Protein AF-A0A644YUE4-F1 (afdb_monomer)

Mean predicted aligned error: 6.85 Å

Foldseek 3Di:
DKDWDPFQFCVVPPFDDQFPFKPATKQQQKFKWFAAPPPRDIATAGFIWGDPGGFKTFTGDDCPDPVNVSLVNCLVVQHWTKMKIFFDFDVQLSLLNHALDDPPDYSQVVSCVVVVHHFDWDADDPDRTIDGPRTFKMWIFTWRSPDWFDWGTQGAALLQFTFDIDTGTMTGTDIMMGDVVRDGDDFHHHQDDGPVVVSLVVNCVVCVVVLCPPQNVQWPDKDQDRLCSSAQEIETEGADDDPCSLVSSLVSQCPDGSNVQHAEYEYEYPVADSVDQLSVLVLCVPAWFLQPFKDKDKGAHDQRQQQAPDRRIFMHIYGHSYDDDPVPDDDDDDDDADDDPAWDDRRRAEIEHADLDDDQDQVVVCCVVVVDDDHDDTHEYEYEHNLCSPFDPSNVSSQQSSQDGCVRFWDWACPHPVRTYIGGYRYQHDCDQTVVRHDGAGRAHDPVVQVVCQVCVVVVVPDDDDHDPNVSVPSRVPDHPSPVD

pLDDT: mean 88.03, std 12.95, range [39.34, 98.81]

Sequence (485 aa):
MKIVQPEPDLNLLPVIKCWPYDGGRFLTLPLVHTIDPETGQQNTGMYRMQVFDGKTTGMHWHRHKGGAAHYEAWKRKGKKMPVTVTLGGDPVLTYAATAPLPEGFSEYMLAGFLKNEQVPLVKSHTNNIWIPESSDFVIEGYIDTAEPWRNEGPFGDHTGFYSLPDEYPVFHITRISHRKNAVYPATLVGVPPKEDQYLGHATSQIFFPLIQKLFAPEIIDMHLPAAGGFHNLALVKISKKYPGQAVKVMHALWGAGQMMFTKCIMVFSEEVNIRNPQSVLDAIDKNFSPVHDLHMSAGPYDVLDHAAQSFSHGGKAGFDCTAKTEERKISADEKTAVKHDSERLFGKSVHVIFSDHAAAESGNLFLNLSGKTDSVSKGIYIITDTRMKEASDDILLWYILAAIDPARDFSLIRSLPAEGVLVINACVYGKRAVPGGQWPAATVMSDEVIRLVDEKWESYDAGGFIESPSKRLSALKSGSYLNRK

InterPro domains:
  IPR002830 UbiD decarboxylyase family [PTHR30108] (5-460)
  IPR002830 UbiD decarboxylyase family [TIGR00148] (7-324)
  IPR048304 3-octaprenyl-4-hydroxybenzoate carboxy-lyase-like, Rift-related domain [PF01977] (5-192)
  IPR049381 3-octaprenyl-4-hydroxybenzoate carboxy-lyase-like, C-terminal domain [PF20696] (197-321)

Nearest PDB structures (foldseek):
  4ip2-assembly2_C  TM=8.830E-01  e=9.797E-26  Pseudomonas aeruginosa PAO1
  7abo-assembly2_D  TM=8.618E-01  e=5.311E-25  Pseudomonas aeruginosa
  7pda-assembly1_A  TM=8.218E-01  e=1.008E-24  Mycolicibacterium fortuitum
  6da6-assembly1_C  TM=8.182E-01  e=7.984E-23  Streptomyces griseochromogenes
  6da6-assembly1_B  TM=8.214E-01  e=9.789E-22  Streptomyces griseochromogenes

Organism: NCBI:txid1076179

Structure (mmCIF, N/CA/C/O backbone):
data_AF-A0A644YUE4-F1
#
_entry.id   AF-A0A644YUE4-F1
#
loop_
_atom_site.group_PDB
_atom_site.id
_atom_site.type_symbol
_atom_site.label_atom_id
_atom_site.label_alt_id
_atom_site.label_comp_id
_atom_site.label_asym_id
_atom_site.label_entity_id
_atom_site.label_seq_id
_atom_site.pdbx_PDB_ins_code
_atom_site.Cartn_x
_atom_site.Cartn_y
_atom_site.Cartn_z
_atom_site.occupancy
_atom_site.B_iso_or_equiv
_atom_site.auth_seq_id
_atom_site.auth_comp_id
_atom_site.auth_asym_id
_atom_site.auth_atom_id
_atom_site.pdbx_PDB_model_num
ATOM 1 N N . MET A 1 1 ? -31.759 -7.022 16.264 1.00 48.03 1 MET A N 1
ATOM 2 C CA . MET A 1 1 ? -31.615 -6.776 17.719 1.00 48.03 1 MET A CA 1
ATOM 3 C C . MET A 1 1 ? -30.141 -6.523 18.005 1.00 48.03 1 MET A C 1
ATOM 5 O O . MET A 1 1 ? -29.336 -7.394 17.690 1.00 48.03 1 MET A O 1
ATOM 9 N N . LYS A 1 2 ? -29.782 -5.323 18.481 1.00 71.81 2 LYS A N 1
ATOM 10 C CA . LYS A 1 2 ? -28.395 -4.965 18.826 1.00 71.81 2 LYS A CA 1
ATOM 11 C C . LYS A 1 2 ? -28.130 -5.365 20.279 1.00 71.81 2 LYS A C 1
ATOM 13 O O . LYS A 1 2 ? -28.916 -5.006 21.152 1.00 71.81 2 LYS A O 1
ATOM 18 N N . ILE A 1 3 ? -27.062 -6.116 20.518 1.00 81.56 3 ILE A N 1
ATOM 19 C CA . ILE A 1 3 ? -26.573 -6.453 21.856 1.00 81.56 3 ILE A CA 1
ATOM 20 C C . ILE A 1 3 ? -25.581 -5.359 22.247 1.00 81.56 3 ILE A C 1
ATOM 22 O O . ILE A 1 3 ? -24.705 -4.996 21.462 1.00 81.56 3 ILE A O 1
ATOM 26 N N . VAL A 1 4 ? -25.757 -4.796 23.439 1.00 85.12 4 VAL A N 1
ATOM 27 C CA . VAL A 1 4 ? -24.884 -3.757 23.991 1.00 85.12 4 VAL A CA 1
ATOM 28 C C . VAL A 1 4 ? -24.070 -4.395 25.100 1.00 85.12 4 VAL A C 1
ATOM 30 O O . VAL A 1 4 ? -24.649 -5.018 25.990 1.00 85.12 4 VAL A O 1
ATOM 33 N N . GLN A 1 5 ? -22.748 -4.258 25.042 1.00 78.81 5 GLN A N 1
ATOM 34 C CA . GLN A 1 5 ? -21.899 -4.727 26.130 1.00 78.81 5 GLN A CA 1
ATOM 35 C C . GLN A 1 5 ? -22.112 -3.829 27.359 1.00 78.81 5 GLN A C 1
ATOM 37 O O . GLN A 1 5 ? -22.055 -2.606 27.208 1.00 78.81 5 GLN A O 1
ATOM 42 N N . PRO A 1 6 ? -22.368 -4.396 28.554 1.00 79.44 6 PRO A N 1
ATOM 43 C CA . PRO A 1 6 ? -22.536 -3.607 29.775 1.00 79.44 6 PRO A CA 1
ATOM 44 C C . PRO A 1 6 ? -21.318 -2.732 30.090 1.00 79.44 6 PRO A C 1
ATOM 46 O O . PRO A 1 6 ? -21.476 -1.571 30.444 1.00 79.44 6 PRO A O 1
ATOM 49 N N . GLU A 1 7 ? -20.119 -3.283 29.893 1.00 89.62 7 GLU A N 1
ATOM 50 C CA . GLU A 1 7 ? -18.835 -2.586 29.970 1.00 89.62 7 GLU A CA 1
ATOM 51 C C . GLU A 1 7 ? -18.089 -2.794 28.645 1.00 89.62 7 GLU A C 1
ATOM 53 O O . GLU A 1 7 ? -17.978 -3.942 28.207 1.00 89.62 7 GLU A O 1
ATOM 58 N N . PRO A 1 8 ? -17.593 -1.733 27.981 1.00 92.00 8 PRO A N 1
ATOM 59 C CA . PRO A 1 8 ? -16.841 -1.893 26.743 1.00 92.00 8 PRO A CA 1
ATOM 60 C C . PRO A 1 8 ? -15.492 -2.559 27.031 1.00 92.00 8 PRO A C 1
ATOM 62 O O . PRO A 1 8 ? -14.705 -2.033 27.818 1.00 92.00 8 PRO A O 1
ATOM 65 N N . ASP A 1 9 ? -15.216 -3.688 26.379 1.00 95.12 9 ASP A N 1
ATOM 66 C CA . ASP A 1 9 ? -13.905 -4.338 26.441 1.00 95.12 9 ASP A CA 1
ATOM 67 C C . ASP A 1 9 ? -13.539 -4.997 25.101 1.00 95.12 9 ASP A C 1
ATOM 69 O O . ASP A 1 9 ? -14.147 -5.980 24.668 1.00 95.12 9 ASP A O 1
ATOM 73 N N . LEU A 1 10 ? -12.504 -4.469 24.443 1.00 95.38 10 LEU A N 1
ATOM 74 C CA . LEU A 1 10 ? -11.941 -5.009 23.206 1.00 95.38 10 LEU A CA 1
ATOM 75 C C . LEU A 1 10 ? -11.372 -6.420 23.366 1.00 95.38 10 LEU A C 1
ATOM 77 O O . LEU A 1 10 ? -11.268 -7.134 22.371 1.00 95.38 10 LEU A O 1
ATOM 81 N N . ASN A 1 11 ? -11.027 -6.851 24.583 1.00 92.50 11 ASN A N 1
ATOM 82 C CA . ASN A 1 11 ? -10.558 -8.217 24.828 1.00 92.50 11 ASN A CA 1
ATOM 83 C C . ASN A 1 11 ? -11.636 -9.274 24.566 1.00 92.50 11 ASN A C 1
ATOM 85 O O . ASN A 1 11 ? -11.305 -10.443 24.384 1.00 92.50 11 ASN A O 1
ATOM 89 N N . LEU A 1 12 ? -12.907 -8.867 24.523 1.00 92.06 12 LEU A N 1
ATOM 90 C CA . LEU A 1 12 ? -14.028 -9.736 24.172 1.00 92.06 12 LEU A CA 1
ATOM 91 C C . LEU A 1 12 ? -14.170 -9.935 22.656 1.00 92.06 12 LEU A C 1
ATOM 93 O O . LEU A 1 12 ? -14.952 -10.782 22.224 1.00 92.06 12 LEU A O 1
ATOM 97 N N . LEU A 1 13 ? -13.448 -9.157 21.843 1.00 94.81 13 LEU A N 1
ATOM 98 C CA . LEU A 1 13 ? -13.411 -9.302 20.391 1.00 94.81 13 LEU A CA 1
ATOM 99 C C . LEU A 1 13 ? -12.185 -10.131 19.971 1.00 94.81 13 LEU A C 1
ATOM 101 O O . LEU A 1 13 ? -11.128 -10.022 20.599 1.00 94.81 13 LEU A O 1
ATOM 105 N N . PRO A 1 14 ? -12.273 -10.921 18.885 1.00 95.25 14 PRO A N 1
ATOM 106 C CA . PRO A 1 14 ? -11.168 -11.748 18.401 1.00 95.25 14 PRO A CA 1
ATOM 107 C C . PRO A 1 14 ? -10.137 -10.916 17.614 1.00 95.25 14 PRO A C 1
ATOM 109 O O . PRO A 1 14 ? -9.800 -11.234 16.477 1.00 95.25 14 PRO A O 1
ATOM 112 N N . VAL A 1 15 ? -9.647 -9.822 18.206 1.00 96.62 15 VAL A N 1
ATOM 113 C CA . VAL A 1 15 ? -8.630 -8.964 17.588 1.00 96.62 15 VAL A CA 1
ATOM 114 C C . VAL A 1 15 ? -7.327 -9.749 17.444 1.00 96.62 15 VAL A C 1
ATOM 116 O O . VAL A 1 15 ? -6.854 -10.360 18.406 1.00 96.62 15 VAL A O 1
ATOM 119 N N . ILE A 1 16 ? -6.724 -9.711 16.259 1.00 94.56 16 ILE A N 1
ATOM 120 C CA . ILE A 1 16 ? -5.530 -10.496 15.941 1.00 94.56 16 ILE A CA 1
ATOM 121 C C . ILE A 1 16 ? -4.247 -9.677 16.103 1.00 94.56 16 ILE A C 1
ATOM 123 O O . ILE A 1 16 ? -4.216 -8.471 15.857 1.00 94.56 16 ILE A O 1
ATOM 127 N N . LYS A 1 17 ? -3.167 -10.348 16.509 1.00 95.38 17 LYS A N 1
ATOM 128 C CA . LYS A 1 17 ? -1.797 -9.876 16.284 1.00 95.38 17 LYS A CA 1
ATOM 129 C C . LYS A 1 17 ? -1.332 -10.507 14.974 1.00 95.38 17 LYS A C 1
ATOM 131 O O . LYS A 1 17 ? -1.303 -11.733 14.890 1.00 95.38 17 LYS A O 1
ATOM 136 N N . CYS A 1 18 ? -1.058 -9.689 13.960 1.00 94.00 18 CYS A N 1
ATOM 137 C CA . CYS A 1 18 ? -0.928 -10.173 12.587 1.00 94.00 18 CYS A CA 1
ATOM 138 C C . CYS A 1 18 ? 0.417 -10.858 12.367 1.00 94.00 18 CYS A C 1
ATOM 140 O O . CYS A 1 18 ? 0.459 -11.972 11.854 1.00 94.00 18 CYS A O 1
ATOM 142 N N . TRP A 1 19 ? 1.500 -10.218 12.802 1.00 94.44 19 TRP A N 1
ATOM 143 C CA . TRP A 1 19 ? 2.862 -10.704 12.637 1.00 94.44 19 TRP A CA 1
ATOM 144 C C . TRP A 1 19 ? 3.615 -10.824 13.968 1.00 94.44 19 TRP A C 1
ATOM 146 O O . TRP A 1 19 ? 3.287 -10.136 14.939 1.00 94.44 19 TRP A O 1
ATOM 156 N N . PRO A 1 20 ? 4.662 -11.674 14.048 1.00 93.06 20 PRO A N 1
ATOM 157 C CA . PRO A 1 20 ? 5.377 -11.929 15.300 1.00 93.06 20 PRO A CA 1
ATOM 158 C C . PRO A 1 20 ? 5.914 -10.670 15.992 1.00 93.06 20 PRO A C 1
ATOM 160 O O . PRO A 1 20 ? 5.825 -10.565 17.221 1.00 93.06 20 PRO A O 1
ATOM 163 N N . TYR A 1 21 ? 6.421 -9.704 15.221 1.00 92.06 21 TYR A N 1
ATOM 164 C CA . TYR A 1 21 ? 7.019 -8.486 15.767 1.00 92.06 21 TYR A CA 1
ATOM 165 C C . TYR A 1 21 ? 6.064 -7.296 15.825 1.00 92.06 21 TYR A C 1
ATOM 167 O O . TYR A 1 21 ? 6.507 -6.231 16.232 1.00 92.06 21 TYR A O 1
ATOM 175 N N . ASP A 1 22 ? 4.779 -7.452 15.485 1.00 94.62 22 ASP A N 1
ATOM 176 C CA . ASP A 1 22 ? 3.816 -6.362 15.662 1.00 94.62 22 ASP A CA 1
ATOM 177 C C . ASP A 1 22 ? 3.790 -5.901 17.131 1.00 94.62 22 ASP A C 1
ATOM 179 O O . ASP A 1 22 ? 3.821 -6.727 18.058 1.00 94.62 22 ASP A O 1
ATOM 183 N N . GLY A 1 23 ? 3.680 -4.589 17.348 1.00 93.88 23 GLY A N 1
ATOM 184 C CA . GLY A 1 23 ? 3.647 -3.964 18.674 1.00 93.88 23 GLY A CA 1
ATOM 185 C C . GLY A 1 23 ? 2.451 -4.381 19.534 1.00 93.88 23 GLY A C 1
ATOM 186 O O . GLY A 1 23 ? 2.462 -4.203 20.750 1.00 93.88 23 GLY A O 1
ATOM 187 N N . GLY A 1 24 ? 1.424 -4.982 18.931 1.00 95.19 24 GLY A N 1
ATOM 188 C CA . GLY A 1 24 ? 0.227 -5.437 19.625 1.00 95.19 24 GLY A CA 1
ATOM 189 C C . GLY A 1 24 ? -0.774 -6.122 18.702 1.00 95.19 24 GLY A C 1
ATOM 190 O O . GLY A 1 24 ? -0.428 -6.615 17.630 1.00 95.19 24 GLY A O 1
ATOM 191 N N . ARG A 1 25 ? -2.031 -6.170 19.149 1.00 97.19 25 ARG A N 1
ATOM 192 C CA . ARG A 1 25 ? -3.169 -6.609 18.330 1.00 97.19 25 ARG A CA 1
ATOM 193 C C . ARG A 1 25 ? -3.746 -5.416 17.579 1.00 97.19 25 ARG A C 1
ATOM 195 O O . ARG A 1 25 ? -3.750 -4.314 18.122 1.00 97.19 25 ARG A O 1
ATOM 202 N N . PHE A 1 26 ? -4.268 -5.644 16.381 1.00 97.25 26 PHE A N 1
ATOM 203 C CA . PHE A 1 26 ? -4.742 -4.589 15.492 1.00 97.25 26 PHE A CA 1
ATOM 204 C C . PHE A 1 26 ? -6.146 -4.860 14.969 1.00 97.25 26 PHE A C 1
ATOM 206 O O . PHE A 1 26 ? -6.459 -5.967 14.534 1.00 97.25 26 PHE A O 1
ATOM 213 N N . LEU A 1 27 ? -6.974 -3.818 14.945 1.00 97.19 27 LEU A N 1
ATOM 214 C CA . LEU A 1 27 ? -8.156 -3.784 14.094 1.00 97.19 27 LEU A CA 1
ATOM 215 C C . LEU A 1 27 ? -7.659 -3.455 12.682 1.00 97.19 27 LEU A C 1
ATOM 217 O O . LEU A 1 27 ? -7.147 -2.355 12.459 1.00 97.19 27 LEU A O 1
ATOM 221 N N . THR A 1 28 ? -7.783 -4.401 11.749 1.00 95.44 28 THR A N 1
ATOM 222 C CA . THR A 1 28 ? -7.187 -4.280 10.405 1.00 95.44 28 THR A CA 1
ATOM 223 C C . THR A 1 28 ? -8.155 -3.827 9.314 1.00 95.44 28 THR A C 1
ATOM 225 O O . THR A 1 28 ? -7.708 -3.235 8.340 1.00 95.44 28 THR A O 1
ATOM 228 N N . LEU A 1 29 ? -9.469 -4.009 9.497 1.00 95.81 29 LEU A N 1
ATOM 229 C CA . LEU A 1 29 ? -10.514 -3.491 8.595 1.00 95.81 29 LEU A CA 1
ATOM 230 C C . LEU A 1 29 ? -11.523 -2.522 9.266 1.00 95.81 29 LEU A C 1
ATOM 232 O O . LEU A 1 29 ? -12.727 -2.630 9.011 1.00 95.81 29 LEU A O 1
ATOM 236 N N . PRO A 1 30 ? -11.104 -1.594 10.150 1.00 96.50 30 PRO A N 1
ATOM 237 C CA . PRO A 1 30 ? -12.017 -0.638 10.770 1.00 96.50 30 PRO A CA 1
ATOM 238 C C . PRO A 1 30 ? -12.452 0.441 9.779 1.00 96.50 30 PRO A C 1
ATOM 240 O O . PRO A 1 30 ? -11.626 1.057 9.112 1.00 96.50 30 PRO A O 1
ATOM 243 N N . LEU A 1 31 ? -13.750 0.729 9.736 1.00 96.94 31 LEU A N 1
ATOM 244 C CA . LEU A 1 31 ? -14.276 1.927 9.087 1.00 96.94 31 LEU A CA 1
ATOM 245 C C . LEU A 1 31 ? -14.439 2.999 10.157 1.00 96.94 31 LEU A C 1
ATOM 247 O O . LEU A 1 31 ? -15.288 2.870 11.040 1.00 96.94 31 LEU A O 1
ATOM 251 N N . VAL A 1 32 ? -13.615 4.037 10.089 1.00 97.12 32 VAL A N 1
ATOM 252 C CA . VAL A 1 32 ? -13.566 5.126 11.061 1.00 97.12 32 VAL A CA 1
ATOM 253 C C . VAL A 1 32 ? -14.387 6.301 10.552 1.00 97.12 32 VAL A C 1
ATOM 255 O O . VAL A 1 32 ? -14.077 6.902 9.523 1.00 97.12 32 VAL A O 1
ATOM 258 N N . HIS A 1 33 ? -15.417 6.647 11.314 1.00 96.94 33 HIS A N 1
ATOM 259 C CA . HIS A 1 33 ? -16.375 7.704 11.019 1.00 96.94 33 HIS A CA 1
ATOM 260 C C . HIS A 1 33 ? -16.098 8.917 11.895 1.00 96.94 33 HIS A C 1
ATOM 262 O O . HIS A 1 33 ? -16.086 8.825 13.128 1.00 96.94 33 HIS A O 1
ATOM 268 N N . THR A 1 34 ? -15.893 10.063 11.254 1.00 95.75 34 THR A N 1
ATOM 269 C CA . THR A 1 34 ? -15.584 11.332 11.920 1.00 95.75 34 THR A CA 1
ATOM 270 C C . THR A 1 34 ? -16.382 12.471 11.300 1.00 95.75 34 THR A C 1
ATOM 272 O O . THR A 1 34 ? -16.817 12.371 10.155 1.00 95.75 34 THR A O 1
ATOM 275 N N . ILE A 1 35 ? -16.580 13.554 12.052 1.00 95.19 35 ILE A N 1
ATOM 276 C CA . ILE A 1 35 ? -17.325 14.734 11.601 1.00 95.19 35 ILE A CA 1
ATOM 277 C C . ILE A 1 35 ? -16.483 15.989 11.818 1.00 95.19 35 ILE A C 1
ATOM 279 O O . ILE A 1 35 ? -15.901 16.156 12.893 1.00 95.19 35 ILE A O 1
ATOM 283 N N . ASP A 1 36 ? -16.470 16.883 10.835 1.00 94.69 36 ASP A N 1
ATOM 284 C CA . ASP A 1 36 ? -15.921 18.225 10.981 1.00 94.69 36 ASP A CA 1
ATOM 285 C C . ASP A 1 36 ? -16.780 19.056 11.962 1.00 94.69 36 ASP A C 1
ATOM 287 O O . ASP A 1 36 ? -18.000 19.167 11.787 1.00 94.69 36 ASP A O 1
ATOM 291 N N . PRO A 1 37 ? -16.192 19.664 13.009 1.00 95.69 37 PRO A N 1
ATOM 292 C CA . PRO A 1 37 ? -16.957 20.384 14.022 1.00 95.69 37 PRO A CA 1
ATOM 293 C C . PRO A 1 37 ? -17.531 21.727 13.552 1.00 95.69 37 PRO A C 1
ATOM 295 O O . PRO A 1 37 ? -18.276 22.355 14.309 1.00 95.69 37 PRO A O 1
ATOM 298 N N . GLU A 1 38 ? -17.099 22.254 12.411 1.00 93.94 38 GLU A N 1
ATOM 299 C CA . GLU A 1 38 ? -17.530 23.521 11.817 1.00 93.94 38 GLU A CA 1
ATOM 300 C C . GLU A 1 38 ? -18.593 23.288 10.743 1.00 93.94 38 GLU A C 1
ATOM 302 O O . GLU A 1 38 ? -19.650 23.915 10.802 1.00 93.94 38 GLU A O 1
ATOM 307 N N . THR A 1 39 ? -18.346 22.373 9.805 1.00 93.19 39 THR A N 1
ATOM 308 C CA . THR A 1 39 ? -19.240 22.137 8.659 1.00 93.19 39 THR A CA 1
ATOM 309 C C . THR A 1 39 ? -20.265 21.032 8.908 1.00 93.19 39 THR A C 1
ATOM 311 O O . THR A 1 39 ? -21.295 20.986 8.237 1.00 93.19 39 THR A O 1
ATOM 314 N N . GLY A 1 40 ? -20.006 20.130 9.860 1.00 91.88 40 GLY A N 1
ATOM 315 C CA . GLY A 1 40 ? -20.807 18.922 10.059 1.00 91.88 40 GLY A CA 1
ATOM 316 C C . GLY A 1 40 ? -20.586 17.852 8.984 1.00 91.88 40 GLY A C 1
ATOM 317 O O . GLY A 1 40 ? -21.295 16.845 8.980 1.00 91.88 40 GLY A O 1
ATOM 318 N N . GLN A 1 41 ? -19.621 18.049 8.081 1.00 91.12 41 GLN A N 1
ATOM 319 C CA . GLN A 1 41 ? -19.286 17.091 7.035 1.00 91.12 41 GLN A CA 1
ATOM 320 C C . GLN A 1 41 ? -18.714 15.810 7.642 1.00 91.12 41 GLN A C 1
ATOM 322 O O . GLN A 1 41 ? -17.839 15.854 8.505 1.00 91.12 41 GLN A O 1
ATOM 327 N N . GLN A 1 42 ? -19.212 14.662 7.183 1.00 91.31 42 GLN A N 1
ATOM 328 C CA . GLN A 1 42 ? -18.748 13.356 7.632 1.00 91.31 42 GLN A CA 1
ATOM 329 C C . GLN A 1 42 ? -17.683 12.791 6.684 1.00 91.31 42 GLN A C 1
ATOM 331 O O . GLN A 1 42 ? -17.784 12.953 5.471 1.00 91.31 42 GLN A O 1
ATOM 336 N N . ASN A 1 43 ? -16.706 12.087 7.252 1.00 91.62 43 ASN A N 1
ATOM 337 C CA . ASN A 1 43 ? -15.691 11.312 6.540 1.00 91.62 43 ASN A CA 1
ATOM 338 C C . ASN A 1 43 ? -15.708 9.864 7.043 1.00 91.62 43 ASN A C 1
ATOM 340 O O . ASN A 1 43 ? -15.737 9.649 8.262 1.00 91.62 43 ASN A O 1
ATOM 344 N N . THR A 1 44 ? -15.585 8.896 6.133 1.00 93.69 44 THR A N 1
ATOM 345 C CA . THR A 1 44 ? -15.399 7.481 6.469 1.00 93.69 44 THR A CA 1
ATOM 346 C C . THR A 1 44 ? -14.087 6.982 5.873 1.00 93.69 44 THR A C 1
ATOM 348 O O . THR A 1 44 ? -13.948 6.887 4.667 1.00 93.69 44 THR A O 1
ATOM 351 N N . GLY A 1 45 ? -13.112 6.626 6.706 1.00 92.06 45 GLY A N 1
ATOM 352 C CA . GLY A 1 45 ? -11.823 6.119 6.224 1.00 92.06 45 GLY A CA 1
ATOM 353 C C . GLY A 1 45 ? -11.415 4.821 6.896 1.00 92.06 45 GLY A C 1
ATOM 354 O O . GLY A 1 45 ? -11.787 4.569 8.041 1.00 92.06 45 GLY A O 1
ATOM 355 N N . MET A 1 46 ? -10.628 4.007 6.197 1.00 94.00 46 MET A N 1
ATOM 356 C CA . MET A 1 46 ? -10.002 2.831 6.794 1.00 94.00 46 MET A CA 1
ATOM 357 C C . MET A 1 46 ? -8.629 3.172 7.379 1.00 94.00 46 MET A C 1
ATOM 359 O O . MET A 1 46 ? -7.707 3.520 6.642 1.00 94.00 46 MET A O 1
ATOM 363 N N . TYR A 1 47 ? -8.496 3.065 8.703 1.00 93.31 47 TYR A N 1
ATOM 364 C CA . TYR A 1 47 ? -7.272 3.385 9.448 1.00 93.31 47 TYR A CA 1
ATOM 365 C C . TYR A 1 47 ? -6.986 2.272 10.451 1.00 93.31 47 TYR A C 1
ATOM 367 O O . TYR A 1 47 ? -7.813 2.048 11.327 1.00 93.31 47 TYR A O 1
ATOM 375 N N . ARG A 1 48 ? -5.846 1.575 10.364 1.00 94.25 48 ARG A N 1
ATOM 376 C CA . ARG A 1 48 ? -5.529 0.511 11.336 1.00 94.25 48 ARG A CA 1
ATOM 377 C C . ARG A 1 48 ? -5.523 1.057 12.768 1.00 94.25 48 ARG A C 1
ATOM 379 O O . ARG A 1 48 ? -5.152 2.209 12.996 1.00 94.25 48 ARG A O 1
ATOM 386 N N . MET A 1 49 ? -5.909 0.225 13.736 1.00 97.31 49 MET A N 1
ATOM 387 C CA . MET A 1 49 ? -5.970 0.648 15.140 1.00 97.31 49 MET A CA 1
ATOM 388 C C . MET A 1 49 ? -5.301 -0.374 16.054 1.00 97.31 49 MET A C 1
ATOM 390 O O . MET A 1 49 ? -5.809 -1.488 16.202 1.00 97.31 49 MET A O 1
ATOM 394 N N . GLN A 1 50 ? -4.175 -0.007 16.676 1.00 97.69 50 GLN A N 1
ATOM 395 C CA . GLN A 1 50 ? -3.522 -0.857 17.676 1.00 97.69 50 GLN A CA 1
ATOM 396 C C . GLN A 1 50 ? -4.324 -0.850 18.965 1.00 97.69 50 GLN A C 1
ATOM 398 O O . GLN A 1 50 ? -4.626 0.213 19.493 1.00 97.69 50 GLN A O 1
ATOM 403 N N . VAL A 1 51 ? -4.599 -2.020 19.521 1.00 97.94 51 VAL A N 1
ATOM 404 C CA . VAL A 1 51 ? -5.190 -2.165 20.851 1.00 97.94 51 VAL A CA 1
ATOM 405 C C . VAL A 1 51 ? -4.110 -1.957 21.908 1.00 97.94 51 VAL A C 1
ATOM 407 O O . VAL A 1 51 ? -3.182 -2.763 21.999 1.00 97.94 51 VAL A O 1
ATOM 410 N N . PHE A 1 52 ? -4.242 -0.901 22.713 1.00 97.25 52 PHE A N 1
ATOM 411 C CA . PHE A 1 52 ? -3.361 -0.657 23.860 1.00 97.25 52 PHE A CA 1
ATOM 412 C C . PHE A 1 52 ? -3.857 -1.396 25.104 1.00 97.25 52 PHE A C 1
ATOM 414 O O . PHE A 1 52 ? -3.077 -2.026 25.813 1.00 97.25 52 PHE A O 1
ATOM 421 N N . ASP A 1 53 ? -5.167 -1.350 25.340 1.00 96.00 53 ASP A N 1
ATOM 422 C CA . ASP A 1 53 ? -5.844 -2.023 26.446 1.00 96.00 53 ASP A CA 1
ATOM 423 C C . ASP A 1 53 ? -7.305 -2.343 26.062 1.00 96.00 53 ASP A C 1
ATOM 425 O O . ASP A 1 53 ? -7.698 -2.216 24.903 1.00 96.00 53 ASP A O 1
ATOM 429 N N . GLY A 1 54 ? -8.125 -2.795 27.016 1.00 96.00 54 GLY A N 1
ATOM 430 C CA . GLY A 1 54 ? -9.529 -3.139 26.753 1.00 96.00 54 GLY A CA 1
ATOM 431 C C . GLY A 1 54 ? -10.407 -1.963 26.300 1.00 96.00 54 GLY A C 1
ATOM 432 O O . GLY A 1 54 ? -11.459 -2.184 25.706 1.00 96.00 54 GLY A O 1
ATOM 433 N N . LYS A 1 55 ? -10.000 -0.714 26.549 1.00 97.38 55 LYS A N 1
ATOM 434 C CA . LYS A 1 55 ? -10.809 0.492 26.313 1.00 97.38 55 LYS A CA 1
ATOM 435 C C . LYS A 1 55 ? -10.113 1.544 25.448 1.00 97.38 55 LYS A C 1
ATOM 437 O O . LYS A 1 55 ? -10.739 2.561 25.153 1.00 97.38 55 LYS A O 1
ATOM 442 N N . THR A 1 56 ? -8.867 1.335 25.024 1.00 98.25 56 THR A N 1
ATOM 443 C CA . THR A 1 56 ? -8.135 2.311 24.211 1.00 98.25 56 THR A CA 1
ATOM 444 C C . THR A 1 56 ? -7.384 1.704 23.031 1.00 98.25 56 THR A C 1
ATOM 446 O O . THR A 1 56 ? -6.852 0.590 23.093 1.00 98.25 56 THR A O 1
ATOM 449 N N . THR A 1 57 ? -7.320 2.472 21.942 1.00 98.31 57 THR A N 1
ATOM 450 C CA . THR A 1 57 ? -6.546 2.128 20.744 1.00 98.31 57 THR A CA 1
ATOM 451 C C . THR A 1 57 ? -5.759 3.316 20.198 1.00 98.31 57 THR A C 1
ATOM 453 O O . THR A 1 57 ? -6.197 4.456 20.351 1.00 98.31 57 THR A O 1
ATOM 456 N N . GLY A 1 58 ? -4.672 3.067 19.471 1.00 97.25 58 GLY A N 1
ATOM 457 C CA . GLY A 1 58 ? -4.027 4.078 18.625 1.00 97.25 58 GLY A CA 1
ATOM 458 C C . GLY A 1 58 ? -4.823 4.317 17.339 1.00 97.25 58 GLY A C 1
ATOM 459 O O . GLY A 1 58 ? -5.321 3.362 16.745 1.00 97.25 58 GLY A O 1
ATOM 460 N N . MET A 1 59 ? -4.968 5.573 16.912 1.00 95.50 59 MET A N 1
ATOM 461 C CA . MET A 1 59 ? -5.685 5.961 15.691 1.00 95.50 59 MET A CA 1
ATOM 462 C C . MET A 1 59 ? -4.702 6.326 14.567 1.00 95.50 59 MET A C 1
ATOM 464 O O . MET A 1 59 ? -4.265 7.473 14.463 1.00 95.50 59 MET A O 1
ATOM 468 N N . HIS A 1 60 ? -4.356 5.354 13.717 1.00 90.81 60 HIS A N 1
ATOM 469 C CA . HIS A 1 60 ? -3.332 5.517 12.679 1.00 90.81 60 HIS A CA 1
ATOM 470 C C . HIS A 1 60 ? -3.902 6.118 11.384 1.00 90.81 60 HIS A C 1
ATOM 472 O O . HIS A 1 60 ? -4.091 5.429 10.381 1.00 90.81 60 HIS A O 1
ATOM 478 N N . TRP A 1 61 ? -4.178 7.422 11.373 1.00 84.81 61 TRP A N 1
ATOM 479 C CA . TRP A 1 61 ? -4.427 8.159 10.129 1.00 84.81 61 TRP A CA 1
ATOM 480 C C . TRP A 1 61 ? -3.163 8.876 9.646 1.00 84.81 61 TRP A C 1
ATOM 482 O O . TRP A 1 61 ? -2.391 9.426 10.427 1.00 84.81 61 TRP A O 1
ATOM 492 N N . HIS A 1 62 ? -2.950 8.928 8.331 1.00 78.12 62 HIS A N 1
ATOM 493 C CA . HIS A 1 62 ? -1.906 9.784 7.767 1.00 78.12 62 HIS A CA 1
ATOM 494 C C . HIS A 1 62 ? -2.367 11.249 7.753 1.00 78.12 62 HIS A C 1
ATOM 496 O O . HIS A 1 62 ? -3.551 11.540 7.580 1.00 78.12 62 HIS A O 1
ATOM 502 N N . ARG A 1 63 ? -1.418 12.189 7.867 1.00 74.06 63 ARG A N 1
ATOM 503 C CA . ARG A 1 63 ? -1.682 13.641 7.986 1.00 74.06 63 ARG A CA 1
ATOM 504 C C . ARG A 1 63 ? -2.551 14.240 6.871 1.00 74.06 63 ARG A C 1
ATOM 506 O O . ARG A 1 63 ? -3.178 15.267 7.085 1.00 74.06 63 ARG A O 1
ATOM 513 N N . HIS A 1 64 ? -2.575 13.617 5.695 1.00 74.44 64 HIS A N 1
ATOM 514 C CA . HIS A 1 64 ? -3.321 14.070 4.517 1.00 74.44 64 HIS A CA 1
ATOM 515 C C . HIS A 1 64 ? -4.717 13.426 4.382 1.00 74.44 64 HIS A C 1
ATOM 517 O O . HIS A 1 64 ? -5.343 13.543 3.332 1.00 74.44 64 HIS A O 1
ATOM 523 N N . LYS A 1 65 ? -5.196 12.687 5.392 1.00 82.38 65 LYS A N 1
ATOM 524 C CA . LYS A 1 65 ? -6.511 12.025 5.381 1.00 82.38 65 LYS A CA 1
ATOM 525 C C . LYS A 1 65 ? -7.566 12.872 6.100 1.00 82.38 65 LYS A C 1
ATOM 527 O O . LYS A 1 65 ? -7.244 13.583 7.050 1.00 82.38 65 LYS A O 1
ATOM 532 N N . GLY A 1 66 ? -8.835 12.732 5.705 1.00 85.62 66 GLY A N 1
ATOM 533 C CA . GLY A 1 66 ? -9.949 13.512 6.266 1.00 85.62 66 GLY A CA 1
ATOM 534 C C . GLY A 1 66 ? -10.086 13.403 7.790 1.00 85.62 66 GLY A C 1
ATOM 535 O O . GLY A 1 66 ? -10.287 14.412 8.461 1.00 85.62 66 GLY A O 1
ATOM 536 N N . GLY A 1 67 ? -9.856 12.216 8.370 1.00 89.25 67 GLY A N 1
ATOM 537 C CA . GLY A 1 67 ? -9.842 12.035 9.829 1.00 89.25 67 GLY A CA 1
ATOM 538 C C . GLY A 1 67 ? -8.823 12.923 10.560 1.00 89.25 67 GLY A C 1
ATOM 539 O O . GLY A 1 67 ? -9.153 13.509 11.591 1.00 89.25 67 GLY A O 1
ATOM 540 N N . ALA A 1 68 ? -7.623 13.100 9.993 1.00 91.12 68 ALA A N 1
ATOM 541 C CA . ALA A 1 68 ? -6.591 13.969 10.559 1.00 91.12 68 ALA A CA 1
ATOM 542 C C . ALA A 1 68 ? -6.976 15.457 10.458 1.00 91.12 68 ALA A C 1
ATOM 544 O O . ALA A 1 68 ? -6.771 16.213 11.408 1.00 91.12 68 ALA A O 1
ATOM 545 N N . ALA A 1 69 ? -7.590 15.872 9.344 1.00 92.25 69 ALA A N 1
ATOM 546 C CA . ALA A 1 69 ? -8.099 17.235 9.180 1.00 92.25 69 ALA A CA 1
ATOM 547 C C . ALA A 1 69 ? -9.203 17.557 10.205 1.00 92.25 69 ALA A C 1
ATOM 549 O O . ALA A 1 69 ? -9.154 18.599 10.865 1.00 92.25 69 ALA A O 1
ATOM 550 N N . HIS A 1 70 ? -10.144 16.628 10.413 1.00 94.94 70 HIS A N 1
ATOM 551 C CA . HIS A 1 70 ? -11.173 16.760 11.444 1.00 94.94 70 HIS A CA 1
ATOM 552 C C . HIS A 1 70 ? -10.558 16.832 12.849 1.00 94.94 70 HIS A C 1
ATOM 554 O O . HIS A 1 70 ? -10.962 17.681 13.644 1.00 94.94 70 HIS A O 1
ATOM 560 N N . TYR A 1 71 ? -9.556 16.002 13.159 1.00 96.00 71 TYR A N 1
ATOM 561 C CA . TYR A 1 71 ? -8.851 16.052 14.444 1.00 96.00 71 TYR A CA 1
ATOM 562 C C . TYR A 1 71 ? -8.244 17.429 14.728 1.00 96.00 71 TYR A C 1
ATOM 564 O O . TYR A 1 71 ? -8.475 17.988 15.802 1.00 96.00 71 TYR A O 1
ATOM 572 N N . GLU A 1 72 ? -7.544 18.025 13.761 1.00 95.69 72 GLU A N 1
ATOM 573 C CA . GLU A 1 72 ? -6.989 19.373 13.920 1.00 95.69 72 GLU A CA 1
ATOM 574 C C . GLU A 1 72 ? -8.087 20.435 14.103 1.00 95.69 72 GLU A C 1
ATOM 576 O O . GLU A 1 72 ? -7.929 21.368 14.895 1.00 95.69 72 GLU A O 1
ATOM 581 N N . ALA A 1 73 ? -9.239 20.289 13.439 1.00 96.44 73 ALA A N 1
ATOM 582 C CA . ALA A 1 73 ? -10.388 21.172 13.643 1.00 96.44 73 ALA A CA 1
ATOM 583 C C . ALA A 1 73 ? -10.983 21.059 15.059 1.00 96.44 73 ALA A C 1
ATOM 585 O O . ALA A 1 73 ? -11.262 22.076 15.701 1.00 96.44 73 ALA A O 1
ATOM 586 N N . TRP A 1 74 ? -11.127 19.844 15.592 1.00 97.69 74 TRP A N 1
ATOM 587 C CA . TRP A 1 74 ? -11.573 19.623 16.973 1.00 97.69 74 TRP A CA 1
ATOM 588 C C . TRP A 1 74 ? -10.561 20.146 17.995 1.00 97.69 74 TRP A C 1
ATOM 590 O O . TRP A 1 74 ? -10.950 20.800 18.968 1.00 97.69 74 TRP A O 1
ATOM 600 N N . LYS A 1 75 ? -9.266 19.949 17.729 1.00 96.81 75 LYS A N 1
ATOM 601 C CA . LYS A 1 75 ? -8.167 20.445 18.561 1.00 96.81 75 LYS A CA 1
ATOM 602 C C . LYS A 1 75 ? -8.157 21.968 18.641 1.00 96.81 75 LYS A C 1
ATOM 604 O O . LYS A 1 75 ? -8.050 22.509 19.739 1.00 96.81 75 LYS A O 1
ATOM 609 N N . ARG A 1 76 ? -8.376 22.671 17.521 1.00 97.25 76 ARG A N 1
ATOM 610 C CA . ARG A 1 76 ? -8.547 24.139 17.499 1.00 97.25 76 ARG A CA 1
ATOM 611 C C . ARG A 1 76 ? -9.708 24.616 18.377 1.00 97.25 76 ARG A C 1
ATOM 613 O O . ARG A 1 76 ? -9.628 25.698 18.951 1.00 97.25 76 ARG A O 1
ATOM 620 N N . LYS A 1 77 ? -10.769 23.815 18.516 1.00 96.69 77 LYS A N 1
ATOM 621 C CA . LYS A 1 77 ? -11.901 24.114 19.411 1.00 96.69 77 LYS A CA 1
ATOM 622 C C . LYS A 1 77 ? -11.666 23.709 20.869 1.00 96.69 77 LYS A C 1
ATOM 624 O O . LYS A 1 77 ? -12.524 24.007 21.699 1.00 96.69 77 LYS A O 1
ATOM 629 N N . GLY A 1 78 ? -10.563 23.025 21.183 1.00 96.75 78 GLY A N 1
ATOM 630 C CA . GLY A 1 78 ? -10.263 22.533 22.529 1.00 96.75 78 GLY A CA 1
ATOM 631 C C . GLY A 1 78 ? -11.308 21.544 23.053 1.00 96.75 78 GLY A C 1
ATOM 632 O O . GLY A 1 78 ? -11.644 21.573 24.235 1.00 96.75 78 GLY A O 1
ATOM 633 N N . LYS A 1 79 ? -11.888 20.718 22.171 1.00 97.25 79 LYS A N 1
ATOM 634 C CA . LYS A 1 79 ? -12.952 19.765 22.516 1.00 97.25 79 LYS A CA 1
ATOM 635 C C . LYS A 1 79 ? -12.568 18.348 22.117 1.00 97.25 79 LYS A C 1
ATOM 637 O O . LYS A 1 79 ? -11.951 18.135 21.080 1.00 97.25 79 LYS A O 1
ATOM 642 N N . LYS A 1 80 ? -13.056 17.379 22.895 1.00 97.94 80 LYS A N 1
ATOM 643 C CA . LYS A 1 80 ? -12.995 15.956 22.548 1.00 97.94 80 LYS A CA 1
ATOM 644 C C . LYS A 1 80 ? -13.677 15.709 21.204 1.00 97.94 80 LYS A C 1
ATOM 646 O O . LYS A 1 80 ? -14.808 16.149 20.995 1.00 97.94 80 LYS A O 1
ATOM 651 N N . MET A 1 81 ? -12.992 14.988 20.328 1.00 97.81 81 MET A N 1
ATOM 652 C CA . MET A 1 81 ? -13.483 14.624 19.006 1.00 97.81 81 MET A CA 1
ATOM 653 C C . MET A 1 81 ? -14.313 13.339 19.107 1.00 97.81 81 MET A C 1
ATOM 655 O O . MET A 1 81 ? -13.748 12.309 19.472 1.00 97.81 81 MET A O 1
ATOM 659 N N . PRO A 1 82 ? -15.620 13.346 18.794 1.00 98.25 82 PRO A N 1
ATOM 660 C CA . PRO A 1 82 ? -16.406 12.121 18.740 1.00 98.25 82 PRO A CA 1
ATOM 661 C C . PRO A 1 82 ? -15.960 11.261 17.554 1.00 98.25 82 PRO A C 1
ATOM 663 O O . PRO A 1 82 ? -15.775 11.766 16.445 1.00 98.25 82 PRO A O 1
ATOM 666 N N . VAL A 1 83 ? -15.825 9.958 17.785 1.00 98.25 83 VAL A N 1
ATOM 667 C CA . VAL A 1 83 ? -15.454 8.984 16.754 1.00 98.25 83 VAL A CA 1
ATOM 668 C C . VAL A 1 83 ? -16.333 7.748 16.902 1.00 98.25 83 VAL A C 1
ATOM 670 O O . VAL A 1 83 ? -16.593 7.280 18.014 1.00 98.25 83 VAL A O 1
ATOM 673 N N . THR A 1 84 ? -16.790 7.211 15.772 1.00 98.50 84 THR A N 1
ATOM 674 C CA . THR A 1 84 ? -17.396 5.877 15.718 1.00 98.50 84 THR A CA 1
ATOM 675 C C . THR A 1 84 ? -16.602 5.005 14.764 1.00 98.50 84 THR A C 1
ATOM 677 O O . THR A 1 84 ? -16.223 5.456 13.690 1.00 98.50 84 THR A O 1
ATOM 680 N N . VAL A 1 85 ? -16.384 3.750 15.130 1.00 98.19 85 VAL A N 1
ATOM 681 C CA . VAL A 1 85 ? -15.736 2.743 14.297 1.00 98.19 85 VAL A CA 1
ATOM 682 C C . VAL A 1 85 ? -16.711 1.607 14.044 1.00 98.19 85 VAL A C 1
ATOM 684 O O . VAL A 1 85 ? -17.316 1.088 14.981 1.00 98.19 85 VAL A O 1
ATOM 687 N N . THR A 1 86 ? -16.869 1.203 12.788 1.00 97.88 86 THR A N 1
ATOM 688 C CA . THR A 1 86 ? -17.666 0.027 12.424 1.00 97.88 86 THR A CA 1
ATOM 689 C C . THR A 1 86 ? -16.787 -1.075 11.860 1.00 97.88 86 THR A C 1
ATOM 691 O O . THR A 1 86 ? -15.813 -0.807 11.157 1.00 97.88 86 THR A O 1
ATOM 694 N N . LEU A 1 87 ? -17.154 -2.321 12.148 1.00 97.31 87 LEU A N 1
ATOM 695 C CA . LEU A 1 87 ? -16.530 -3.516 11.589 1.00 97.31 87 LEU A CA 1
ATOM 696 C C . LEU A 1 87 ? -17.618 -4.405 10.987 1.00 97.31 87 LEU A C 1
ATOM 698 O O . LEU A 1 87 ? -18.690 -4.560 11.575 1.00 97.31 87 LEU A O 1
ATOM 702 N N . GLY A 1 88 ? -17.314 -5.002 9.840 1.00 95.31 88 GLY A N 1
ATOM 703 C CA . GLY A 1 88 ? -18.168 -5.950 9.129 1.00 95.31 88 GLY A CA 1
ATOM 704 C C . GLY A 1 88 ? -19.373 -5.287 8.469 1.00 95.31 88 GLY A C 1
ATOM 705 O O . GLY A 1 88 ? -19.374 -4.090 8.186 1.00 95.31 88 GLY A O 1
ATOM 706 N N . GLY A 1 89 ? -20.416 -6.075 8.238 1.00 93.12 89 GLY A N 1
ATOM 707 C CA . GLY A 1 89 ? -21.584 -5.694 7.460 1.00 93.12 89 GLY A CA 1
ATOM 708 C C . GLY A 1 89 ? -21.424 -6.014 5.978 1.00 93.12 89 GLY A C 1
ATOM 709 O O . GLY A 1 89 ? -20.961 -7.092 5.615 1.00 93.12 89 GLY A O 1
ATOM 710 N N . ASP A 1 90 ? -21.875 -5.102 5.120 1.00 93.12 90 ASP A N 1
ATOM 711 C CA . ASP A 1 90 ? -21.789 -5.278 3.672 1.00 93.12 90 ASP A CA 1
ATOM 712 C C . ASP A 1 90 ? -20.330 -5.108 3.196 1.00 93.12 90 ASP A C 1
ATOM 714 O O . ASP A 1 90 ? -19.760 -4.033 3.413 1.00 93.12 90 ASP A O 1
ATOM 718 N N . PRO A 1 91 ? -19.716 -6.112 2.537 1.00 91.69 91 PRO A N 1
ATOM 719 C CA . PRO A 1 91 ? -18.324 -6.040 2.088 1.00 91.69 91 PRO A CA 1
ATOM 720 C C . PRO A 1 91 ? -18.014 -4.846 1.176 1.00 91.69 91 PRO A C 1
ATOM 722 O O . PRO A 1 91 ? -16.873 -4.377 1.153 1.00 91.69 91 PRO A O 1
ATOM 725 N N . VAL A 1 92 ? -19.012 -4.307 0.456 1.00 94.12 92 VAL A N 1
ATOM 726 C CA . VAL A 1 92 ? -18.801 -3.119 -0.387 1.00 94.12 92 VAL A CA 1
ATOM 727 C C . VAL A 1 92 ? -18.345 -1.916 0.437 1.00 94.12 92 VAL A C 1
ATOM 729 O O . VAL A 1 92 ? -17.615 -1.074 -0.073 1.00 94.12 92 VAL A O 1
ATOM 732 N N . LEU A 1 93 ? -18.764 -1.822 1.704 1.00 94.25 93 LEU A N 1
ATOM 733 C CA . LEU A 1 93 ? -18.424 -0.707 2.586 1.00 94.25 93 LEU A CA 1
ATOM 734 C C . LEU A 1 93 ? -16.941 -0.748 2.946 1.00 94.25 93 LEU A C 1
ATOM 736 O O . LEU A 1 93 ? -16.274 0.283 2.924 1.00 94.25 93 LEU A O 1
ATOM 740 N N . THR A 1 94 ? -16.423 -1.946 3.228 1.00 93.81 94 THR A N 1
ATOM 741 C CA . THR A 1 94 ? -14.998 -2.180 3.475 1.00 93.81 94 THR A CA 1
ATOM 742 C C . THR A 1 94 ? -14.161 -1.739 2.282 1.00 93.81 94 THR A C 1
ATOM 744 O O . THR A 1 94 ? -13.193 -1.012 2.473 1.00 93.81 94 THR A O 1
ATOM 747 N N . TYR A 1 95 ? -14.560 -2.089 1.056 1.00 94.06 95 TYR A N 1
ATOM 748 C CA . TYR A 1 95 ? -13.883 -1.596 -0.145 1.00 94.06 95 TYR A CA 1
ATOM 749 C C . TYR A 1 95 ? -14.055 -0.079 -0.340 1.00 94.06 95 TYR A C 1
ATOM 751 O O . TYR A 1 95 ? -13.084 0.629 -0.584 1.00 94.06 95 TYR A O 1
ATOM 759 N N . ALA A 1 96 ? -15.273 0.452 -0.213 1.00 93.69 96 ALA A N 1
ATOM 760 C CA . ALA A 1 96 ? -15.538 1.868 -0.454 1.00 93.69 96 ALA A CA 1
ATOM 761 C C . ALA A 1 96 ? -14.729 2.783 0.480 1.00 93.69 96 ALA A C 1
ATOM 763 O O . ALA A 1 96 ? -14.291 3.845 0.051 1.00 93.69 96 ALA A O 1
ATOM 764 N N . ALA A 1 97 ? -14.465 2.341 1.715 1.00 91.94 97 ALA A N 1
ATOM 765 C CA . ALA A 1 97 ? -13.632 3.050 2.686 1.00 91.94 97 ALA A CA 1
ATOM 766 C C . ALA A 1 97 ? -12.127 3.086 2.350 1.00 91.94 97 ALA A C 1
ATOM 768 O O . ALA A 1 97 ? -11.381 3.834 2.989 1.00 91.94 97 ALA A O 1
ATOM 769 N N . THR A 1 98 ? -11.661 2.286 1.383 1.00 90.00 98 THR A N 1
ATOM 770 C CA . THR A 1 98 ? -10.273 2.316 0.884 1.00 90.00 98 THR A CA 1
ATOM 771 C C . THR A 1 98 ? -10.140 3.039 -0.457 1.00 90.00 98 THR A C 1
ATOM 773 O O . THR A 1 98 ? -9.023 3.354 -0.874 1.00 90.00 98 THR A O 1
ATOM 776 N N . ALA A 1 99 ? -11.257 3.326 -1.129 1.00 90.00 99 ALA A N 1
ATOM 777 C CA . ALA A 1 99 ? -11.263 3.896 -2.466 1.00 90.00 99 ALA A CA 1
ATOM 778 C C . ALA A 1 99 ? -10.731 5.348 -2.487 1.00 90.00 99 ALA A C 1
ATOM 780 O O . ALA A 1 99 ? -11.053 6.146 -1.604 1.00 90.00 99 ALA A O 1
ATOM 781 N N . PRO A 1 100 ? -9.954 5.741 -3.514 1.00 86.00 100 PRO A N 1
ATOM 782 C CA . PRO A 1 100 ? -9.399 7.087 -3.637 1.00 86.00 100 PRO A CA 1
ATOM 783 C C . PRO A 1 100 ? -10.436 8.074 -4.194 1.00 86.00 100 PRO A C 1
ATOM 785 O O . PRO A 1 100 ? -10.344 8.520 -5.340 1.00 86.00 100 PRO A O 1
ATOM 788 N N . LEU A 1 101 ? -11.451 8.399 -3.394 1.00 86.25 101 LEU A N 1
ATOM 789 C CA . LEU A 1 101 ? -12.485 9.357 -3.775 1.00 86.25 101 LEU A CA 1
ATOM 790 C C . LEU A 1 101 ? -11.979 10.809 -3.722 1.00 86.25 101 LEU A C 1
ATOM 792 O O . LEU A 1 101 ? -11.158 11.148 -2.865 1.00 86.25 101 LEU A O 1
ATOM 796 N N . PRO A 1 102 ? -12.473 11.690 -4.614 1.00 80.38 102 PRO A N 1
ATOM 797 C CA . PRO A 1 102 ? -12.277 13.126 -4.473 1.00 80.38 102 PRO A CA 1
ATOM 798 C C . PRO A 1 102 ? -12.880 13.644 -3.164 1.00 80.38 102 PRO A C 1
ATOM 800 O O . PRO A 1 102 ? -13.885 13.123 -2.678 1.00 80.38 102 PRO A O 1
ATOM 803 N N . GLU A 1 103 ? -12.307 14.721 -2.633 1.00 76.81 103 GLU A N 1
ATOM 804 C CA . GLU A 1 103 ? -12.846 15.395 -1.454 1.00 76.81 103 GLU A CA 1
ATOM 805 C C . GLU A 1 103 ? -14.315 15.803 -1.669 1.00 76.81 103 GLU A C 1
ATOM 807 O O . GLU A 1 103 ? -14.712 16.235 -2.753 1.00 76.81 103 GLU A O 1
ATOM 812 N N . GLY A 1 104 ? -15.141 15.629 -0.636 1.00 77.06 104 GLY A N 1
ATOM 813 C CA . GLY A 1 104 ? -16.575 15.921 -0.695 1.00 77.06 104 GLY A CA 1
ATOM 814 C C . GLY A 1 104 ? -17.462 14.768 -1.169 1.00 77.06 104 GLY A C 1
ATOM 815 O O . GLY A 1 104 ? -18.668 14.816 -0.930 1.00 77.06 104 GLY A O 1
ATOM 816 N N . PHE A 1 105 ? -16.905 13.713 -1.773 1.00 85.38 105 PHE A N 1
ATOM 817 C CA . PHE A 1 105 ? -17.668 12.506 -2.096 1.00 85.38 105 PHE A CA 1
ATOM 818 C C . PHE A 1 105 ? -17.691 11.550 -0.908 1.00 85.38 105 PHE A C 1
ATOM 820 O O . PHE A 1 105 ? -16.651 11.182 -0.377 1.00 85.38 105 PHE A O 1
ATOM 827 N N . SER A 1 106 ? -18.888 11.119 -0.511 1.00 88.94 106 SER A N 1
ATOM 828 C CA . SER A 1 106 ? -19.040 10.134 0.558 1.00 88.94 106 SER A CA 1
ATOM 829 C C . SER A 1 106 ? -18.746 8.723 0.054 1.00 88.94 106 SER A C 1
ATOM 831 O O . SER A 1 106 ? -19.258 8.296 -0.983 1.00 88.94 106 SER A O 1
ATOM 833 N N . GLU A 1 107 ? -18.023 7.949 0.855 1.00 92.75 107 GLU A N 1
ATOM 834 C CA . GLU A 1 107 ? -17.783 6.524 0.632 1.00 92.75 107 GLU A CA 1
ATOM 835 C C . GLU A 1 107 ? -19.100 5.736 0.548 1.00 92.75 107 GLU A C 1
ATOM 837 O O . GLU A 1 107 ? -19.208 4.773 -0.209 1.00 92.75 107 GLU A O 1
ATOM 842 N N . TYR A 1 108 ? -20.155 6.184 1.238 1.00 94.06 108 TYR A N 1
ATOM 843 C CA . TYR A 1 108 ? -21.486 5.580 1.137 1.00 94.06 108 TYR A CA 1
ATOM 844 C C . TYR A 1 108 ? -22.148 5.808 -0.220 1.00 94.06 108 TYR A C 1
ATOM 846 O O . TYR A 1 108 ? -22.903 4.951 -0.677 1.00 94.06 108 TYR A O 1
ATOM 854 N N . MET A 1 109 ? -21.865 6.934 -0.884 1.00 93.38 109 MET A N 1
ATOM 855 C CA . MET A 1 109 ? -22.343 7.156 -2.250 1.00 93.38 109 MET A CA 1
ATOM 856 C C . MET A 1 109 ? -21.666 6.192 -3.217 1.00 93.38 109 MET A C 1
ATOM 858 O O . MET A 1 109 ? -22.345 5.628 -4.069 1.00 93.38 109 MET A O 1
ATOM 862 N N . LEU A 1 110 ? -20.356 5.963 -3.066 1.00 93.88 110 LEU A N 1
ATOM 863 C CA . LEU A 1 110 ? -19.647 4.963 -3.863 1.00 93.88 110 LEU A CA 1
ATOM 864 C C . LEU A 1 110 ? -20.188 3.557 -3.589 1.00 93.88 110 LEU A C 1
ATOM 866 O O . LEU A 1 110 ? -20.496 2.832 -4.530 1.00 93.88 110 LEU A O 1
ATOM 870 N N . ALA A 1 111 ? -20.348 3.185 -2.318 1.00 95.12 111 ALA A N 1
ATOM 871 C CA . ALA A 1 111 ? -20.933 1.906 -1.931 1.00 95.12 111 ALA A CA 1
ATOM 872 C C . ALA A 1 111 ? -22.321 1.705 -2.558 1.00 95.12 111 ALA A C 1
ATOM 874 O O . ALA A 1 111 ? -22.588 0.659 -3.149 1.00 95.12 111 ALA A O 1
ATOM 875 N N . GLY A 1 112 ? -23.182 2.724 -2.489 1.00 95.62 112 GLY A N 1
ATOM 876 C CA . GLY A 1 112 ? -24.512 2.658 -3.078 1.00 95.62 112 GLY A CA 1
ATOM 877 C C . GLY A 1 112 ? -24.506 2.628 -4.607 1.00 95.62 112 GLY A C 1
ATOM 878 O O . GLY A 1 112 ? -25.283 1.892 -5.212 1.00 95.62 112 GLY A O 1
ATOM 879 N N . PHE A 1 113 ? -23.582 3.353 -5.243 1.00 94.25 113 PHE A N 1
ATOM 880 C CA . PHE A 1 113 ? -23.363 3.299 -6.689 1.00 94.25 113 PHE A CA 1
ATOM 881 C C . PHE A 1 113 ? -22.947 1.896 -7.146 1.00 94.25 113 PHE A C 1
ATOM 883 O O . PHE A 1 113 ? -23.542 1.356 -8.074 1.00 94.25 113 PHE A O 1
ATOM 890 N N . LEU A 1 114 ? -21.971 1.281 -6.469 1.00 94.06 114 LEU A N 1
ATOM 891 C CA . LEU A 1 114 ? -21.482 -0.063 -6.798 1.00 94.06 114 LEU A CA 1
ATOM 892 C C . LEU A 1 114 ? -22.555 -1.136 -6.594 1.00 94.06 114 LEU A C 1
ATOM 894 O O . LEU A 1 114 ? -22.623 -2.093 -7.361 1.00 94.06 114 LEU A O 1
ATOM 898 N N . LYS A 1 115 ? -23.404 -0.967 -5.578 1.00 93.62 115 LYS A N 1
ATOM 899 C CA . LYS A 1 115 ? -24.525 -1.871 -5.301 1.00 93.62 115 LYS A CA 1
ATOM 900 C C . LYS A 1 115 ? -25.774 -1.607 -6.132 1.00 93.62 115 LYS A C 1
ATOM 902 O O . LYS A 1 115 ? -26.662 -2.455 -6.150 1.00 93.62 115 LYS A O 1
ATOM 907 N N . ASN A 1 116 ? -25.870 -0.442 -6.770 1.00 95.19 116 ASN A N 1
ATOM 908 C CA . ASN A 1 116 ? -27.116 0.070 -7.336 1.00 95.19 116 ASN A CA 1
ATOM 909 C C . ASN A 1 116 ? -28.273 0.097 -6.304 1.00 95.19 116 ASN A C 1
ATOM 911 O O . ASN A 1 116 ? -29.421 -0.209 -6.621 1.00 95.19 116 ASN A O 1
ATOM 915 N N . GLU A 1 117 ? -27.961 0.440 -5.051 1.00 95.62 117 GLU A N 1
ATOM 916 C CA . GLU A 1 117 ? -28.900 0.473 -3.922 1.00 95.62 117 GLU A CA 1
ATOM 917 C C . GLU A 1 117 ? -28.472 1.547 -2.911 1.00 95.62 117 GLU A C 1
ATOM 919 O O . GLU A 1 117 ? -27.289 1.839 -2.770 1.00 95.62 117 GLU A O 1
ATOM 924 N N . GLN A 1 118 ? -29.406 2.148 -2.172 1.00 94.25 118 GLN A N 1
ATOM 925 C CA . GLN A 1 118 ? -29.045 3.052 -1.076 1.00 94.25 118 GLN A CA 1
ATOM 926 C C . GLN A 1 118 ? -28.415 2.278 0.089 1.00 94.25 118 GLN A C 1
ATOM 928 O O . GLN A 1 118 ? -28.858 1.182 0.417 1.00 94.25 118 GLN A O 1
ATOM 933 N N . VAL A 1 119 ? -27.418 2.868 0.754 1.00 95.94 119 VAL A N 1
ATOM 934 C CA . VAL A 1 119 ? -26.865 2.335 2.010 1.00 95.94 119 VAL A CA 1
ATOM 935 C C . VAL A 1 119 ? -27.739 2.822 3.173 1.00 95.94 119 VAL A C 1
ATOM 937 O O . VAL A 1 119 ? -27.746 4.027 3.435 1.00 95.94 119 VAL A O 1
ATOM 940 N N . PRO A 1 120 ? -28.463 1.945 3.898 1.00 96.25 120 PRO A N 1
ATOM 941 C CA . PRO A 1 120 ? -29.249 2.364 5.054 1.00 96.25 120 PRO A CA 1
ATOM 942 C C . PRO A 1 120 ? -28.334 2.823 6.191 1.00 96.25 120 PRO A C 1
ATOM 944 O O . PRO A 1 120 ? -27.426 2.096 6.609 1.00 96.25 120 PRO A O 1
ATOM 947 N N . LEU A 1 121 ? -28.576 4.033 6.697 1.00 96.19 121 LEU A N 1
ATOM 948 C CA . LEU A 1 121 ? -27.792 4.637 7.771 1.00 96.19 121 LEU A CA 1
ATOM 949 C C . LEU A 1 121 ? -28.629 4.807 9.038 1.00 96.19 121 LEU A C 1
ATOM 951 O O . LEU A 1 121 ? -29.810 5.148 8.997 1.00 96.19 121 LEU A O 1
ATOM 955 N N . VAL A 1 122 ? -27.976 4.641 10.183 1.00 96.06 122 VAL A N 1
ATOM 956 C CA . VAL A 1 122 ? -28.530 4.904 11.515 1.00 96.06 122 VAL A CA 1
ATOM 957 C C . VAL A 1 122 ? -27.560 5.764 12.311 1.00 96.06 122 VAL A C 1
ATOM 959 O O . VAL A 1 122 ? -26.364 5.780 12.030 1.00 96.06 122 VAL A O 1
ATOM 962 N N . LYS A 1 123 ? -28.055 6.482 13.321 1.00 96.12 123 LYS A N 1
ATOM 963 C CA . LYS A 1 123 ? -27.174 7.215 14.235 1.00 96.12 123 LYS A CA 1
ATOM 964 C C . LYS A 1 123 ? -26.505 6.274 15.233 1.00 96.12 123 LYS A C 1
ATOM 966 O O . LYS A 1 123 ? -27.138 5.339 15.734 1.00 96.12 123 LYS A O 1
ATOM 971 N N . SER A 1 124 ? -25.249 6.569 15.545 1.00 95.25 124 SER A N 1
ATOM 972 C CA . SER A 1 124 ? -24.541 6.042 16.710 1.00 95.25 124 SER A CA 1
ATOM 973 C C . SER A 1 124 ? -25.311 6.325 18.009 1.00 95.25 124 SER A C 1
ATOM 975 O O . SER A 1 124 ? -26.163 7.214 18.081 1.00 95.25 124 SER A O 1
ATOM 977 N N . HIS A 1 125 ? -25.057 5.534 19.050 1.00 91.69 125 HIS A N 1
ATOM 978 C CA . HIS A 1 125 ? -25.812 5.614 20.300 1.00 91.69 125 HIS A CA 1
ATOM 979 C C . HIS A 1 125 ? -25.345 6.739 21.232 1.00 91.69 125 HIS A C 1
ATOM 981 O O . HIS A 1 125 ? -26.148 7.310 21.964 1.00 91.69 125 HIS A O 1
ATOM 987 N N . THR A 1 126 ? -24.045 7.008 21.253 1.00 92.38 126 THR A N 1
ATOM 988 C CA . THR A 1 126 ? -23.358 7.934 22.166 1.00 92.38 126 THR A CA 1
ATOM 989 C C . THR A 1 126 ? -22.979 9.245 21.487 1.00 92.38 126 THR A C 1
ATOM 991 O O . THR A 1 126 ? -22.715 10.240 22.159 1.00 92.38 126 THR A O 1
ATOM 994 N N . ASN A 1 127 ? -22.965 9.261 20.155 1.00 91.75 127 ASN A N 1
ATOM 995 C CA . ASN A 1 127 ? -22.656 10.427 19.344 1.00 91.75 127 ASN A CA 1
ATOM 996 C C . ASN A 1 127 ? -23.599 10.492 18.127 1.00 91.75 127 ASN A C 1
ATOM 998 O O . ASN A 1 127 ? -24.245 9.515 17.772 1.00 91.75 127 ASN A O 1
ATOM 1002 N N . ASN A 1 128 ? -23.731 11.662 17.500 1.00 89.44 128 ASN A N 1
ATOM 1003 C CA . ASN A 1 128 ? -24.679 11.892 16.397 1.00 89.44 128 ASN A CA 1
ATOM 1004 C C . ASN A 1 128 ? -24.127 11.501 15.007 1.00 89.44 128 ASN A C 1
ATOM 1006 O O . ASN A 1 128 ? -24.594 12.040 14.004 1.00 89.44 128 ASN A O 1
ATOM 1010 N N . ILE A 1 129 ? -23.132 10.610 14.937 1.00 96.69 129 ILE A N 1
ATOM 1011 C CA . ILE A 1 129 ? -22.503 10.180 13.679 1.00 96.69 129 ILE A CA 1
ATOM 1012 C C . ILE A 1 129 ? -23.402 9.167 12.962 1.00 96.69 129 ILE A C 1
ATOM 1014 O O . ILE A 1 129 ? -24.001 8.306 13.608 1.00 96.69 129 ILE A O 1
ATOM 1018 N N . TRP A 1 130 ? -23.509 9.270 11.635 1.00 96.69 130 TRP A N 1
ATOM 1019 C CA . TRP A 1 130 ? -24.265 8.320 10.819 1.00 96.69 130 TRP A CA 1
ATOM 1020 C C . TRP A 1 130 ? -23.389 7.137 10.414 1.00 96.69 130 TRP A C 1
ATOM 1022 O O . TRP A 1 130 ? -22.308 7.311 9.854 1.00 96.69 130 TRP A O 1
ATOM 1032 N N . ILE A 1 131 ? -23.872 5.925 10.653 1.00 96.94 131 ILE A N 1
ATOM 1033 C CA . ILE A 1 131 ? -23.155 4.682 10.366 1.00 96.94 131 ILE A CA 1
ATOM 1034 C C . ILE A 1 131 ? -24.042 3.690 9.611 1.00 96.94 131 ILE A C 1
ATOM 1036 O O . ILE A 1 131 ? -25.269 3.777 9.723 1.00 96.94 131 ILE A O 1
ATOM 1040 N N . PRO A 1 132 ? -23.468 2.716 8.882 1.00 96.38 132 PRO A N 1
ATOM 1041 C CA . PRO A 1 132 ? -24.250 1.707 8.180 1.00 96.38 132 PRO A CA 1
ATOM 1042 C C . PRO A 1 132 ? -25.036 0.839 9.160 1.00 96.38 132 PRO A C 1
ATOM 1044 O O . PRO A 1 132 ? -24.470 0.278 10.106 1.00 96.38 132 PRO A O 1
ATOM 1047 N N . GLU A 1 133 ? -26.338 0.683 8.918 1.00 95.19 133 GLU A N 1
ATOM 1048 C CA . GLU A 1 133 ? -27.212 -0.158 9.743 1.00 95.19 133 GLU A CA 1
ATOM 1049 C C . GLU A 1 133 ? -26.739 -1.619 9.778 1.00 95.19 133 GLU A C 1
ATOM 1051 O O . GLU A 1 133 ? -26.851 -2.292 10.803 1.00 95.19 133 GLU A O 1
ATOM 1056 N N . SER A 1 134 ? -26.162 -2.083 8.668 1.00 94.44 134 SER A N 1
ATOM 1057 C CA . SER A 1 134 ? -25.708 -3.456 8.452 1.00 94.44 134 SER A CA 1
ATOM 1058 C C . SER A 1 134 ? -24.452 -3.855 9.233 1.00 94.44 134 SER A C 1
ATOM 1060 O O . SER A 1 134 ? -24.076 -5.022 9.165 1.00 94.44 134 SER A O 1
ATOM 1062 N N . SER A 1 135 ? -23.791 -2.926 9.932 1.00 96.25 135 SER A N 1
ATOM 1063 C CA . SER A 1 135 ? -22.511 -3.170 10.619 1.00 96.25 135 SER A CA 1
ATOM 1064 C C . SER A 1 135 ? -22.595 -4.334 11.619 1.00 96.25 135 SER A C 1
ATOM 1066 O O . SER A 1 135 ? -23.542 -4.423 12.406 1.00 96.25 135 SER A O 1
ATOM 1068 N N . ASP A 1 136 ? -21.586 -5.211 11.627 1.00 96.81 136 ASP A N 1
ATOM 1069 C CA . ASP A 1 136 ? -21.499 -6.333 12.570 1.00 96.81 136 ASP A CA 1
ATOM 1070 C C . ASP A 1 136 ? -21.197 -5.846 13.989 1.00 96.81 136 ASP A C 1
ATOM 1072 O O . ASP A 1 136 ? -21.895 -6.223 14.936 1.00 96.81 136 ASP A O 1
ATOM 1076 N N . PHE A 1 137 ? -20.198 -4.968 14.111 1.00 97.44 137 PHE A N 1
ATOM 1077 C CA . PHE A 1 137 ? -19.793 -4.311 15.351 1.00 97.44 137 PHE A CA 1
ATOM 1078 C C . PHE A 1 137 ? -19.747 -2.795 15.172 1.00 97.44 137 PHE A C 1
ATOM 1080 O O . PHE A 1 137 ? -19.376 -2.285 14.114 1.00 97.44 137 PHE A O 1
ATOM 1087 N N . VAL A 1 138 ? -20.079 -2.080 16.243 1.00 97.88 138 VAL A N 1
ATOM 1088 C CA . VAL A 1 138 ? -19.973 -0.627 16.364 1.00 97.88 138 VAL A CA 1
ATOM 1089 C C . VAL A 1 138 ? -19.252 -0.315 17.670 1.00 97.88 138 VAL A C 1
ATOM 1091 O O . VAL A 1 138 ? -19.717 -0.702 18.746 1.00 97.88 138 VAL A O 1
ATOM 1094 N N . ILE A 1 139 ? -18.127 0.382 17.564 1.00 98.12 139 ILE A N 1
ATOM 1095 C CA . ILE A 1 139 ? -17.279 0.819 18.670 1.00 98.12 139 ILE A CA 1
ATOM 1096 C C . ILE A 1 139 ? -17.344 2.344 18.696 1.00 98.12 139 ILE A C 1
ATOM 1098 O O . ILE A 1 139 ? -16.945 3.009 17.744 1.00 98.12 139 ILE A O 1
ATOM 1102 N N . GLU A 1 140 ? -17.878 2.911 19.767 1.00 98.31 140 GLU A N 1
ATOM 1103 C CA . GLU A 1 140 ? -18.097 4.350 19.888 1.00 98.31 140 GLU A CA 1
ATOM 1104 C C . GLU A 1 140 ? -17.234 4.938 20.995 1.00 98.31 140 GLU A C 1
ATOM 1106 O O . GLU A 1 140 ? -16.950 4.276 21.998 1.00 98.31 140 GLU A O 1
ATOM 1111 N N . GLY A 1 141 ? -16.832 6.192 20.816 1.00 98.06 141 GLY A N 1
ATOM 1112 C CA . GLY A 1 141 ? -15.940 6.836 21.755 1.00 98.06 141 GLY A CA 1
ATOM 1113 C C . GLY A 1 141 ? -15.551 8.249 21.357 1.00 98.06 141 GLY A C 1
ATOM 1114 O O . GLY A 1 141 ? -16.284 8.957 20.657 1.00 98.06 141 GLY A O 1
ATOM 1115 N N . TYR A 1 142 ? -14.375 8.655 21.814 1.00 98.31 142 TYR A N 1
ATOM 1116 C CA . TYR A 1 142 ? -13.803 9.953 21.496 1.00 98.31 142 TYR A CA 1
ATOM 1117 C C . TYR A 1 142 ? -12.276 9.911 21.473 1.00 98.31 142 TYR A C 1
ATOM 1119 O O . TYR A 1 142 ? -11.659 9.004 22.022 1.00 98.31 142 TYR A O 1
ATOM 1127 N N . ILE A 1 143 ? -11.672 10.935 20.882 1.00 98.25 143 ILE A N 1
ATOM 1128 C CA . ILE A 1 143 ? -10.250 11.254 21.035 1.00 98.25 143 ILE A CA 1
ATOM 1129 C C . ILE A 1 143 ? -10.148 12.527 21.873 1.00 98.25 143 ILE A C 1
ATOM 1131 O O . ILE A 1 143 ? -10.850 13.508 21.595 1.00 98.25 143 ILE A O 1
ATOM 1135 N N . ASP A 1 144 ? -9.316 12.521 22.915 1.00 98.12 144 ASP A N 1
ATOM 1136 C CA . ASP A 1 144 ? -9.059 13.725 23.701 1.00 98.12 144 ASP A CA 1
ATOM 1137 C C . ASP A 1 144 ? -7.964 14.554 23.026 1.00 98.12 144 ASP A C 1
ATOM 1139 O O . ASP A 1 144 ? -6.793 14.205 23.028 1.00 98.12 144 ASP A O 1
ATOM 1143 N N . THR A 1 145 ? -8.328 15.682 22.421 1.00 96.88 145 THR A N 1
ATOM 1144 C CA . THR A 1 145 ? -7.376 16.494 21.647 1.00 96.88 145 THR A CA 1
ATOM 1145 C C . THR A 1 145 ? -6.311 17.185 22.505 1.00 96.88 145 THR A C 1
ATOM 1147 O O . THR A 1 145 ? -5.391 17.792 21.954 1.00 96.88 145 THR A O 1
ATOM 1150 N N . ALA A 1 146 ? -6.472 17.167 23.833 1.00 97.12 146 ALA A N 1
ATOM 1151 C CA . ALA A 1 146 ? -5.515 17.719 24.786 1.00 97.12 146 ALA A CA 1
ATOM 1152 C C . ALA A 1 146 ? -4.563 16.659 25.361 1.00 97.12 146 ALA A C 1
ATOM 1154 O O . ALA A 1 146 ? -3.579 17.027 26.006 1.00 97.12 146 ALA A O 1
ATOM 1155 N N . GLU A 1 147 ? -4.837 15.366 25.159 1.00 97.44 147 GLU A N 1
ATOM 1156 C CA . GLU A 1 147 ? -3.975 14.311 25.683 1.00 97.44 147 GLU A CA 1
ATOM 1157 C C . GLU A 1 147 ? -2.738 14.096 24.793 1.00 97.44 147 GLU A C 1
ATOM 1159 O O . GLU A 1 147 ? -2.815 14.249 23.568 1.00 97.44 147 GLU A O 1
ATOM 1164 N N . PRO A 1 148 ? -1.586 13.731 25.383 1.00 96.19 148 PRO A N 1
ATOM 1165 C CA . PRO A 1 148 ? -0.439 13.282 24.610 1.00 96.19 148 PRO A CA 1
ATOM 1166 C C . PRO A 1 148 ? -0.780 12.045 23.781 1.00 96.19 148 PRO A C 1
ATOM 1168 O O . PRO A 1 148 ? -1.518 11.160 24.219 1.00 96.19 148 PRO A O 1
ATOM 1171 N N . TRP A 1 149 ? -0.195 11.977 22.593 1.00 96.50 149 TRP A N 1
ATOM 1172 C CA . TRP A 1 149 ? -0.242 10.784 21.759 1.00 96.50 149 TRP A CA 1
ATOM 1173 C C . TRP A 1 149 ? 0.470 9.608 22.446 1.00 96.50 149 TRP A C 1
ATOM 1175 O O . TRP A 1 149 ? 1.104 9.769 23.495 1.00 96.50 149 TRP A O 1
ATOM 1185 N N . ARG A 1 150 ? 0.263 8.401 21.914 1.00 96.75 150 ARG A N 1
ATOM 1186 C CA . ARG A 1 150 ? 0.933 7.187 22.391 1.00 96.75 150 ARG A CA 1
ATOM 1187 C C . ARG A 1 150 ? 1.597 6.469 21.230 1.00 96.75 150 ARG A C 1
ATOM 1189 O O . ARG A 1 150 ? 1.036 6.412 20.135 1.00 96.75 150 ARG A O 1
ATOM 1196 N N . ASN A 1 151 ? 2.737 5.858 21.524 1.00 95.94 151 ASN A N 1
ATOM 1197 C CA . ASN A 1 151 ? 3.496 5.052 20.584 1.00 95.94 151 ASN A CA 1
ATOM 1198 C C . ASN A 1 151 ? 2.687 3.842 20.078 1.00 95.94 151 ASN A C 1
ATOM 1200 O O . ASN A 1 151 ? 2.315 2.957 20.855 1.00 95.94 151 ASN A O 1
ATOM 1204 N N . GLU A 1 152 ? 2.443 3.811 18.772 1.00 94.62 152 GLU A N 1
ATOM 1205 C CA . GLU A 1 152 ? 1.883 2.694 18.012 1.00 94.62 152 GLU A CA 1
ATOM 1206 C C . GLU A 1 152 ? 3.005 1.941 17.296 1.00 94.62 152 GLU A C 1
ATOM 1208 O O . GLU A 1 152 ? 4.026 2.521 16.945 1.00 94.62 152 GLU A O 1
ATOM 1213 N N . GLY A 1 153 ? 2.803 0.658 17.028 1.00 91.88 153 GLY A N 1
ATOM 1214 C CA . GLY A 1 153 ? 3.689 -0.151 16.213 1.00 91.88 153 GLY A CA 1
ATOM 1215 C C . GLY A 1 153 ? 4.839 -0.801 16.996 1.00 91.88 153 GLY A C 1
ATOM 1216 O O . GLY A 1 153 ? 4.874 -0.771 18.230 1.00 91.88 153 GLY A O 1
ATOM 1217 N N . PRO A 1 154 ? 5.778 -1.457 16.293 1.00 92.44 154 PRO A N 1
ATOM 1218 C CA . PRO A 1 154 ? 5.860 -1.547 14.832 1.00 92.44 154 PRO A CA 1
ATOM 1219 C C . PRO A 1 154 ? 4.719 -2.399 14.247 1.00 92.44 154 PRO A C 1
ATOM 1221 O O . PRO A 1 154 ? 4.046 -3.121 14.982 1.00 92.44 154 PRO A O 1
ATOM 1224 N N . PHE A 1 155 ? 4.494 -2.328 12.936 1.00 93.38 155 PHE A N 1
ATOM 1225 C CA . PHE A 1 155 ? 3.417 -3.066 12.263 1.00 93.38 155 PHE A CA 1
ATOM 1226 C C . PHE A 1 155 ? 3.884 -3.597 10.910 1.00 93.38 155 PHE A C 1
ATOM 1228 O O . PHE A 1 155 ? 4.497 -2.865 10.136 1.00 93.38 155 PHE A O 1
ATOM 1235 N N . GLY A 1 156 ? 3.616 -4.867 10.613 1.00 93.44 156 GLY A N 1
ATOM 1236 C CA . GLY A 1 156 ? 3.888 -5.433 9.295 1.00 93.44 156 GLY A CA 1
ATOM 1237 C C . GLY A 1 156 ? 2.944 -4.877 8.229 1.00 93.44 156 GLY A C 1
ATOM 1238 O O . GLY A 1 156 ? 1.757 -5.182 8.258 1.00 93.44 156 GLY A O 1
ATOM 1239 N N . ASP A 1 157 ? 3.468 -4.085 7.293 1.00 90.81 157 ASP A N 1
ATOM 1240 C CA . ASP A 1 157 ? 2.672 -3.276 6.363 1.00 90.81 157 ASP A CA 1
ATOM 1241 C C . ASP A 1 157 ? 2.596 -3.862 4.940 1.00 90.81 157 ASP A C 1
ATOM 1243 O O . ASP A 1 157 ? 3.326 -4.789 4.580 1.00 90.81 157 ASP A O 1
ATOM 1247 N N . HIS A 1 158 ? 1.736 -3.282 4.100 1.00 90.50 158 HIS A N 1
ATOM 1248 C CA . HIS A 1 158 ? 1.495 -3.664 2.702 1.00 90.50 158 HIS A CA 1
ATOM 1249 C C . HIS A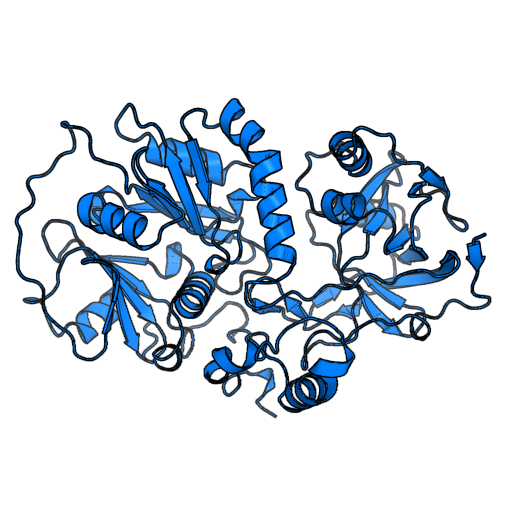 1 158 ? 2.738 -3.574 1.802 1.00 90.50 158 HIS A C 1
ATOM 1251 O O . HIS A 1 158 ? 2.823 -4.239 0.771 1.00 90.50 158 HIS A O 1
ATOM 1257 N N . THR A 1 159 ? 3.747 -2.795 2.206 1.00 90.81 159 THR A N 1
ATOM 1258 C CA . THR A 1 159 ? 5.057 -2.759 1.534 1.00 90.81 159 THR A CA 1
ATOM 1259 C C . THR A 1 159 ? 5.791 -4.101 1.631 1.00 90.81 159 THR A C 1
ATOM 1261 O O . THR A 1 159 ? 6.742 -4.356 0.892 1.00 90.81 159 THR A O 1
ATOM 1264 N N . GLY A 1 160 ? 5.357 -4.968 2.548 1.00 92.25 160 GLY A N 1
ATOM 1265 C CA . GLY A 1 160 ? 5.990 -6.227 2.898 1.00 92.25 160 GLY A CA 1
ATOM 1266 C C . GLY A 1 160 ? 6.997 -6.123 4.033 1.00 92.25 160 GLY A C 1
ATOM 1267 O O . GLY A 1 160 ? 7.529 -7.155 4.447 1.00 92.25 160 GLY A O 1
ATOM 1268 N N . PHE A 1 161 ? 7.212 -4.928 4.580 1.00 91.25 161 PHE A N 1
ATOM 1269 C CA . PHE A 1 161 ? 8.154 -4.659 5.660 1.00 91.25 161 PHE A CA 1
ATOM 1270 C C . PHE A 1 161 ? 7.451 -4.112 6.906 1.00 91.25 161 PHE A C 1
ATOM 1272 O O . PHE A 1 161 ? 6.329 -3.615 6.835 1.00 91.25 161 PHE A O 1
ATOM 1279 N N . TYR A 1 162 ? 8.113 -4.201 8.059 1.00 91.06 162 TYR A N 1
ATOM 1280 C CA . TYR A 1 162 ? 7.633 -3.561 9.281 1.00 91.06 162 TYR A CA 1
ATOM 1281 C C . TYR A 1 162 ? 7.807 -2.043 9.198 1.00 91.06 162 TYR A C 1
ATOM 1283 O O . TYR A 1 162 ? 8.926 -1.556 9.025 1.00 91.06 162 TYR A O 1
ATOM 1291 N N . SER A 1 163 ? 6.713 -1.302 9.372 1.00 87.25 163 SER A N 1
ATOM 1292 C CA . SER A 1 163 ? 6.767 0.129 9.645 1.00 87.25 163 SER A CA 1
ATOM 1293 C C . SER A 1 163 ? 7.324 0.363 11.049 1.00 87.25 163 SER A C 1
ATOM 1295 O O . SER A 1 163 ? 7.054 -0.410 11.976 1.00 87.25 163 SER A O 1
ATOM 1297 N N . LEU A 1 164 ? 8.097 1.434 11.211 1.00 84.38 164 LEU A N 1
ATOM 1298 C CA . LEU A 1 164 ? 8.630 1.821 12.514 1.00 84.38 164 LEU A CA 1
ATOM 1299 C C . LEU A 1 164 ? 7.507 2.296 13.452 1.00 84.38 164 LEU A C 1
ATOM 1301 O O . LEU A 1 164 ? 6.455 2.714 12.962 1.00 84.38 164 LEU A O 1
ATOM 1305 N N . PRO A 1 165 ? 7.719 2.229 14.778 1.00 88.25 165 PRO A N 1
ATOM 1306 C CA . PRO A 1 165 ? 6.807 2.841 15.731 1.00 88.25 165 PRO A CA 1
ATOM 1307 C C . PRO A 1 165 ? 6.769 4.367 15.592 1.00 88.25 165 PRO A C 1
ATOM 1309 O O . PRO A 1 165 ? 7.806 4.974 15.311 1.00 88.25 165 PRO A O 1
ATOM 1312 N N . ASP A 1 166 ? 5.603 4.968 15.820 1.00 89.94 166 ASP A N 1
ATOM 1313 C CA . ASP A 1 166 ? 5.415 6.424 15.869 1.00 89.94 166 ASP A CA 1
ATOM 1314 C C . ASP A 1 166 ? 4.235 6.790 16.793 1.00 89.94 166 ASP A C 1
ATOM 1316 O O . ASP A 1 166 ? 3.464 5.935 17.232 1.00 89.94 166 ASP A O 1
ATOM 1320 N N . GLU A 1 167 ? 4.098 8.069 17.119 1.00 93.50 167 GLU A N 1
ATOM 1321 C CA . GLU A 1 167 ? 3.097 8.596 18.042 1.00 93.50 167 GLU A CA 1
ATOM 1322 C C . GLU A 1 167 ? 1.762 8.874 17.335 1.00 93.50 167 GLU A C 1
ATOM 1324 O O . GLU A 1 167 ? 1.702 9.641 16.372 1.00 93.50 167 GLU A O 1
ATOM 1329 N N . TYR A 1 168 ? 0.660 8.319 17.857 1.00 95.25 168 TYR A N 1
ATOM 1330 C CA . TYR A 1 168 ? -0.688 8.536 17.313 1.00 95.25 168 TYR A CA 1
ATOM 1331 C C . TYR A 1 168 ? -1.718 8.943 18.378 1.00 95.25 168 TYR A C 1
ATOM 1333 O O . TYR A 1 168 ? -1.570 8.595 19.557 1.00 95.25 168 TYR A O 1
ATOM 1341 N N . PRO A 1 169 ? -2.802 9.651 17.986 1.00 96.81 169 PRO A N 1
ATOM 1342 C CA . PRO A 1 169 ? -3.905 9.970 18.886 1.00 96.81 169 PRO A CA 1
ATOM 1343 C C . PRO A 1 169 ? -4.537 8.721 19.506 1.00 96.81 169 PRO A C 1
ATOM 1345 O O . PRO A 1 169 ? -4.647 7.674 18.861 1.00 96.81 169 PRO A O 1
ATOM 1348 N N . VAL A 1 170 ? -5.011 8.855 20.743 1.00 98.25 170 VAL A N 1
ATOM 1349 C CA . VAL A 1 170 ? -5.647 7.763 21.485 1.00 98.25 170 VAL A CA 1
ATOM 1350 C C . VAL A 1 170 ? -7.160 7.845 21.324 1.00 98.25 170 VAL A C 1
ATOM 1352 O O . VAL A 1 170 ? -7.787 8.855 21.630 1.00 98.25 170 VAL A O 1
ATOM 1355 N N . PHE A 1 171 ? -7.766 6.763 20.850 1.00 98.56 171 PHE A N 1
ATOM 1356 C CA . PHE A 1 171 ? -9.214 6.606 20.821 1.00 98.56 171 PHE A CA 1
ATOM 1357 C C . PHE A 1 171 ? -9.681 5.899 22.093 1.00 98.56 171 PHE A C 1
ATOM 1359 O O . PHE A 1 171 ? -9.291 4.762 22.359 1.00 98.56 171 PHE A O 1
ATOM 1366 N N . HIS A 1 172 ? -10.522 6.582 22.869 1.00 98.44 172 HIS A N 1
ATOM 1367 C CA . HIS A 1 172 ? -11.128 6.097 24.109 1.00 98.44 172 HIS A CA 1
ATOM 1368 C C . HIS A 1 172 ? -12.524 5.567 23.844 1.00 98.44 172 HIS A C 1
ATOM 1370 O O . HIS A 1 172 ? -13.411 6.310 23.421 1.00 98.44 172 HIS A O 1
ATOM 1376 N N . ILE A 1 173 ? -12.729 4.292 24.144 1.00 98.25 173 ILE A N 1
ATOM 1377 C CA . ILE A 1 173 ? -13.968 3.575 23.875 1.00 98.25 173 ILE A CA 1
ATOM 1378 C C . ILE A 1 173 ? -14.927 3.760 25.043 1.00 98.25 173 ILE A C 1
ATOM 1380 O O . ILE A 1 173 ? -14.610 3.472 26.197 1.00 98.25 173 ILE A O 1
ATOM 1384 N N . THR A 1 174 ? -16.140 4.196 24.727 1.00 97.19 174 THR A N 1
ATOM 1385 C CA . THR A 1 174 ? -17.228 4.362 25.695 1.00 97.19 174 THR A CA 1
ATOM 1386 C C . THR A 1 174 ? -18.314 3.310 25.522 1.00 97.19 174 THR A C 1
ATOM 1388 O O . THR A 1 174 ? -19.066 3.051 26.460 1.00 97.19 174 THR A O 1
ATOM 1391 N N . ARG A 1 175 ? -18.409 2.682 24.342 1.00 96.69 175 ARG A N 1
ATOM 1392 C CA . ARG A 1 175 ? -19.423 1.664 24.060 1.00 96.69 175 ARG A CA 1
ATOM 1393 C C . ARG A 1 175 ? -18.991 0.712 22.955 1.00 96.69 175 ARG A C 1
ATOM 1395 O O . ARG A 1 175 ? -18.451 1.135 21.939 1.00 96.69 175 ARG A O 1
ATOM 1402 N N . ILE A 1 176 ? -19.340 -0.562 23.123 1.00 97.19 176 ILE A N 1
ATOM 1403 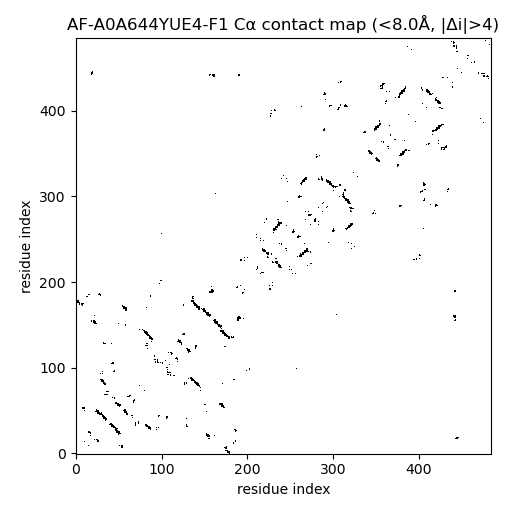C CA . ILE A 1 176 ? -19.294 -1.574 22.066 1.00 97.19 176 ILE A CA 1
ATOM 1404 C C . ILE A 1 176 ? -20.695 -2.171 21.923 1.00 97.19 176 ILE A C 1
ATOM 1406 O O . ILE A 1 176 ? -21.326 -2.579 22.902 1.00 97.19 176 ILE A O 1
ATOM 1410 N N . SER A 1 177 ? -21.202 -2.209 20.695 1.00 95.88 177 SER A N 1
ATOM 1411 C CA . SER A 1 177 ? -22.448 -2.895 20.357 1.00 95.88 177 SER A CA 1
ATOM 1412 C C . SER A 1 177 ? -22.265 -3.758 19.119 1.00 95.88 177 SER A C 1
ATOM 1414 O O . SER A 1 177 ? -21.418 -3.471 18.278 1.00 95.88 177 SER A O 1
ATOM 1416 N N . HIS A 1 178 ? -23.040 -4.830 19.014 1.00 95.56 178 HIS A N 1
ATOM 1417 C CA . HIS A 1 178 ? -22.945 -5.747 17.885 1.00 95.56 178 HIS A CA 1
ATOM 1418 C C . HIS A 1 178 ? -24.292 -6.383 17.563 1.00 95.56 178 HIS A C 1
ATOM 1420 O O . HIS A 1 178 ? -25.206 -6.434 18.396 1.00 95.56 178 HIS A O 1
ATOM 1426 N N . ARG A 1 179 ? -24.440 -6.883 16.337 1.00 93.44 179 ARG A N 1
ATOM 1427 C CA . ARG A 1 179 ? -25.609 -7.693 15.978 1.00 93.44 179 ARG A CA 1
ATOM 1428 C C . ARG A 1 179 ? -25.498 -9.105 16.563 1.00 93.44 179 ARG A C 1
ATOM 1430 O O . ARG A 1 179 ? -24.426 -9.568 16.951 1.00 93.44 179 ARG A O 1
ATOM 1437 N N . LYS A 1 180 ? -26.621 -9.819 16.633 1.00 92.81 180 LYS A N 1
ATOM 1438 C CA . LYS A 1 180 ? -26.605 -11.257 16.942 1.00 92.81 180 LYS A CA 1
ATOM 1439 C C . LYS A 1 180 ? -25.834 -11.998 15.841 1.00 92.81 180 LYS A C 1
ATOM 1441 O O . LYS A 1 180 ? -26.060 -11.706 14.672 1.00 92.81 180 LYS A O 1
ATOM 1446 N N . ASN A 1 181 ? -24.984 -12.956 16.219 1.00 92.19 181 ASN A N 1
ATOM 1447 C CA . ASN A 1 181 ? -24.120 -13.714 15.300 1.00 92.19 181 ASN A CA 1
ATOM 1448 C C . ASN A 1 181 ? -23.209 -12.805 14.453 1.00 92.19 181 ASN A C 1
ATOM 1450 O O . ASN A 1 181 ? -23.067 -13.012 13.251 1.00 92.19 181 ASN A O 1
ATOM 1454 N N . ALA A 1 182 ? -22.650 -11.765 15.077 1.00 94.62 182 ALA A N 1
ATOM 1455 C CA . ALA A 1 182 ? -21.740 -10.848 14.407 1.00 94.62 182 ALA A CA 1
ATOM 1456 C C . ALA A 1 182 ? -20.464 -11.564 13.931 1.00 94.62 182 ALA A C 1
ATOM 1458 O O . ALA A 1 182 ? -19.889 -12.371 14.662 1.00 94.62 182 ALA A O 1
ATOM 1459 N N . VAL A 1 183 ? -20.022 -11.241 12.718 1.00 93.88 183 VAL A N 1
ATOM 1460 C CA . VAL A 1 183 ? -18.795 -11.734 12.088 1.00 93.88 183 VAL A CA 1
ATOM 1461 C C . VAL A 1 183 ? -17.730 -10.652 12.193 1.00 93.88 183 VAL A C 1
ATOM 1463 O O . VAL A 1 183 ? -17.950 -9.513 11.787 1.00 93.88 183 VAL A O 1
ATOM 1466 N N . TYR A 1 184 ? -16.583 -10.991 12.776 1.00 95.75 184 TYR A N 1
ATOM 1467 C CA . TYR A 1 184 ? -15.467 -10.061 12.925 1.00 95.75 184 TYR A CA 1
ATOM 1468 C C . TYR A 1 184 ? -14.574 -10.137 11.679 1.00 95.75 184 TYR A C 1
ATOM 1470 O O . TYR A 1 184 ? -13.962 -11.185 11.461 1.00 95.75 184 TYR A O 1
ATOM 1478 N N . PRO A 1 185 ? -14.491 -9.081 10.850 1.00 95.12 185 PRO A N 1
ATOM 1479 C CA . PRO A 1 185 ? -13.591 -9.082 9.710 1.00 95.12 185 PRO A CA 1
ATOM 1480 C C . PRO A 1 185 ? -12.156 -8.814 10.163 1.00 95.12 185 PRO A C 1
ATOM 1482 O O . PRO A 1 185 ? -11.898 -7.940 10.993 1.00 95.12 185 PRO A O 1
ATOM 1485 N N . ALA A 1 186 ? -11.214 -9.528 9.563 1.00 94.19 186 ALA A N 1
ATOM 1486 C CA . ALA A 1 186 ? -9.798 -9.263 9.720 1.00 94.19 186 ALA A CA 1
ATOM 1487 C C . ALA A 1 186 ? -9.086 -9.544 8.400 1.00 94.19 186 ALA A C 1
ATOM 1489 O O . ALA A 1 186 ? -9.422 -10.499 7.705 1.00 94.19 186 ALA A O 1
ATOM 1490 N N . THR A 1 187 ? -8.086 -8.726 8.095 1.00 93.44 187 THR A N 1
ATOM 1491 C CA . THR A 1 187 ? -7.148 -8.958 7.000 1.00 93.44 187 THR A CA 1
ATOM 1492 C C . THR A 1 187 ? -5.711 -8.988 7.511 1.00 93.44 187 THR A C 1
ATOM 1494 O O . THR A 1 187 ? -5.425 -8.528 8.622 1.00 93.44 187 THR A O 1
ATOM 1497 N N . LEU A 1 188 ? -4.815 -9.512 6.677 1.00 91.88 188 LEU A N 1
ATOM 1498 C CA . LEU A 1 188 ? -3.371 -9.482 6.857 1.00 91.88 188 LEU A CA 1
ATOM 1499 C C . LEU A 1 188 ? -2.747 -8.781 5.646 1.00 91.88 188 LEU A C 1
ATOM 1501 O O . LEU A 1 188 ? -2.971 -9.198 4.510 1.00 91.88 188 LEU A O 1
ATOM 1505 N N . VAL A 1 189 ? -1.904 -7.783 5.896 1.00 92.44 189 VAL A N 1
ATOM 1506 C CA . VAL A 1 189 ? -1.038 -7.158 4.882 1.00 92.44 189 VAL A CA 1
ATOM 1507 C C . VAL A 1 189 ? 0.412 -7.561 5.133 1.00 92.44 189 VAL A C 1
ATOM 1509 O O . VAL A 1 189 ? 0.746 -8.006 6.227 1.00 92.44 189 VAL A O 1
ATOM 1512 N N . GLY A 1 190 ? 1.271 -7.496 4.123 1.00 93.00 190 GLY A N 1
ATOM 1513 C CA . GLY A 1 190 ? 2.645 -7.990 4.201 1.00 93.00 190 GLY A CA 1
ATOM 1514 C C . GLY A 1 190 ? 3.209 -8.236 2.810 1.00 93.00 190 GLY A C 1
ATOM 1515 O O . GLY A 1 190 ? 2.739 -7.642 1.846 1.00 93.00 190 GLY A O 1
ATOM 1516 N N . VAL A 1 191 ? 4.206 -9.122 2.690 1.00 93.25 191 VAL A N 1
ATOM 1517 C CA . VAL A 1 191 ? 4.822 -9.401 1.381 1.00 93.25 191 VAL A CA 1
ATOM 1518 C C . VAL A 1 191 ? 3.739 -9.864 0.389 1.00 93.25 191 VAL A C 1
ATOM 1520 O O . VAL A 1 191 ? 3.042 -10.852 0.685 1.00 93.25 191 VAL A O 1
ATOM 1523 N N . PRO A 1 192 ? 3.567 -9.167 -0.753 1.00 90.31 192 PRO A N 1
ATOM 1524 C CA . PRO A 1 192 ? 2.517 -9.475 -1.713 1.00 90.31 192 PRO A CA 1
ATOM 1525 C C . PRO A 1 192 ? 2.730 -10.866 -2.341 1.00 90.31 192 PRO A C 1
ATOM 1527 O O . PRO A 1 192 ? 3.869 -11.323 -2.456 1.00 90.31 192 PRO A O 1
ATOM 1530 N N . PRO A 1 193 ? 1.657 -11.560 -2.764 1.00 89.94 193 PRO A N 1
ATOM 1531 C CA . PRO A 1 193 ? 0.259 -11.130 -2.737 1.00 89.94 193 PRO A CA 1
ATOM 1532 C C . PRO A 1 193 ? -0.395 -11.279 -1.345 1.00 89.94 193 PRO A C 1
ATOM 1534 O O . PRO A 1 193 ? -0.078 -12.197 -0.576 1.00 89.94 193 PRO A O 1
ATOM 1537 N N . LYS A 1 194 ? -1.327 -10.375 -1.034 1.00 90.50 194 LYS A N 1
ATOM 1538 C CA . LYS A 1 194 ? -2.197 -10.347 0.160 1.00 90.50 194 LYS A CA 1
ATOM 1539 C C . LYS A 1 194 ? -3.588 -9.832 -0.251 1.00 90.50 194 LYS A C 1
ATOM 1541 O O . LYS A 1 194 ? -3.806 -9.580 -1.429 1.00 90.50 194 LYS A O 1
ATOM 1546 N N . GLU A 1 195 ? -4.569 -9.776 0.649 1.00 90.62 195 GLU A N 1
ATOM 1547 C CA . GLU A 1 195 ? -5.960 -9.429 0.282 1.00 90.62 195 GLU A CA 1
ATOM 1548 C C . GLU A 1 195 ? -6.099 -8.011 -0.304 1.00 90.62 195 GLU A C 1
ATOM 1550 O O . GLU A 1 195 ? -6.845 -7.792 -1.262 1.00 90.62 195 GLU A O 1
ATOM 1555 N N . ASP A 1 196 ? -5.318 -7.069 0.221 1.00 88.69 196 ASP A N 1
ATOM 1556 C CA . ASP A 1 196 ? -5.177 -5.689 -0.255 1.00 88.69 196 ASP A CA 1
ATOM 1557 C C . ASP A 1 196 ? -4.829 -5.595 -1.748 1.00 88.69 196 ASP A C 1
ATOM 1559 O O . ASP A 1 196 ? -5.235 -4.642 -2.413 1.00 88.69 196 ASP A O 1
ATOM 1563 N N . GLN A 1 197 ? -4.201 -6.627 -2.316 1.00 88.75 197 GLN A N 1
ATOM 1564 C CA . GLN A 1 197 ? -4.029 -6.764 -3.758 1.00 88.75 197 GLN A CA 1
ATOM 1565 C C . GLN A 1 197 ? -5.325 -6.686 -4.540 1.00 88.75 197 GLN A C 1
ATOM 1567 O O . GLN A 1 197 ? -5.402 -6.019 -5.572 1.00 88.75 197 GLN A O 1
ATOM 1572 N N . TYR A 1 198 ? -6.320 -7.448 -4.107 1.00 89.94 198 TYR A N 1
ATOM 1573 C CA . TYR A 1 198 ? -7.567 -7.576 -4.839 1.00 89.94 198 TYR A CA 1
ATOM 1574 C C . TYR A 1 198 ? -8.393 -6.301 -4.688 1.00 89.94 198 TYR A C 1
ATOM 1576 O O . TYR A 1 198 ? -9.023 -5.870 -5.653 1.00 89.94 198 TYR A O 1
ATOM 1584 N N . LEU A 1 199 ? -8.294 -5.638 -3.529 1.00 90.25 199 LEU A N 1
ATOM 1585 C CA . LEU A 1 199 ? -8.842 -4.297 -3.321 1.00 90.25 199 LEU A CA 1
ATOM 1586 C C . LEU A 1 199 ? -8.165 -3.277 -4.249 1.00 90.25 199 LEU A C 1
ATOM 1588 O O . LEU A 1 199 ? -8.849 -2.539 -4.955 1.00 90.25 199 LEU A O 1
ATOM 1592 N N . GLY A 1 200 ? -6.831 -3.284 -4.332 1.00 88.81 200 GLY A N 1
ATOM 1593 C CA . GLY A 1 200 ? -6.072 -2.435 -5.254 1.00 88.81 200 GLY A CA 1
ATOM 1594 C C . GLY A 1 200 ? -6.395 -2.717 -6.724 1.00 88.81 200 GLY A C 1
ATOM 1595 O O . GLY A 1 200 ? -6.531 -1.791 -7.527 1.00 88.81 200 GLY A O 1
ATOM 1596 N N . HIS A 1 201 ? -6.603 -3.985 -7.085 1.00 89.38 201 HIS A N 1
ATOM 1597 C CA . HIS A 1 201 ? -7.036 -4.363 -8.425 1.00 89.38 201 HIS A CA 1
ATOM 1598 C C . HIS A 1 201 ? -8.432 -3.814 -8.739 1.00 89.38 201 HIS A C 1
ATOM 1600 O O . HIS A 1 201 ? -8.606 -3.190 -9.786 1.00 89.38 201 HIS A O 1
ATOM 1606 N N . ALA A 1 202 ? -9.398 -3.966 -7.830 1.00 91.19 202 ALA A N 1
ATOM 1607 C CA . ALA A 1 202 ? -10.733 -3.394 -7.986 1.00 91.19 202 ALA A CA 1
ATOM 1608 C C . ALA A 1 202 ? -10.677 -1.866 -8.154 1.00 91.19 202 ALA A C 1
ATOM 1610 O O . ALA A 1 202 ? -11.267 -1.339 -9.098 1.00 91.19 202 ALA A O 1
ATOM 1611 N N . THR A 1 203 ? -9.876 -1.174 -7.335 1.00 90.81 203 THR A N 1
ATOM 1612 C CA . THR A 1 203 ? -9.608 0.265 -7.479 1.00 90.81 203 THR A CA 1
ATOM 1613 C C . THR A 1 203 ? -9.061 0.592 -8.864 1.00 90.81 203 THR A C 1
ATOM 1615 O O . THR A 1 203 ? -9.572 1.494 -9.528 1.00 90.81 203 THR A O 1
ATOM 1618 N N . SER A 1 204 ? -8.077 -0.170 -9.352 1.00 88.12 204 SER A N 1
ATOM 1619 C CA . SER A 1 204 ? -7.522 0.060 -10.687 1.00 88.12 204 SER A CA 1
ATOM 1620 C C . SER A 1 204 ? -8.604 -0.036 -11.766 1.00 88.12 204 SER A C 1
ATOM 1622 O O . SER A 1 204 ? -8.682 0.845 -12.608 1.00 88.12 204 SER A O 1
ATOM 1624 N N . GLN A 1 205 ? -9.495 -1.031 -11.712 1.00 89.50 205 GLN A N 1
ATOM 1625 C CA . GLN A 1 205 ? -10.529 -1.234 -12.731 1.00 89.50 205 GLN A CA 1
ATOM 1626 C C . GLN A 1 205 ? -11.664 -0.206 -12.644 1.00 89.50 205 GLN A C 1
ATOM 1628 O O . GLN A 1 205 ? -12.119 0.293 -13.670 1.00 89.50 205 GLN A O 1
ATOM 1633 N N . ILE A 1 206 ? -12.107 0.138 -11.431 1.00 90.94 206 ILE A N 1
ATOM 1634 C CA . ILE A 1 206 ? -13.220 1.072 -11.208 1.00 90.94 206 ILE A CA 1
ATOM 1635 C C . ILE A 1 206 ? -12.830 2.499 -11.611 1.00 90.94 206 ILE A C 1
ATOM 1637 O O . ILE A 1 206 ? -13.627 3.203 -12.232 1.00 90.94 206 ILE A O 1
ATOM 1641 N N . PHE A 1 207 ? -11.603 2.925 -11.301 1.00 89.19 207 PHE A N 1
ATOM 1642 C CA . PHE A 1 207 ? -11.148 4.293 -11.566 1.00 89.19 207 PHE A CA 1
ATOM 1643 C C . PHE A 1 207 ? -10.418 4.453 -12.907 1.00 89.19 207 PHE A C 1
ATOM 1645 O O . PHE A 1 207 ? -10.305 5.578 -13.401 1.00 89.19 207 PHE A O 1
ATOM 1652 N N . PHE A 1 208 ? -9.972 3.366 -13.547 1.00 90.31 208 PHE A N 1
ATOM 1653 C CA . PHE A 1 208 ? -9.292 3.425 -14.845 1.00 90.31 208 PHE A CA 1
ATOM 1654 C C . PHE A 1 208 ? -10.067 4.205 -15.923 1.00 90.31 208 PHE A C 1
ATOM 1656 O O . PHE A 1 208 ? -9.455 5.073 -16.549 1.00 90.31 208 PHE A O 1
ATOM 1663 N N . PRO A 1 209 ? -11.391 4.021 -16.119 1.00 91.31 209 PRO A N 1
ATOM 1664 C CA . PRO A 1 209 ? -12.138 4.784 -17.119 1.00 91.31 209 PRO A CA 1
ATOM 1665 C C . PRO A 1 209 ? -12.112 6.300 -16.890 1.00 91.31 209 PRO A C 1
ATOM 1667 O O . PRO A 1 209 ? -12.162 7.062 -17.856 1.00 91.31 209 PRO A O 1
ATOM 1670 N N . LEU A 1 210 ? -12.029 6.751 -15.632 1.00 88.44 210 LEU A N 1
ATOM 1671 C CA . LEU A 1 210 ? -11.904 8.174 -15.304 1.00 88.44 210 LEU A CA 1
ATOM 1672 C C . LEU A 1 210 ? -10.523 8.695 -15.705 1.00 88.44 210 LEU A C 1
ATOM 1674 O O . LEU A 1 210 ? -10.434 9.722 -16.375 1.00 88.44 210 LEU A O 1
ATOM 1678 N N . ILE A 1 211 ? -9.462 7.956 -15.362 1.00 88.38 211 ILE A N 1
ATOM 1679 C CA . ILE A 1 211 ? -8.087 8.314 -15.734 1.00 88.38 211 ILE A CA 1
ATOM 1680 C C . ILE A 1 211 ? -7.941 8.376 -17.260 1.00 88.38 211 ILE A C 1
ATOM 1682 O O . ILE A 1 211 ? -7.452 9.367 -17.810 1.00 88.38 211 ILE A O 1
ATOM 1686 N N . GLN A 1 212 ? -8.424 7.336 -17.940 1.00 92.69 212 GLN A N 1
ATOM 1687 C CA . GLN A 1 212 ? -8.395 7.209 -19.390 1.00 92.69 212 GLN A CA 1
ATOM 1688 C C . GLN A 1 212 ? -9.139 8.372 -20.059 1.00 92.69 212 GLN A C 1
ATOM 1690 O O . GLN A 1 212 ? -8.565 9.073 -20.883 1.00 92.69 212 GLN A O 1
ATOM 1695 N N . LYS A 1 213 ? -10.400 8.637 -19.699 1.00 91.62 213 LYS A N 1
ATOM 1696 C CA . LYS A 1 213 ? -11.207 9.650 -20.401 1.00 91.62 213 LYS A CA 1
ATOM 1697 C C . LYS A 1 213 ? -10.770 11.088 -20.134 1.00 91.62 213 LYS A C 1
ATOM 1699 O O . LYS A 1 213 ? -10.917 11.920 -21.026 1.00 91.62 213 LYS A O 1
ATOM 1704 N N . LEU A 1 214 ? -10.283 11.391 -18.930 1.00 88.88 214 LEU A N 1
ATOM 1705 C CA . LEU A 1 214 ? -9.989 12.770 -18.527 1.00 88.88 214 LEU A CA 1
ATOM 1706 C C . LEU A 1 214 ? -8.545 13.190 -18.807 1.00 88.88 214 LEU A C 1
ATOM 1708 O O . LEU A 1 214 ? -8.319 14.349 -19.148 1.00 88.88 214 LEU A O 1
ATOM 1712 N N . PHE A 1 215 ? -7.575 12.280 -18.678 1.00 87.44 215 PHE A N 1
ATOM 1713 C CA . PHE A 1 215 ? -6.154 12.651 -18.708 1.00 87.44 215 PHE A CA 1
ATOM 1714 C C . PHE A 1 215 ? -5.380 12.015 -19.864 1.00 87.44 215 PHE A C 1
ATOM 1716 O O . PHE A 1 215 ? -4.503 12.661 -20.444 1.00 87.44 215 PHE A O 1
ATOM 1723 N N . ALA A 1 216 ? -5.685 10.763 -20.212 1.00 93.12 216 ALA A N 1
ATOM 1724 C CA . ALA A 1 216 ? -4.893 10.005 -21.177 1.00 93.12 216 ALA A CA 1
ATOM 1725 C C . ALA A 1 216 ? -5.751 9.005 -21.984 1.00 93.12 216 ALA A C 1
ATOM 1727 O O . ALA A 1 216 ? -5.676 7.794 -21.750 1.00 93.12 216 ALA A O 1
ATOM 1728 N N . PRO A 1 217 ? -6.562 9.486 -22.951 1.00 95.12 217 PRO A N 1
ATOM 1729 C CA . PRO A 1 217 ? -7.469 8.643 -23.738 1.00 95.12 217 PRO A CA 1
ATOM 1730 C C . PRO A 1 217 ? -6.750 7.623 -24.626 1.00 95.12 217 PRO A C 1
ATOM 1732 O O . PRO A 1 217 ? -7.372 6.689 -25.119 1.00 95.12 217 PRO A O 1
ATOM 1735 N N . GLU A 1 218 ? -5.447 7.793 -24.846 1.00 96.25 218 GLU A N 1
ATOM 1736 C CA . GLU A 1 218 ? -4.610 6.831 -25.561 1.00 96.25 218 GLU A CA 1
ATOM 1737 C C . GLU A 1 218 ? -4.263 5.571 -24.760 1.00 96.25 218 GLU A C 1
ATOM 1739 O O . GLU A 1 218 ? -3.784 4.605 -25.358 1.00 96.25 218 GLU A O 1
ATOM 1744 N N . ILE A 1 219 ? -4.457 5.564 -23.436 1.00 97.00 219 ILE A N 1
ATOM 1745 C CA . ILE A 1 219 ? -4.196 4.372 -22.628 1.00 97.00 219 ILE A CA 1
ATOM 1746 C C . ILE A 1 219 ? -5.249 3.323 -22.970 1.00 97.00 219 ILE A C 1
ATOM 1748 O O . ILE A 1 219 ? -6.443 3.575 -22.862 1.00 97.00 219 ILE A O 1
ATOM 1752 N N . ILE A 1 220 ? -4.804 2.136 -23.365 1.00 96.69 220 ILE A N 1
ATOM 1753 C CA . ILE A 1 220 ? -5.660 0.981 -23.653 1.00 96.69 220 ILE A CA 1
ATOM 1754 C C . ILE A 1 220 ? -5.893 0.178 -22.376 1.00 96.69 2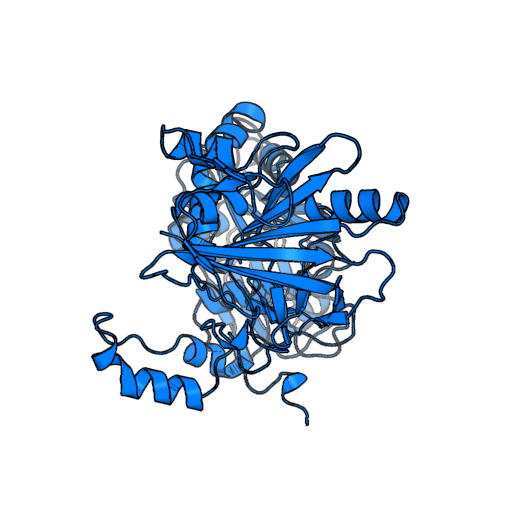20 ILE A C 1
ATOM 1756 O O . ILE A 1 220 ? -7.008 -0.264 -22.120 1.00 96.69 220 ILE A O 1
ATOM 1760 N N . ASP A 1 221 ? -4.836 -0.022 -21.589 1.00 95.31 221 ASP A N 1
ATOM 1761 C CA . ASP A 1 221 ? -4.844 -0.896 -20.419 1.00 95.31 221 ASP A CA 1
ATOM 1762 C C . ASP A 1 221 ? -3.708 -0.520 -19.459 1.00 95.31 221 ASP A C 1
ATOM 1764 O O . ASP A 1 221 ? -2.691 0.056 -19.862 1.00 95.31 221 ASP A O 1
ATOM 1768 N N . MET A 1 222 ? -3.880 -0.867 -18.188 1.00 94.19 222 MET A N 1
ATOM 1769 C CA . MET A 1 222 ? -2.901 -0.655 -17.133 1.00 94.19 222 MET A CA 1
ATOM 1770 C C . MET A 1 222 ? -2.881 -1.862 -16.200 1.00 94.19 222 MET A C 1
ATOM 1772 O O . MET A 1 222 ? -3.916 -2.326 -15.719 1.00 94.19 222 MET A O 1
ATOM 1776 N N . HIS A 1 223 ? -1.680 -2.350 -15.913 1.00 94.38 223 HIS A N 1
ATOM 1777 C CA . HIS A 1 223 ? -1.454 -3.438 -14.982 1.00 94.38 223 HIS A CA 1
ATOM 1778 C C . HIS A 1 223 ? -0.487 -3.002 -13.883 1.00 94.38 223 HIS A C 1
ATOM 1780 O O . HIS A 1 223 ? 0.597 -2.491 -14.155 1.00 94.38 223 HIS A O 1
ATOM 1786 N N . LEU A 1 224 ? -0.905 -3.231 -12.642 1.00 93.88 224 LEU A N 1
ATOM 1787 C CA . LEU A 1 224 ? -0.140 -3.003 -11.425 1.00 93.88 224 LEU A CA 1
ATOM 1788 C C . LEU A 1 224 ? 0.197 -4.378 -10.829 1.00 93.88 224 LEU A C 1
ATOM 1790 O O . LEU A 1 224 ? -0.673 -4.985 -10.195 1.00 93.88 224 LEU A O 1
ATOM 1794 N N . PRO A 1 225 ? 1.391 -4.940 -11.094 1.00 92.94 225 PRO A N 1
ATOM 1795 C CA . PRO A 1 225 ? 1.732 -6.276 -10.625 1.00 92.94 225 PRO A CA 1
ATOM 1796 C C . PRO A 1 225 ? 1.768 -6.348 -9.095 1.00 92.94 225 PRO A C 1
ATOM 1798 O O . PRO A 1 225 ? 2.233 -5.423 -8.433 1.00 92.94 225 PRO A O 1
ATOM 1801 N N . ALA A 1 226 ? 1.372 -7.495 -8.540 1.00 91.19 226 ALA A N 1
ATOM 1802 C CA . ALA A 1 226 ? 1.456 -7.783 -7.105 1.00 91.19 226 ALA A CA 1
ATOM 1803 C C . ALA A 1 226 ? 2.862 -7.553 -6.542 1.00 91.19 226 ALA A C 1
ATOM 1805 O O . ALA A 1 226 ? 3.046 -6.851 -5.553 1.00 91.19 226 ALA A O 1
ATOM 1806 N N . ALA A 1 227 ? 3.865 -8.096 -7.236 1.00 92.06 227 ALA A N 1
ATOM 1807 C CA . ALA A 1 227 ? 5.270 -7.918 -6.901 1.00 92.06 227 ALA A CA 1
ATOM 1808 C C . ALA A 1 227 ? 5.704 -6.442 -6.946 1.00 92.06 227 ALA A C 1
ATOM 1810 O O . ALA A 1 227 ? 6.671 -6.070 -6.305 1.00 92.06 227 ALA A O 1
ATOM 1811 N N . GLY A 1 228 ? 4.971 -5.567 -7.635 1.00 90.94 228 GLY A N 1
ATOM 1812 C CA . GLY A 1 228 ? 5.184 -4.125 -7.574 1.00 90.94 228 GLY A CA 1
ATOM 1813 C C . GLY A 1 228 ? 4.656 -3.461 -6.302 1.00 90.94 228 GLY A C 1
ATOM 1814 O O . GLY A 1 228 ? 4.670 -2.239 -6.240 1.00 90.94 228 GLY A O 1
ATOM 1815 N N . GLY A 1 229 ? 4.135 -4.203 -5.317 1.00 86.50 229 GLY A N 1
ATOM 1816 C CA . GLY A 1 229 ? 3.465 -3.612 -4.153 1.00 86.50 229 GLY A CA 1
ATOM 1817 C C . GLY A 1 229 ? 2.278 -2.726 -4.549 1.00 86.50 229 GLY A C 1
ATOM 1818 O O . GLY A 1 229 ? 2.004 -1.738 -3.879 1.00 86.50 229 GLY A O 1
ATOM 1819 N N . PHE A 1 230 ? 1.631 -3.037 -5.682 1.00 80.00 230 PHE A N 1
ATOM 1820 C CA . PHE A 1 230 ? 0.599 -2.249 -6.380 1.00 80.00 230 PHE A CA 1
ATOM 1821 C C . PHE A 1 230 ? 1.065 -0.921 -6.949 1.00 80.00 230 PHE A C 1
ATOM 1823 O O . PHE A 1 230 ? 0.752 -0.614 -8.094 1.00 80.00 230 PHE A O 1
ATOM 1830 N N . HIS A 1 231 ? 1.796 -0.123 -6.181 1.00 87.75 231 HIS A N 1
ATOM 1831 C CA . HIS A 1 231 ? 2.150 1.219 -6.607 1.00 87.75 231 HIS A CA 1
ATOM 1832 C C . HIS A 1 231 ? 3.580 1.325 -7.133 1.00 87.75 231 HIS A C 1
ATOM 1834 O O . HIS A 1 231 ? 3.754 2.078 -8.076 1.00 87.75 231 HIS A O 1
ATOM 1840 N N . ASN A 1 232 ? 4.581 0.546 -6.706 1.00 94.50 232 ASN A N 1
ATOM 1841 C CA . ASN A 1 232 ? 5.977 0.757 -7.144 1.00 94.50 232 ASN A CA 1
ATOM 1842 C C . ASN A 1 232 ? 6.222 0.555 -8.651 1.00 94.50 232 ASN A C 1
ATOM 1844 O O . ASN A 1 232 ? 7.138 1.177 -9.194 1.00 94.50 232 ASN A O 1
ATOM 1848 N N . LEU A 1 233 ? 5.423 -0.275 -9.332 1.00 96.75 233 LEU A N 1
ATOM 1849 C CA . LEU A 1 233 ? 5.541 -0.534 -10.770 1.00 96.75 233 LEU A CA 1
ATOM 1850 C C . LEU A 1 233 ? 4.176 -0.511 -11.461 1.00 96.75 233 LEU A C 1
ATOM 1852 O O . LEU A 1 233 ? 3.284 -1.278 -11.105 1.00 96.75 233 LEU A O 1
ATOM 1856 N N . ALA A 1 234 ? 4.063 0.298 -12.514 1.00 96.94 234 ALA A N 1
ATOM 1857 C CA . ALA A 1 234 ? 2.941 0.273 -13.441 1.00 96.94 234 ALA A CA 1
ATOM 1858 C C . ALA A 1 234 ? 3.399 -0.109 -14.851 1.00 96.94 234 ALA A C 1
ATOM 1860 O O . ALA A 1 234 ? 4.309 0.503 -15.410 1.00 96.94 234 ALA A O 1
ATOM 1861 N N . LEU A 1 235 ? 2.728 -1.097 -15.439 1.00 98.06 235 LEU A N 1
ATOM 1862 C CA . LEU A 1 235 ? 2.861 -1.462 -16.845 1.00 98.06 235 LEU A CA 1
ATOM 1863 C C . LEU A 1 235 ? 1.666 -0.875 -17.595 1.00 98.06 235 LEU A C 1
ATOM 1865 O O . LEU A 1 235 ? 0.516 -1.173 -17.273 1.00 98.06 235 LEU A O 1
ATOM 1869 N N . VAL A 1 236 ? 1.926 -0.017 -18.575 1.00 98.06 236 VAL A N 1
ATOM 1870 C CA . VAL A 1 236 ? 0.899 0.787 -19.244 1.00 98.06 236 VAL A CA 1
ATOM 1871 C C . VAL A 1 236 ? 0.944 0.513 -20.731 1.00 98.06 236 VAL A C 1
ATOM 1873 O O . VAL A 1 236 ? 1.998 0.579 -21.350 1.00 98.06 236 VAL A O 1
ATOM 1876 N N . LYS A 1 237 ? -0.207 0.231 -21.323 1.00 97.81 237 LYS A N 1
ATOM 1877 C CA . LYS A 1 237 ? -0.344 -0.059 -22.746 1.00 97.81 237 LYS A CA 1
ATOM 1878 C C . LYS A 1 237 ? -1.044 1.099 -23.440 1.00 97.81 237 LYS A C 1
ATOM 1880 O O . LYS A 1 237 ? -2.107 1.512 -22.980 1.00 97.81 237 LYS A O 1
ATOM 1885 N N . ILE A 1 238 ? -0.489 1.611 -24.540 1.00 98.25 238 ILE A N 1
ATOM 1886 C CA . ILE A 1 238 ? -1.039 2.783 -25.241 1.00 98.25 238 ILE A CA 1
ATOM 1887 C C . ILE A 1 238 ? -1.202 2.552 -26.745 1.00 98.25 238 ILE A C 1
ATOM 1889 O O . ILE A 1 238 ? -0.410 1.838 -27.361 1.00 98.25 238 ILE A O 1
ATOM 1893 N N . SER A 1 239 ? -2.182 3.227 -27.350 1.00 97.38 239 SER A N 1
ATOM 1894 C CA . SER A 1 239 ? -2.247 3.404 -28.806 1.00 97.38 239 SER A CA 1
ATOM 1895 C C . SER A 1 239 ? -1.439 4.646 -29.193 1.00 97.38 239 SER A C 1
ATOM 1897 O O . SER A 1 239 ? -1.915 5.785 -29.117 1.00 97.38 239 SER A O 1
ATOM 1899 N N . LYS A 1 240 ? -0.163 4.429 -29.530 1.00 95.38 240 LYS A N 1
ATOM 1900 C CA . LYS A 1 240 ? 0.795 5.496 -29.846 1.00 95.38 240 LYS A CA 1
ATOM 1901 C C . LYS A 1 240 ? 0.581 6.034 -31.262 1.00 95.38 240 LYS A C 1
ATOM 1903 O O . LYS A 1 240 ? 0.536 5.274 -32.221 1.00 95.38 240 LYS A O 1
ATOM 1908 N N . LYS A 1 241 ? 0.530 7.359 -31.398 1.00 93.56 241 LYS A N 1
ATOM 1909 C CA . LYS A 1 241 ? 0.326 8.081 -32.664 1.00 93.56 241 LYS A CA 1
ATOM 1910 C C . LYS A 1 241 ? 1.480 9.008 -33.038 1.00 93.56 241 LYS A C 1
ATOM 1912 O O . LYS A 1 241 ? 1.627 9.328 -34.210 1.00 93.56 241 LYS A O 1
ATOM 1917 N N . TYR A 1 242 ? 2.279 9.455 -32.068 1.00 92.44 242 TYR A N 1
ATOM 1918 C CA . TYR A 1 242 ? 3.369 10.405 -32.309 1.00 92.44 242 TYR A CA 1
ATOM 1919 C C . TYR A 1 242 ? 4.543 10.230 -31.321 1.00 92.44 242 TYR A C 1
ATOM 1921 O O . TYR A 1 242 ? 4.371 9.642 -30.243 1.00 92.44 242 TYR A O 1
ATOM 1929 N N . PRO A 1 243 ? 5.758 10.710 -31.665 1.00 91.44 243 PRO A N 1
ATOM 1930 C CA . PRO A 1 243 ? 6.912 10.684 -30.764 1.00 91.44 243 PRO A CA 1
ATOM 1931 C C . PRO A 1 243 ? 6.651 11.425 -29.443 1.00 91.44 243 PRO A C 1
ATOM 1933 O O . PRO A 1 243 ? 6.038 12.486 -29.426 1.00 91.44 243 PRO A O 1
ATOM 1936 N N . GLY A 1 244 ? 7.134 10.883 -28.321 1.00 93.38 244 GLY A N 1
ATOM 1937 C CA . GLY A 1 244 ? 6.986 11.504 -26.994 1.00 93.38 244 GLY A CA 1
ATOM 1938 C C . GLY A 1 244 ? 5.639 11.260 -26.302 1.00 93.38 244 GLY A C 1
ATOM 1939 O O . GLY A 1 244 ? 5.474 11.632 -25.142 1.00 93.38 244 GLY A O 1
ATOM 1940 N N . GLN A 1 245 ? 4.685 10.583 -26.951 1.00 96.19 245 GLN A N 1
ATOM 1941 C CA . GLN A 1 245 ? 3.381 10.307 -26.342 1.00 96.19 245 GLN A CA 1
ATOM 1942 C C . GLN A 1 245 ? 3.466 9.416 -25.089 1.00 96.19 245 GLN A C 1
ATOM 1944 O O . GLN A 1 245 ? 2.704 9.619 -24.147 1.00 96.19 245 GLN A O 1
ATOM 1949 N N . ALA A 1 246 ? 4.427 8.488 -25.028 1.00 97.69 246 ALA A N 1
ATOM 1950 C CA . ALA A 1 246 ? 4.682 7.697 -23.823 1.00 97.69 246 ALA A CA 1
ATOM 1951 C C . ALA A 1 246 ? 5.028 8.589 -22.614 1.00 97.69 246 ALA A C 1
ATOM 1953 O O . ALA A 1 246 ? 4.494 8.388 -21.528 1.00 97.69 246 ALA A O 1
ATOM 1954 N N . VAL A 1 247 ? 5.835 9.634 -22.823 1.00 97.19 247 VAL A N 1
ATOM 1955 C CA . VAL A 1 247 ? 6.232 10.598 -21.781 1.00 97.19 247 VAL A CA 1
ATOM 1956 C C . VAL A 1 247 ? 5.038 11.419 -21.294 1.00 97.19 247 VAL A C 1
ATOM 1958 O O . VAL A 1 247 ? 4.861 11.596 -20.090 1.00 97.19 247 VAL A O 1
ATOM 1961 N N . LYS A 1 248 ? 4.167 11.866 -22.211 1.00 96.88 248 LYS A N 1
ATOM 1962 C CA . LYS A 1 248 ? 2.895 12.520 -21.852 1.00 96.88 248 LYS A CA 1
ATOM 1963 C C . LYS A 1 248 ? 2.072 11.626 -20.914 1.00 96.88 248 LYS A C 1
ATOM 1965 O O . LYS A 1 248 ? 1.580 12.107 -19.897 1.00 96.88 248 LYS A O 1
ATOM 1970 N N . VAL A 1 249 ? 1.942 10.339 -21.243 1.00 97.81 249 VAL A N 1
ATOM 1971 C CA . VAL A 1 249 ? 1.193 9.365 -20.433 1.00 97.81 249 VAL A CA 1
ATOM 1972 C C . VAL A 1 249 ? 1.824 9.167 -19.053 1.00 97.81 249 VAL A C 1
ATOM 1974 O O . VAL A 1 249 ? 1.097 9.165 -18.063 1.00 97.81 249 VAL A O 1
ATOM 1977 N N . MET A 1 250 ? 3.155 9.076 -18.960 1.00 98.06 250 MET A N 1
ATOM 1978 C CA . MET A 1 250 ? 3.859 8.978 -17.672 1.00 98.06 250 MET A CA 1
ATOM 1979 C C . MET A 1 250 ? 3.512 10.157 -16.750 1.00 98.06 250 MET A C 1
ATOM 1981 O O . MET A 1 250 ? 3.110 9.947 -15.608 1.00 98.06 250 MET A O 1
ATOM 1985 N N . HIS A 1 251 ? 3.587 11.395 -17.253 1.00 96.94 251 HIS A N 1
ATOM 1986 C CA . HIS A 1 251 ? 3.254 12.584 -16.460 1.00 96.94 251 HIS A CA 1
ATOM 1987 C C . HIS A 1 251 ? 1.767 12.684 -16.110 1.00 96.94 251 HIS A C 1
ATOM 1989 O O . HIS A 1 251 ? 1.438 13.116 -15.007 1.00 96.94 251 HIS A O 1
ATOM 1995 N N . ALA A 1 252 ? 0.873 12.262 -17.009 1.00 95.62 252 ALA A N 1
ATOM 1996 C CA . ALA A 1 252 ? -0.556 12.201 -16.716 1.00 95.62 252 ALA A CA 1
ATOM 1997 C C . ALA A 1 252 ? -0.844 11.251 -15.543 1.00 95.62 252 ALA A C 1
ATOM 1999 O O . ALA A 1 252 ? -1.585 11.611 -14.633 1.00 95.62 252 ALA A O 1
ATOM 2000 N N . LEU A 1 253 ? -0.215 10.070 -15.529 1.00 95.56 253 LEU A N 1
ATOM 2001 C CA . LEU A 1 253 ? -0.371 9.098 -14.447 1.00 95.56 253 LEU A CA 1
ATOM 2002 C C . LEU A 1 253 ? 0.270 9.577 -13.143 1.00 95.56 253 LEU A C 1
ATOM 2004 O O . LEU A 1 253 ? -0.380 9.523 -12.107 1.00 95.56 253 LEU A O 1
ATOM 2008 N N . TRP A 1 254 ? 1.485 10.130 -13.167 1.00 95.69 254 TRP A N 1
ATOM 2009 C CA . TRP A 1 254 ? 2.082 10.704 -11.953 1.00 95.69 254 TRP A CA 1
ATOM 2010 C C . TRP A 1 254 ? 1.290 11.886 -11.376 1.00 95.69 254 TRP A C 1
ATOM 2012 O O . TRP A 1 254 ? 1.416 12.174 -10.188 1.00 95.69 254 TRP A O 1
ATOM 2022 N N . GLY A 1 255 ? 0.458 12.552 -12.183 1.00 91.50 255 GLY A N 1
ATOM 2023 C CA . GLY A 1 255 ? -0.470 13.589 -11.729 1.00 91.50 255 GLY A CA 1
ATOM 2024 C C . GLY A 1 255 ? -1.844 13.081 -11.265 1.00 91.50 255 GLY A C 1
ATOM 2025 O O . GLY A 1 255 ? -2.645 13.887 -10.796 1.00 91.50 255 GLY A O 1
ATOM 2026 N N . ALA A 1 256 ? -2.153 11.786 -11.401 1.00 88.06 256 ALA A N 1
ATOM 2027 C CA . ALA A 1 256 ? -3.510 11.261 -11.242 1.00 88.06 256 ALA A CA 1
ATOM 2028 C C . ALA A 1 256 ? -3.711 10.466 -9.939 1.00 88.06 256 ALA A C 1
ATOM 2030 O O . ALA A 1 256 ? -3.392 9.280 -9.853 1.00 88.06 256 ALA A O 1
ATOM 2031 N N . GLY A 1 257 ? -4.343 11.086 -8.939 1.00 84.19 257 GLY A N 1
ATOM 2032 C CA . GLY A 1 257 ? -4.784 10.395 -7.721 1.00 84.19 257 GLY A CA 1
ATOM 2033 C C . GLY A 1 257 ? -3.650 9.621 -7.037 1.00 84.19 257 GLY A C 1
ATOM 2034 O O . GLY A 1 257 ? -2.567 10.157 -6.827 1.00 84.19 257 GLY A O 1
ATOM 2035 N N . GLN A 1 258 ? -3.874 8.344 -6.711 1.00 87.81 258 GLN A N 1
ATOM 2036 C CA . GLN A 1 258 ? -2.858 7.506 -6.054 1.00 87.81 258 GLN A CA 1
ATOM 2037 C C . GLN A 1 258 ? -1.718 7.039 -6.971 1.00 87.81 258 GLN A C 1
ATOM 2039 O O . GLN A 1 258 ? -0.685 6.605 -6.464 1.00 87.81 258 GLN A O 1
ATOM 2044 N N . MET A 1 259 ? -1.839 7.188 -8.295 1.00 91.62 259 MET A N 1
ATOM 2045 C CA . MET A 1 259 ? -0.743 6.874 -9.224 1.00 91.62 259 MET A CA 1
ATOM 2046 C C . MET A 1 259 ? 0.473 7.793 -9.019 1.00 91.62 259 MET A C 1
ATOM 2048 O O . MET A 1 259 ? 1.579 7.454 -9.442 1.00 91.62 259 MET A O 1
ATOM 2052 N N . MET A 1 260 ? 0.316 8.914 -8.299 1.00 92.19 260 MET A N 1
ATOM 2053 C CA . MET A 1 260 ? 1.434 9.768 -7.887 1.00 92.19 260 MET A CA 1
ATOM 2054 C C . MET A 1 260 ? 2.500 9.018 -7.076 1.00 92.19 260 MET A C 1
ATOM 2056 O O . MET A 1 260 ? 3.675 9.377 -7.135 1.00 92.19 260 MET A O 1
ATOM 2060 N N . PHE A 1 261 ? 2.126 7.950 -6.361 1.00 93.12 261 PHE A N 1
ATOM 2061 C CA . PHE A 1 261 ? 3.068 7.138 -5.590 1.00 93.12 261 PHE A CA 1
ATOM 2062 C C . PHE A 1 261 ? 3.925 6.223 -6.464 1.00 93.12 261 PHE A C 1
ATOM 2064 O O . PHE A 1 261 ? 5.016 5.842 -6.046 1.00 93.12 261 PHE A O 1
ATOM 2071 N N . THR A 1 262 ? 3.535 5.966 -7.715 1.00 95.69 262 THR A N 1
ATOM 2072 C CA . THR A 1 262 ? 4.232 4.993 -8.552 1.00 95.69 262 THR A CA 1
ATOM 2073 C C . THR A 1 262 ? 5.661 5.377 -8.878 1.00 95.69 262 THR A C 1
ATOM 2075 O O . THR A 1 262 ? 5.891 6.420 -9.483 1.00 95.69 262 THR A O 1
ATOM 2078 N N . LYS A 1 263 ? 6.633 4.537 -8.491 1.00 97.00 263 LYS A N 1
ATOM 2079 C CA . LYS A 1 263 ? 8.066 4.788 -8.723 1.00 97.00 263 LYS A CA 1
ATOM 2080 C C . LYS A 1 263 ? 8.442 4.615 -10.185 1.00 97.00 263 LYS A C 1
ATOM 2082 O O . LYS A 1 263 ? 9.079 5.495 -10.760 1.00 97.00 263 LYS A O 1
ATOM 2087 N N . CYS A 1 264 ? 8.047 3.482 -10.763 1.00 98.25 264 CYS A N 1
ATOM 2088 C CA . CYS A 1 264 ? 8.414 3.078 -12.112 1.00 98.25 264 CYS A CA 1
ATOM 2089 C C . CYS A 1 264 ? 7.170 2.931 -12.994 1.00 98.25 264 CYS A C 1
ATOM 2091 O O . CYS A 1 264 ? 6.267 2.163 -12.670 1.00 98.25 264 CYS A O 1
ATOM 2093 N N . ILE A 1 265 ? 7.132 3.632 -14.127 1.00 98.56 265 ILE A N 1
ATOM 2094 C CA . ILE A 1 265 ? 6.097 3.468 -15.156 1.00 98.56 265 ILE A CA 1
ATOM 2095 C C . ILE A 1 265 ? 6.764 2.962 -16.430 1.00 98.56 265 ILE A C 1
ATOM 2097 O O . ILE A 1 265 ? 7.604 3.650 -17.001 1.00 98.56 265 ILE A O 1
ATOM 2101 N N . MET A 1 266 ? 6.373 1.785 -16.906 1.00 98.69 266 MET A N 1
ATOM 2102 C CA . MET A 1 266 ? 6.832 1.240 -18.183 1.00 98.69 266 MET A CA 1
ATOM 2103 C C . MET A 1 266 ? 5.692 1.293 -19.196 1.00 98.69 266 MET A C 1
ATOM 2105 O O . MET A 1 266 ? 4.613 0.757 -18.944 1.00 98.69 266 MET A O 1
ATOM 2109 N N . VAL A 1 267 ? 5.916 1.961 -20.326 1.00 98.81 267 VAL A N 1
ATOM 2110 C CA . VAL A 1 267 ? 4.892 2.202 -21.348 1.00 98.81 267 VAL A CA 1
ATOM 2111 C C . VAL A 1 267 ? 5.170 1.352 -22.584 1.00 98.81 267 VAL A C 1
ATOM 2113 O O . VAL A 1 267 ? 6.264 1.399 -23.138 1.00 98.81 267 VAL A O 1
ATOM 2116 N N . PHE A 1 268 ? 4.168 0.608 -23.042 1.00 98.69 268 PHE A N 1
ATOM 2117 C CA . PHE A 1 268 ? 4.246 -0.379 -24.116 1.00 98.69 268 PHE A CA 1
ATOM 2118 C C . PHE A 1 268 ? 3.242 -0.083 -25.232 1.00 98.69 268 PHE A C 1
ATOM 2120 O O . PHE A 1 268 ? 2.217 0.572 -25.020 1.00 98.69 268 PHE A O 1
ATOM 2127 N N . SER A 1 269 ? 3.538 -0.586 -26.430 1.00 98.00 269 SER A N 1
ATOM 2128 C CA . SER A 1 269 ? 2.644 -0.487 -27.586 1.00 98.00 269 SER A CA 1
ATOM 2129 C C . SER A 1 269 ? 1.422 -1.411 -27.481 1.00 98.00 269 SER A C 1
ATOM 2131 O O . SER A 1 269 ? 1.374 -2.344 -26.675 1.00 98.00 269 SER A O 1
ATOM 2133 N N . GLU A 1 270 ? 0.429 -1.163 -28.333 1.00 97.00 270 GLU A N 1
ATOM 2134 C CA . GLU A 1 270 ? -0.873 -1.835 -28.348 1.00 97.00 270 GLU A CA 1
ATOM 2135 C C . GLU A 1 270 ? -0.850 -3.346 -28.663 1.00 97.00 270 GLU A C 1
ATOM 2137 O O . GLU A 1 270 ? -1.818 -4.052 -28.384 1.00 97.00 270 GLU A O 1
ATOM 2142 N N . GLU A 1 271 ? 0.246 -3.889 -29.176 1.00 96.06 271 GLU A N 1
ATOM 2143 C CA . GLU A 1 271 ? 0.424 -5.322 -29.422 1.00 96.06 271 GLU A CA 1
ATOM 2144 C C . GLU A 1 271 ? 0.914 -6.093 -28.187 1.00 96.06 271 GLU A C 1
ATOM 2146 O O . GLU A 1 271 ? 0.733 -7.306 -28.098 1.00 96.06 271 GLU A O 1
ATOM 2151 N N . VAL A 1 272 ? 1.501 -5.404 -27.203 1.00 98.06 272 VAL A N 1
ATOM 2152 C CA . VAL A 1 272 ? 2.135 -6.049 -26.046 1.00 98.06 272 VAL A CA 1
ATOM 2153 C C . VAL A 1 272 ? 1.074 -6.550 -25.067 1.00 98.06 272 VAL A C 1
ATOM 2155 O O . VAL A 1 272 ? 0.126 -5.834 -24.719 1.00 98.06 272 VAL A O 1
ATOM 2158 N N . ASN A 1 273 ? 1.228 -7.786 -24.588 1.00 97.94 273 ASN A N 1
ATOM 2159 C CA . ASN A 1 273 ? 0.433 -8.303 -23.480 1.00 97.94 273 ASN A CA 1
ATOM 2160 C C . ASN A 1 273 ? 1.142 -8.005 -22.153 1.00 97.94 273 ASN A C 1
ATOM 2162 O O . ASN A 1 273 ? 1.973 -8.782 -21.694 1.00 97.94 273 ASN A O 1
ATOM 2166 N N . ILE A 1 274 ? 0.760 -6.901 -21.507 1.00 97.25 274 ILE A N 1
ATOM 2167 C CA . ILE A 1 274 ? 1.361 -6.425 -20.249 1.00 97.25 274 ILE A CA 1
ATOM 2168 C C . ILE A 1 274 ? 1.119 -7.335 -19.027 1.00 97.25 274 ILE A C 1
ATOM 2170 O O . ILE A 1 274 ? 1.671 -7.076 -17.963 1.00 97.25 274 ILE A O 1
ATOM 2174 N N . ARG A 1 275 ? 0.309 -8.399 -19.151 1.00 95.38 275 ARG A N 1
ATOM 2175 C CA . ARG A 1 275 ? 0.135 -9.436 -18.111 1.00 95.38 275 ARG A CA 1
ATOM 2176 C C . ARG A 1 275 ? 0.968 -10.695 -18.376 1.00 95.38 275 ARG A C 1
ATOM 2178 O O . ARG A 1 275 ? 0.973 -11.599 -17.548 1.00 95.38 275 ARG A O 1
ATOM 2185 N N . ASN A 1 276 ? 1.654 -10.776 -19.517 1.00 97.00 276 ASN A N 1
ATOM 2186 C CA . ASN A 1 276 ? 2.570 -11.863 -19.844 1.00 97.00 276 ASN A CA 1
ATOM 2187 C C . ASN A 1 276 ? 4.020 -11.364 -19.674 1.00 97.00 276 ASN A C 1
ATOM 2189 O O . ASN A 1 276 ? 4.457 -10.529 -20.469 1.00 97.00 276 ASN A O 1
ATOM 2193 N N . PRO A 1 277 ? 4.779 -11.875 -18.683 1.00 95.12 277 PRO A N 1
ATOM 2194 C CA . PRO A 1 277 ? 6.149 -11.427 -18.435 1.00 95.12 277 PRO A CA 1
ATOM 2195 C C . PRO A 1 277 ? 7.074 -11.552 -19.651 1.00 95.12 277 PRO A C 1
ATOM 2197 O O . PRO A 1 277 ? 7.848 -10.638 -19.914 1.00 95.12 277 PRO A O 1
ATOM 2200 N N . GLN A 1 278 ? 6.958 -12.628 -20.437 1.00 96.12 278 GLN A N 1
ATOM 2201 C CA . GLN A 1 278 ? 7.777 -12.806 -21.638 1.00 96.12 278 GLN A CA 1
ATOM 2202 C C . GLN A 1 278 ? 7.458 -11.744 -22.695 1.00 96.12 278 GLN A C 1
ATOM 2204 O O . GLN A 1 278 ? 8.369 -11.123 -23.224 1.00 96.12 278 GLN A O 1
ATOM 2209 N N . SER A 1 279 ? 6.173 -11.456 -22.938 1.00 97.75 279 SER A N 1
ATOM 2210 C CA . SER A 1 279 ? 5.764 -10.400 -23.877 1.00 97.75 279 SER A CA 1
ATOM 2211 C C . SER A 1 279 ? 6.283 -9.019 -23.465 1.00 97.75 279 SER A C 1
ATOM 2213 O O . SER A 1 279 ? 6.576 -8.198 -24.333 1.00 97.75 279 SER A O 1
ATOM 2215 N N . VAL A 1 280 ? 6.373 -8.755 -22.159 1.00 97.81 280 VAL A N 1
ATOM 2216 C CA . VAL A 1 280 ? 6.943 -7.519 -21.607 1.00 97.81 280 VAL A CA 1
ATOM 2217 C C . VAL A 1 280 ? 8.454 -7.469 -21.837 1.00 97.81 280 VAL A C 1
ATOM 2219 O O . VAL A 1 280 ? 8.953 -6.464 -22.339 1.00 97.81 280 VAL A O 1
ATOM 2222 N N . LEU A 1 281 ? 9.172 -8.551 -21.522 1.00 96.44 281 LEU A N 1
ATOM 2223 C CA . LEU A 1 281 ? 10.622 -8.652 -21.718 1.00 96.44 281 LEU A CA 1
ATOM 2224 C C . LEU A 1 281 ? 11.007 -8.527 -23.198 1.00 96.44 281 LEU A C 1
ATOM 2226 O O . LEU A 1 281 ? 11.900 -7.751 -23.523 1.00 96.44 281 LEU A O 1
ATOM 2230 N N . ASP A 1 282 ? 10.272 -9.181 -24.100 1.00 95.50 282 ASP A N 1
ATOM 2231 C CA . ASP A 1 282 ? 10.491 -9.083 -25.548 1.00 95.50 282 ASP A CA 1
ATOM 2232 C C . ASP A 1 282 ? 10.329 -7.637 -26.052 1.00 95.50 282 ASP A C 1
ATOM 2234 O O . ASP A 1 282 ? 11.067 -7.177 -26.927 1.00 95.50 282 ASP A O 1
ATOM 2238 N N . ALA A 1 283 ? 9.367 -6.894 -25.494 1.00 96.31 283 ALA A N 1
ATOM 2239 C CA . ALA A 1 283 ? 9.157 -5.491 -25.831 1.00 96.31 283 ALA A CA 1
ATOM 2240 C C . ALA A 1 283 ? 10.276 -4.589 -25.288 1.00 96.31 283 ALA A C 1
ATOM 2242 O O . ALA A 1 283 ? 10.684 -3.658 -25.983 1.00 96.31 283 ALA A O 1
ATOM 2243 N N . ILE A 1 284 ? 10.792 -4.867 -24.084 1.00 95.56 284 ILE A N 1
ATOM 2244 C CA . ILE A 1 284 ? 11.961 -4.172 -23.523 1.00 95.56 284 ILE A CA 1
ATOM 2245 C C . ILE A 1 284 ? 13.175 -4.413 -24.426 1.00 95.56 284 ILE A C 1
ATOM 2247 O O . ILE A 1 284 ? 13.752 -3.450 -24.924 1.00 95.56 284 ILE A O 1
ATOM 2251 N N . ASP A 1 285 ? 13.492 -5.677 -24.719 1.00 91.75 285 ASP A N 1
ATOM 2252 C CA . ASP A 1 285 ? 14.639 -6.071 -25.545 1.00 91.75 285 ASP A CA 1
ATOM 2253 C C . ASP A 1 285 ? 14.622 -5.400 -26.925 1.00 91.75 285 ASP A C 1
ATOM 2255 O O . ASP A 1 285 ? 15.660 -4.996 -27.453 1.00 91.75 285 ASP A O 1
ATOM 2259 N N . LYS A 1 286 ? 13.434 -5.292 -27.528 1.00 91.19 286 LYS A N 1
ATOM 2260 C CA . LYS A 1 286 ? 13.267 -4.752 -28.878 1.00 91.19 286 LYS A CA 1
ATOM 2261 C C . LYS A 1 286 ? 13.268 -3.226 -28.921 1.00 91.19 286 LYS A C 1
ATOM 2263 O O . LYS A 1 286 ? 13.788 -2.653 -29.876 1.00 91.19 286 LYS A O 1
ATOM 2268 N N . ASN A 1 287 ? 12.624 -2.576 -27.952 1.00 92.56 287 ASN A N 1
ATOM 2269 C CA . ASN A 1 287 ? 12.236 -1.173 -28.087 1.00 92.56 287 ASN A CA 1
ATOM 2270 C C . ASN A 1 287 ? 12.922 -0.227 -27.100 1.00 92.56 287 ASN A C 1
ATOM 2272 O O . ASN A 1 287 ? 12.850 0.977 -27.321 1.00 92.56 287 ASN A O 1
ATOM 2276 N N . PHE A 1 288 ? 13.516 -0.709 -26.008 1.00 92.94 288 PHE A N 1
ATOM 2277 C CA . PHE A 1 288 ? 14.034 0.169 -24.961 1.00 92.94 288 PHE A CA 1
ATOM 2278 C C . PHE A 1 288 ? 15.528 0.459 -25.139 1.00 92.94 288 PHE A C 1
ATOM 2280 O O . PHE A 1 288 ? 16.363 -0.439 -25.059 1.00 92.94 288 PHE A O 1
ATOM 2287 N N . SER A 1 289 ? 15.868 1.739 -25.296 1.00 90.62 289 SER A N 1
ATOM 2288 C CA . SER A 1 289 ? 17.234 2.241 -25.160 1.00 90.62 289 SER A CA 1
ATOM 2289 C C . SER A 1 289 ? 17.381 3.028 -23.851 1.00 90.62 289 SER A C 1
ATOM 2291 O O . SER A 1 289 ? 16.751 4.082 -23.707 1.00 90.62 289 SER A O 1
ATOM 2293 N N . PRO A 1 290 ? 18.259 2.611 -22.915 1.00 90.69 290 PRO A N 1
ATOM 2294 C CA . PRO A 1 290 ? 18.523 3.360 -21.686 1.00 90.69 290 PRO A CA 1
ATOM 2295 C C . PRO A 1 290 ? 18.828 4.847 -21.907 1.00 90.69 290 PRO A C 1
ATOM 2297 O O . PRO A 1 290 ? 18.435 5.693 -21.108 1.00 90.69 290 PRO A O 1
ATOM 2300 N N . VAL A 1 291 ? 19.524 5.185 -22.995 1.00 89.31 291 VAL A N 1
ATOM 2301 C CA . VAL A 1 291 ? 19.945 6.561 -23.297 1.00 89.31 291 VAL A CA 1
ATOM 2302 C C . VAL A 1 291 ? 18.805 7.450 -23.785 1.00 89.31 291 VAL A C 1
ATOM 2304 O O . VAL A 1 291 ? 18.813 8.652 -23.499 1.00 89.31 291 VAL A O 1
ATOM 2307 N N . HIS A 1 292 ? 17.860 6.886 -24.536 1.00 88.88 292 HIS A N 1
ATOM 2308 C CA . HIS A 1 292 ? 16.847 7.651 -25.269 1.00 88.88 292 HIS A CA 1
ATOM 2309 C C . HIS A 1 292 ? 15.434 7.532 -24.698 1.00 88.88 292 HIS A C 1
ATOM 2311 O O . HIS A 1 292 ? 14.593 8.391 -24.988 1.00 88.88 292 HIS A O 1
ATOM 2317 N N . ASP A 1 293 ? 15.189 6.482 -23.917 1.00 94.81 293 ASP A N 1
ATOM 2318 C CA . ASP A 1 293 ? 13.852 6.058 -23.510 1.00 94.81 293 ASP A CA 1
ATOM 2319 C C . ASP A 1 293 ? 13.680 5.956 -21.988 1.00 94.81 293 ASP A C 1
ATOM 2321 O O . ASP A 1 293 ? 12.587 5.639 -21.514 1.00 94.81 293 ASP A O 1
ATOM 2325 N N . LEU A 1 294 ? 14.734 6.241 -21.214 1.00 97.00 294 LEU A N 1
ATOM 2326 C CA . LEU A 1 294 ? 14.642 6.453 -19.772 1.00 97.00 294 LEU A CA 1
ATOM 2327 C C . LEU A 1 294 ? 14.318 7.922 -19.474 1.00 97.00 294 LEU A C 1
ATOM 2329 O O . LEU A 1 294 ? 15.056 8.833 -19.853 1.00 97.00 294 LEU A O 1
ATOM 2333 N N . HIS A 1 295 ? 13.241 8.145 -18.729 1.00 97.62 295 HIS A N 1
ATOM 2334 C CA . HIS A 1 295 ? 12.756 9.463 -18.342 1.00 97.62 295 HIS A CA 1
ATOM 2335 C C . HIS A 1 295 ? 12.704 9.582 -16.821 1.00 97.62 295 HIS A C 1
ATOM 2337 O O . HIS A 1 295 ? 11.880 8.950 -16.167 1.00 97.62 295 HIS A O 1
ATOM 2343 N N . MET A 1 296 ? 13.579 10.408 -16.254 1.00 97.50 296 MET A N 1
ATOM 2344 C CA . MET A 1 296 ? 13.621 10.646 -14.811 1.00 97.50 296 MET A CA 1
ATOM 2345 C C . MET A 1 296 ? 12.711 11.814 -14.424 1.00 97.50 296 MET A C 1
ATOM 2347 O O . MET A 1 296 ? 12.634 12.820 -15.131 1.00 97.50 296 MET A O 1
ATOM 2351 N N . SER A 1 297 ? 12.043 11.697 -13.282 1.00 96.62 297 SER A N 1
ATOM 2352 C CA . SER A 1 297 ? 11.261 12.764 -12.654 1.00 96.62 297 SER A CA 1
ATOM 2353 C C . SER A 1 297 ? 11.366 12.659 -11.126 1.00 96.62 297 SER A C 1
ATOM 2355 O O . SER A 1 297 ? 12.179 11.894 -10.608 1.00 96.62 297 SER A O 1
ATOM 2357 N N . ALA A 1 298 ? 10.573 13.435 -10.395 1.00 95.56 298 ALA A N 1
ATOM 2358 C CA . ALA A 1 298 ? 10.487 13.396 -8.939 1.00 95.56 298 ALA A CA 1
ATOM 2359 C C . ALA A 1 298 ? 9.050 13.691 -8.503 1.00 95.56 298 ALA A C 1
ATOM 2361 O O . ALA A 1 298 ? 8.306 14.370 -9.214 1.00 95.56 298 ALA A O 1
ATOM 2362 N N . GLY A 1 299 ? 8.645 13.188 -7.340 1.00 94.31 299 GLY A N 1
ATOM 2363 C CA . GLY A 1 299 ? 7.285 13.399 -6.863 1.00 94.31 299 GLY A CA 1
ATOM 2364 C C . GLY A 1 299 ? 6.988 12.762 -5.510 1.00 94.31 299 GLY A C 1
ATOM 2365 O O . GLY A 1 299 ? 7.895 12.242 -4.855 1.00 94.31 299 GLY A O 1
ATOM 2366 N N . PRO A 1 300 ? 5.715 12.808 -5.082 1.00 92.94 300 PRO A N 1
ATOM 2367 C CA . PRO A 1 300 ? 5.279 12.224 -3.822 1.00 92.94 300 PRO A CA 1
ATOM 2368 C C . PRO A 1 300 ? 5.544 10.718 -3.765 1.00 92.94 300 PRO A C 1
ATOM 2370 O O . PRO A 1 300 ? 5.375 10.000 -4.752 1.00 92.94 300 PRO A O 1
ATOM 2373 N N . TYR A 1 301 ? 5.949 10.240 -2.597 1.00 91.31 301 TYR A N 1
ATOM 2374 C CA . TYR A 1 301 ? 6.078 8.822 -2.269 1.00 91.31 301 TYR A CA 1
ATOM 2375 C C . TYR A 1 301 ? 5.056 8.445 -1.205 1.00 91.31 301 TYR A C 1
ATOM 2377 O O . TYR A 1 301 ? 4.521 9.318 -0.517 1.00 91.31 301 TYR A O 1
ATOM 2385 N N . ASP A 1 302 ? 4.803 7.145 -1.072 1.00 88.31 302 ASP A N 1
ATOM 2386 C CA . ASP A 1 302 ? 4.145 6.643 0.124 1.00 88.31 302 ASP A CA 1
ATOM 2387 C C . ASP A 1 302 ? 5.002 7.015 1.346 1.00 88.31 302 ASP A C 1
ATOM 2389 O O . ASP A 1 302 ? 6.230 6.910 1.321 1.00 88.31 302 ASP A O 1
ATOM 2393 N N . VAL A 1 303 ? 4.360 7.466 2.420 1.00 85.38 303 VAL A N 1
ATOM 2394 C CA . VAL A 1 303 ? 5.034 7.776 3.689 1.00 85.38 303 VAL A CA 1
ATOM 2395 C C . VAL A 1 303 ? 5.677 6.532 4.309 1.00 85.38 303 VAL A C 1
ATOM 2397 O O . VAL A 1 303 ? 6.596 6.661 5.112 1.00 85.38 303 VAL A O 1
ATOM 2400 N N . LEU A 1 304 ? 5.212 5.342 3.916 1.00 86.44 304 LEU A N 1
ATOM 2401 C CA . LEU A 1 304 ? 5.727 4.042 4.344 1.00 86.44 304 LEU A CA 1
ATOM 2402 C C . LEU A 1 304 ? 6.888 3.535 3.471 1.00 86.44 304 LEU A C 1
ATOM 2404 O O . LEU A 1 304 ? 7.442 2.460 3.725 1.00 86.44 304 LEU A O 1
ATOM 2408 N N . ASP A 1 305 ? 7.271 4.287 2.436 1.00 89.00 305 ASP A N 1
ATOM 2409 C CA . ASP A 1 305 ? 8.365 3.913 1.553 1.00 89.00 305 ASP A CA 1
ATOM 2410 C C . ASP A 1 305 ? 9.730 4.191 2.189 1.00 89.00 305 ASP A C 1
ATOM 2412 O O . ASP A 1 305 ? 10.252 5.305 2.183 1.00 89.00 305 ASP A O 1
ATOM 2416 N N . HIS A 1 306 ? 10.330 3.137 2.725 1.00 86.19 306 HIS A N 1
ATOM 2417 C CA . HIS A 1 306 ? 11.625 3.181 3.397 1.00 86.19 306 HIS A CA 1
ATOM 2418 C C . HIS A 1 306 ? 12.814 3.378 2.444 1.00 86.19 306 HIS A C 1
ATOM 2420 O O . HIS A 1 306 ? 13.915 3.686 2.904 1.00 86.19 306 HIS A O 1
ATOM 2426 N N . ALA A 1 307 ? 12.625 3.205 1.130 1.00 87.94 307 ALA A N 1
ATOM 2427 C CA . ALA A 1 307 ? 13.676 3.457 0.153 1.00 87.94 307 ALA A CA 1
ATOM 2428 C C . ALA A 1 307 ? 13.726 4.916 -0.301 1.00 87.94 307 ALA A C 1
ATOM 2430 O O . ALA A 1 307 ? 14.759 5.305 -0.850 1.00 87.94 307 ALA A O 1
ATOM 2431 N N . ALA A 1 308 ? 12.674 5.705 -0.055 1.00 87.12 308 ALA A N 1
ATOM 2432 C CA . ALA A 1 308 ? 12.596 7.109 -0.443 1.00 87.12 308 ALA A CA 1
ATOM 2433 C C . ALA A 1 308 ? 13.843 7.898 -0.012 1.00 87.12 308 ALA A C 1
ATOM 2435 O O . ALA A 1 308 ? 14.331 7.782 1.116 1.00 87.12 308 ALA A O 1
ATOM 2436 N N . GLN A 1 309 ? 14.358 8.738 -0.910 1.00 79.19 309 GLN A N 1
ATOM 2437 C CA . GLN A 1 309 ? 15.507 9.597 -0.627 1.00 79.19 309 GLN A CA 1
ATOM 2438 C C . GLN A 1 309 ? 15.215 10.609 0.492 1.00 79.19 309 GLN A C 1
ATOM 2440 O O . GLN A 1 309 ? 16.114 10.990 1.244 1.00 79.19 309 GLN A O 1
ATOM 2445 N N . SER A 1 310 ? 13.961 11.047 0.602 1.00 84.44 310 SER A N 1
ATOM 2446 C CA . SER A 1 310 ? 13.487 11.973 1.625 1.00 84.44 310 SER A CA 1
ATOM 2447 C C . SER A 1 310 ? 12.077 11.600 2.077 1.00 84.44 310 SER A C 1
ATOM 2449 O O . SER A 1 310 ? 11.364 10.870 1.391 1.00 84.44 310 SER A O 1
ATOM 2451 N N . PHE A 1 311 ? 11.660 12.090 3.244 1.00 84.56 311 PHE A N 1
ATOM 2452 C CA . PHE A 1 311 ? 10.342 11.771 3.788 1.00 84.56 311 PHE A CA 1
ATOM 2453 C C . PHE A 1 311 ? 9.226 12.117 2.790 1.00 84.56 311 PHE A C 1
ATOM 2455 O O . PHE A 1 311 ? 9.069 13.278 2.412 1.00 84.56 311 PHE A O 1
ATOM 2462 N N . SER A 1 312 ? 8.435 11.112 2.391 1.00 86.94 312 SER A N 1
ATOM 2463 C CA . SER A 1 312 ? 7.277 11.266 1.499 1.00 86.94 312 SER A CA 1
ATOM 2464 C C . SER A 1 312 ? 7.599 11.822 0.096 1.00 86.94 312 SER A C 1
ATOM 2466 O O . SER A 1 312 ? 6.684 12.265 -0.607 1.00 86.94 312 SER A O 1
ATOM 2468 N N . HIS A 1 313 ? 8.866 11.803 -0.338 1.00 92.12 313 HIS A N 1
ATOM 2469 C CA . HIS A 1 313 ? 9.303 12.345 -1.630 1.00 92.12 313 HIS A CA 1
ATOM 2470 C C . HIS A 1 313 ? 10.552 11.633 -2.174 1.00 92.12 313 HIS A C 1
ATOM 2472 O O . HIS A 1 313 ? 11.519 11.405 -1.443 1.00 92.12 313 HIS A O 1
ATOM 2478 N N . GLY A 1 314 ? 10.561 11.348 -3.478 1.00 93.25 314 GLY A N 1
ATOM 2479 C CA . GLY A 1 314 ? 11.649 10.616 -4.127 1.00 93.25 314 GLY A CA 1
ATOM 2480 C C . GLY A 1 314 ? 11.624 10.689 -5.653 1.00 93.25 314 GLY A C 1
ATOM 2481 O O . GLY A 1 314 ? 10.750 11.324 -6.260 1.00 93.25 314 GLY A O 1
ATOM 2482 N N . GLY A 1 315 ? 12.593 10.024 -6.280 1.00 95.81 315 GLY A N 1
ATOM 2483 C CA . GLY A 1 315 ? 12.739 9.966 -7.731 1.00 95.81 315 GLY A CA 1
ATOM 2484 C C . GLY A 1 315 ? 11.672 9.121 -8.418 1.00 95.81 315 GLY A C 1
ATOM 2485 O O . GLY A 1 315 ? 11.065 8.232 -7.833 1.00 95.81 315 GLY A O 1
ATOM 2486 N N . LYS A 1 316 ? 11.432 9.368 -9.696 1.00 97.88 316 LYS A N 1
ATOM 2487 C CA . LYS A 1 316 ? 10.485 8.615 -10.523 1.00 97.88 316 LYS A CA 1
ATOM 2488 C C . LYS A 1 316 ? 11.179 8.222 -11.820 1.00 97.88 316 LYS A C 1
ATOM 2490 O O . LYS A 1 316 ? 11.967 9.009 -12.342 1.00 97.88 316 LYS A O 1
ATOM 2495 N N . ALA A 1 317 ? 10.892 7.033 -12.339 1.00 98.38 317 ALA A N 1
ATOM 2496 C CA . ALA A 1 317 ? 11.451 6.549 -13.596 1.00 98.38 317 ALA A CA 1
ATOM 2497 C C . ALA A 1 317 ? 10.356 6.101 -14.562 1.00 98.38 317 ALA A C 1
ATOM 2499 O O . ALA A 1 317 ? 9.513 5.263 -14.251 1.00 98.38 317 ALA A O 1
ATOM 2500 N N . GLY A 1 318 ? 10.388 6.667 -15.758 1.00 98.56 318 GLY A N 1
ATOM 2501 C CA . GLY A 1 318 ? 9.557 6.302 -16.889 1.00 98.56 318 GLY A CA 1
ATOM 2502 C C . GLY A 1 318 ? 10.389 5.562 -17.928 1.00 98.56 318 GLY A C 1
ATOM 2503 O O . GLY A 1 318 ? 11.482 6.007 -18.266 1.00 98.56 318 GLY A O 1
ATOM 2504 N N . PHE A 1 319 ? 9.872 4.454 -18.445 1.00 98.50 319 PHE A N 1
ATOM 2505 C CA . PHE A 1 319 ? 10.511 3.646 -19.478 1.00 98.50 319 PHE A CA 1
ATOM 2506 C C . PHE A 1 319 ? 9.618 3.647 -20.719 1.00 98.50 319 PHE A C 1
ATOM 2508 O O . PHE A 1 319 ? 8.508 3.111 -20.690 1.00 98.50 319 PHE A O 1
ATOM 2515 N N . ASP A 1 320 ? 10.067 4.273 -21.806 1.00 98.00 320 ASP A N 1
ATOM 2516 C CA . ASP A 1 320 ? 9.380 4.201 -23.098 1.00 98.00 320 ASP A CA 1
ATOM 2517 C C . ASP A 1 320 ? 9.789 2.906 -23.823 1.00 98.00 320 ASP A C 1
ATOM 2519 O O . ASP A 1 320 ? 10.727 2.873 -24.619 1.00 98.00 320 ASP A O 1
ATOM 2523 N N . CYS A 1 321 ? 9.048 1.830 -23.568 1.00 97.38 321 CYS A N 1
ATOM 2524 C CA . CYS A 1 321 ? 9.192 0.532 -24.232 1.00 97.38 321 CYS A CA 1
ATOM 2525 C C . CYS A 1 321 ? 8.278 0.402 -25.469 1.00 97.38 321 CYS A C 1
ATOM 2527 O O . CYS A 1 321 ? 8.034 -0.705 -25.962 1.00 97.38 321 CYS A O 1
ATOM 2529 N N . THR A 1 322 ? 7.739 1.516 -25.980 1.00 97.19 322 THR A N 1
ATOM 2530 C CA . THR A 1 322 ? 6.899 1.517 -27.182 1.00 97.19 322 THR A CA 1
ATOM 2531 C C . THR A 1 322 ? 7.746 1.407 -28.444 1.00 97.19 322 THR A C 1
ATOM 2533 O O . THR A 1 322 ? 8.869 1.915 -28.516 1.00 97.19 322 THR A O 1
ATOM 2536 N N . ALA A 1 323 ? 7.170 0.806 -29.481 1.00 93.12 323 ALA A N 1
ATOM 2537 C CA . ALA A 1 323 ? 7.728 0.805 -30.823 1.00 93.12 323 ALA A CA 1
ATOM 2538 C C . ALA A 1 323 ? 8.084 2.240 -31.257 1.00 93.12 323 ALA A C 1
ATOM 2540 O O . ALA A 1 323 ? 7.322 3.203 -31.065 1.00 93.12 323 ALA A O 1
ATOM 2541 N N . LYS A 1 324 ? 9.284 2.398 -31.818 1.00 88.69 324 LYS A N 1
ATOM 2542 C CA . LYS A 1 324 ? 9.778 3.698 -32.279 1.00 88.69 324 LYS A CA 1
ATOM 2543 C C . LYS A 1 324 ? 9.200 4.005 -33.659 1.00 88.69 324 LYS A C 1
ATOM 2545 O O . LYS A 1 324 ? 9.159 3.139 -34.532 1.00 88.69 324 LYS A O 1
ATOM 2550 N N . THR A 1 325 ? 8.720 5.236 -33.831 1.00 78.19 325 THR A N 1
ATOM 2551 C CA . THR A 1 325 ? 8.294 5.757 -35.137 1.00 78.19 325 THR A CA 1
ATOM 2552 C C . THR A 1 325 ? 9.502 5.827 -36.073 1.00 78.19 325 THR A C 1
ATOM 2554 O O . THR A 1 325 ? 10.632 5.873 -35.591 1.00 78.19 325 THR A O 1
ATOM 2557 N N . GLU A 1 326 ? 9.287 5.850 -37.393 1.00 69.69 326 GLU A N 1
ATOM 2558 C CA . GLU A 1 326 ? 10.382 5.898 -38.386 1.00 69.69 326 GLU A CA 1
ATOM 2559 C C . GLU A 1 326 ? 11.408 7.001 -38.081 1.00 69.69 326 GLU A C 1
ATOM 2561 O O . GLU A 1 326 ? 12.608 6.768 -38.139 1.00 69.69 326 GLU A O 1
ATOM 2566 N N . GLU A 1 327 ? 10.935 8.168 -37.640 1.00 60.78 327 GLU A N 1
ATOM 2567 C CA . GLU A 1 327 ? 11.745 9.336 -37.259 1.00 60.78 327 GLU A CA 1
ATOM 2568 C C . GLU A 1 327 ? 12.719 9.080 -36.093 1.00 60.78 327 GLU A C 1
ATOM 2570 O O . GLU A 1 327 ? 13.665 9.839 -35.899 1.00 60.78 327 GLU A O 1
ATOM 2575 N N . ARG A 1 328 ? 12.477 8.037 -35.289 1.00 65.69 328 ARG A N 1
ATOM 2576 C CA . ARG A 1 328 ? 13.289 7.649 -34.124 1.00 65.69 328 ARG A CA 1
ATOM 2577 C C . ARG A 1 328 ? 13.927 6.266 -34.257 1.00 65.69 328 ARG A C 1
ATOM 2579 O O . ARG A 1 328 ? 14.582 5.830 -33.311 1.00 65.69 328 ARG A O 1
ATOM 2586 N N . LYS A 1 329 ? 13.733 5.550 -35.370 1.00 64.19 329 LYS A N 1
ATOM 2587 C CA . LYS A 1 329 ? 14.390 4.252 -35.566 1.00 64.19 329 LYS A CA 1
ATOM 2588 C C . LYS A 1 329 ? 15.892 4.467 -35.731 1.00 64.19 329 LYS A C 1
ATOM 2590 O O . LYS A 1 329 ? 16.325 5.199 -36.614 1.00 64.19 329 LYS A O 1
ATOM 2595 N N . ILE A 1 330 ? 16.677 3.804 -34.893 1.00 57.69 330 ILE A N 1
ATOM 2596 C CA . ILE A 1 330 ? 18.135 3.739 -35.018 1.00 57.69 330 ILE A CA 1
ATOM 2597 C C . ILE A 1 330 ? 18.484 2.349 -35.561 1.00 57.69 330 ILE A C 1
ATOM 2599 O O . ILE A 1 330 ? 17.840 1.361 -35.202 1.00 57.69 330 ILE A O 1
ATOM 2603 N N . SER A 1 331 ? 19.471 2.267 -36.455 1.00 49.41 331 SER A N 1
ATOM 2604 C CA . SER A 1 331 ? 20.017 0.994 -36.928 1.00 49.41 331 SER A CA 1
ATOM 2605 C C . SER A 1 331 ? 20.710 0.276 -35.769 1.00 49.41 331 SER A C 1
ATOM 2607 O O . SER A 1 331 ? 21.688 0.790 -35.228 1.00 49.41 331 SER A O 1
ATOM 2609 N N . ALA A 1 332 ? 20.206 -0.894 -35.381 1.00 50.66 332 ALA A N 1
ATOM 2610 C CA . ALA A 1 332 ? 20.841 -1.715 -34.362 1.00 50.66 332 ALA A CA 1
ATOM 2611 C C . ALA A 1 332 ? 22.104 -2.374 -34.939 1.00 50.66 332 ALA A C 1
ATOM 2613 O O . ALA A 1 332 ? 22.003 -3.200 -35.843 1.00 50.66 332 ALA A O 1
ATOM 2614 N N . ASP A 1 333 ? 23.273 -2.036 -34.396 1.00 44.53 333 ASP A N 1
ATOM 2615 C CA . ASP A 1 333 ? 24.460 -2.877 -34.534 1.00 44.53 333 ASP A CA 1
ATOM 2616 C C . ASP A 1 333 ? 24.402 -3.953 -33.445 1.00 44.53 333 ASP A C 1
ATOM 2618 O O . ASP A 1 333 ? 24.537 -3.675 -32.250 1.00 44.53 333 ASP A O 1
ATOM 2622 N N . GLU A 1 334 ? 24.179 -5.200 -33.856 1.00 46.12 334 GLU A N 1
ATOM 2623 C CA . GLU A 1 334 ? 24.306 -6.351 -32.969 1.00 46.12 334 GLU A CA 1
ATOM 2624 C C . GLU A 1 334 ? 25.788 -6.583 -32.656 1.00 46.12 334 GLU A C 1
ATOM 2626 O O . GLU A 1 334 ? 26.584 -6.925 -33.533 1.00 46.12 334 GLU A O 1
ATOM 2631 N N . LYS A 1 335 ? 26.171 -6.439 -31.384 1.00 44.50 335 LYS A N 1
ATOM 2632 C CA . LYS A 1 335 ? 27.410 -7.030 -30.874 1.00 44.50 335 LYS A CA 1
ATOM 2633 C C . LYS A 1 335 ? 27.157 -7.893 -29.645 1.00 44.50 335 LYS A C 1
ATOM 2635 O O . LYS A 1 335 ? 26.256 -7.655 -28.847 1.00 44.50 335 LYS A O 1
ATOM 2640 N N . THR A 1 336 ? 27.987 -8.927 -29.601 1.00 41.12 336 THR A N 1
ATOM 2641 C CA . THR A 1 336 ? 28.014 -10.145 -28.787 1.00 41.12 336 THR A CA 1
ATOM 2642 C C . THR A 1 336 ? 27.626 -9.996 -27.318 1.00 41.12 336 THR A C 1
ATOM 2644 O O . THR A 1 336 ? 28.156 -9.154 -26.600 1.00 41.12 336 THR A O 1
ATOM 2647 N N . ALA A 1 337 ? 26.764 -10.912 -26.869 1.00 45.34 337 ALA A N 1
ATOM 2648 C CA . ALA A 1 337 ? 26.460 -11.165 -25.466 1.00 45.34 337 ALA A CA 1
ATOM 2649 C C . ALA A 1 337 ? 27.581 -11.973 -24.788 1.00 45.34 337 ALA A C 1
ATOM 2651 O O . ALA A 1 337 ? 28.171 -12.862 -25.408 1.00 45.34 337 ALA A O 1
ATOM 2652 N N . VAL A 1 338 ? 27.829 -11.708 -23.503 1.00 44.03 338 VAL A N 1
ATOM 2653 C CA . VAL A 1 338 ? 28.745 -12.485 -22.658 1.00 44.03 338 VAL A CA 1
ATOM 2654 C C . VAL A 1 338 ? 27.987 -13.057 -21.464 1.00 44.03 338 VAL A C 1
ATOM 2656 O O . VAL A 1 338 ? 27.104 -12.415 -20.901 1.00 44.03 338 VAL A O 1
ATOM 2659 N N . LYS A 1 339 ? 28.328 -14.299 -21.108 1.00 44.22 339 LYS A N 1
ATOM 2660 C CA . LYS A 1 339 ? 27.887 -14.976 -19.887 1.00 44.22 339 LYS A CA 1
ATOM 2661 C C . LYS A 1 339 ? 28.750 -14.524 -18.713 1.00 44.22 339 LYS A C 1
ATOM 2663 O O . LYS A 1 339 ? 29.964 -14.702 -18.751 1.00 44.22 339 LYS A O 1
ATOM 2668 N N . HIS A 1 340 ? 28.112 -14.027 -17.664 1.00 50.81 340 HIS A N 1
ATOM 2669 C CA . HIS A 1 340 ? 28.700 -13.913 -16.334 1.00 50.81 340 HIS A CA 1
ATOM 2670 C C . HIS A 1 340 ? 28.198 -15.069 -15.455 1.00 50.81 340 HIS A C 1
ATOM 2672 O O . HIS A 1 340 ? 27.016 -15.411 -15.473 1.00 50.81 340 HIS A O 1
ATOM 2678 N N . ASP A 1 341 ? 29.092 -15.671 -14.669 1.00 48.09 341 ASP A N 1
ATOM 2679 C CA . ASP A 1 341 ? 28.829 -16.895 -13.890 1.00 48.09 341 ASP A CA 1
ATOM 2680 C C . ASP A 1 341 ? 27.990 -16.679 -12.605 1.00 48.09 341 ASP A C 1
ATOM 2682 O O . ASP A 1 341 ? 27.728 -17.623 -11.857 1.00 48.09 341 ASP A O 1
ATOM 2686 N N . SER A 1 342 ? 27.534 -15.451 -12.329 1.00 55.50 342 SER A N 1
ATOM 2687 C CA . SER A 1 342 ? 26.799 -15.080 -11.105 1.00 55.50 342 SER A CA 1
ATOM 2688 C C . SER A 1 342 ? 25.476 -14.344 -11.355 1.00 55.50 342 SER A C 1
ATOM 2690 O O . SER A 1 342 ? 24.966 -13.686 -10.445 1.00 55.50 342 SER A O 1
ATOM 2692 N N . GLU A 1 343 ? 24.904 -14.465 -12.555 1.00 75.62 343 GLU A N 1
ATOM 2693 C CA . GLU A 1 343 ? 23.768 -13.651 -13.005 1.00 75.62 343 GLU A CA 1
ATOM 2694 C C . GLU A 1 343 ? 22.483 -14.448 -13.264 1.00 75.62 343 GLU A C 1
ATOM 2696 O O . GLU A 1 343 ? 22.513 -15.596 -13.709 1.00 75.62 343 GLU A O 1
ATOM 2701 N N . ARG A 1 344 ? 21.333 -13.801 -13.040 1.00 90.25 344 ARG A N 1
ATOM 2702 C CA . ARG A 1 344 ? 20.053 -14.194 -13.652 1.00 90.25 344 ARG A CA 1
ATOM 2703 C C . ARG A 1 344 ? 19.760 -13.259 -14.822 1.00 90.25 344 ARG A C 1
ATOM 2705 O O . ARG A 1 344 ? 19.855 -12.046 -14.668 1.00 90.25 344 ARG A O 1
ATOM 2712 N N . LEU A 1 345 ? 19.382 -13.820 -15.967 1.00 89.62 345 LEU A N 1
ATOM 2713 C CA . LEU A 1 345 ? 19.033 -13.070 -17.173 1.00 89.62 345 LEU A CA 1
ATOM 2714 C C . LEU A 1 345 ? 17.538 -13.221 -17.463 1.00 89.62 345 LEU A C 1
ATOM 2716 O O . LEU A 1 345 ? 17.040 -14.341 -17.574 1.00 89.62 345 LEU A O 1
ATOM 2720 N N . PHE A 1 346 ? 16.847 -12.095 -17.625 1.00 92.50 346 PHE A N 1
ATOM 2721 C CA . PHE A 1 346 ? 15.456 -12.028 -18.058 1.00 92.50 346 PHE A CA 1
ATOM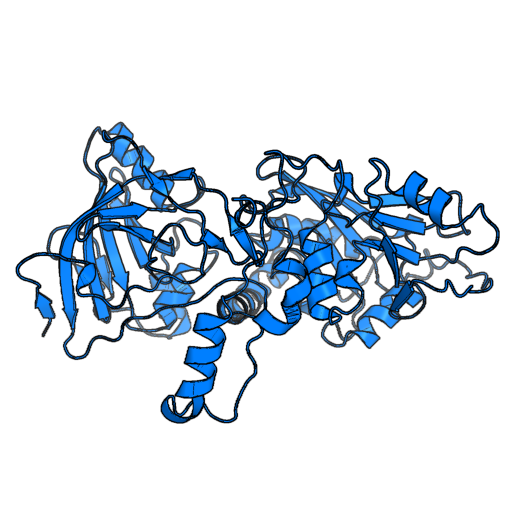 2722 C C . PHE A 1 346 ? 15.397 -11.417 -19.462 1.00 92.50 346 PHE A C 1
ATOM 2724 O O . PHE A 1 346 ? 15.876 -10.305 -19.688 1.00 92.50 346 PHE A O 1
ATOM 2731 N N . GLY A 1 347 ? 14.826 -12.154 -20.418 1.00 89.00 347 GLY A N 1
ATOM 2732 C CA . GLY A 1 347 ? 14.909 -11.781 -21.832 1.00 89.00 347 GLY A CA 1
ATOM 2733 C C . GLY A 1 347 ? 16.360 -11.802 -22.316 1.00 89.00 347 GLY A C 1
ATOM 2734 O O . GLY A 1 347 ? 17.086 -12.768 -22.075 1.00 89.00 347 GLY A O 1
ATOM 2735 N N . LYS A 1 348 ? 16.782 -10.739 -22.999 1.00 87.50 348 LYS A N 1
ATOM 2736 C CA . LYS A 1 348 ? 18.153 -10.555 -23.502 1.00 87.50 348 LYS A CA 1
ATOM 2737 C C . LYS A 1 348 ? 18.871 -9.363 -22.880 1.00 87.50 348 LYS A C 1
ATOM 2739 O O . LYS A 1 348 ? 20.089 -9.301 -22.990 1.00 87.50 348 LYS A O 1
ATOM 2744 N N . SER A 1 349 ? 18.134 -8.425 -22.286 1.00 87.88 349 SER A N 1
ATOM 2745 C CA . SER A 1 349 ? 18.667 -7.121 -21.873 1.00 87.88 349 SER A CA 1
ATOM 2746 C C . SER A 1 349 ? 18.463 -6.787 -20.395 1.00 87.88 349 SER A C 1
ATOM 2748 O O . SER A 1 349 ? 18.916 -5.729 -19.963 1.00 87.88 349 SER A O 1
ATOM 2750 N N . VAL A 1 350 ? 17.812 -7.645 -19.598 1.00 93.00 350 VAL A N 1
ATOM 2751 C CA . VAL A 1 350 ? 17.624 -7.420 -18.154 1.00 93.00 350 VAL A CA 1
ATOM 2752 C C . VAL A 1 350 ? 18.468 -8.407 -17.350 1.00 93.00 350 VAL A C 1
ATOM 2754 O O . VAL A 1 350 ? 18.113 -9.573 -17.182 1.00 93.00 350 VAL A O 1
ATOM 2757 N N . HIS A 1 351 ? 19.591 -7.919 -16.836 1.00 91.12 351 HIS A N 1
ATOM 2758 C CA . HIS A 1 351 ? 20.564 -8.686 -16.067 1.00 91.12 351 HIS A CA 1
ATOM 2759 C C . HIS A 1 351 ? 20.381 -8.428 -14.574 1.00 91.12 351 HIS A C 1
ATOM 2761 O O . HIS A 1 351 ? 20.253 -7.280 -14.151 1.00 91.12 351 HIS A O 1
ATOM 2767 N N . VAL A 1 352 ? 20.424 -9.479 -13.760 1.00 92.00 352 VAL A N 1
ATOM 2768 C CA . VAL A 1 352 ? 20.471 -9.381 -12.300 1.00 92.00 352 VAL A CA 1
ATOM 2769 C C . VAL A 1 352 ? 21.791 -9.946 -11.804 1.00 92.00 352 VAL A C 1
ATOM 2771 O O . VAL A 1 352 ? 22.065 -11.133 -11.973 1.00 92.00 352 VAL A O 1
ATOM 2774 N N . ILE A 1 353 ? 22.583 -9.092 -11.164 1.00 88.56 353 ILE A N 1
ATOM 2775 C CA . ILE A 1 353 ? 23.878 -9.407 -10.571 1.00 88.56 353 ILE A CA 1
ATOM 2776 C C . ILE A 1 353 ? 23.714 -9.487 -9.054 1.00 88.56 353 ILE A C 1
ATOM 2778 O O . ILE A 1 353 ? 23.229 -8.553 -8.415 1.00 88.56 353 ILE A O 1
ATOM 2782 N N . PHE A 1 354 ? 24.164 -10.591 -8.466 1.00 86.88 354 PHE A N 1
ATOM 2783 C CA . PHE A 1 354 ? 24.119 -10.790 -7.020 1.00 86.88 354 PHE A CA 1
ATOM 2784 C C . PHE A 1 354 ? 25.426 -10.344 -6.355 1.00 86.88 354 PHE A C 1
ATOM 2786 O O . PHE A 1 354 ? 26.498 -10.860 -6.675 1.00 86.88 354 PHE A O 1
ATOM 2793 N N . SER A 1 355 ? 25.345 -9.395 -5.420 1.00 80.88 355 SER A N 1
ATOM 2794 C CA . SER A 1 355 ? 26.491 -8.854 -4.684 1.00 80.88 355 SER A CA 1
ATOM 2795 C C . SER A 1 355 ? 26.096 -8.345 -3.297 1.00 80.88 355 SER A C 1
ATOM 2797 O O . SER A 1 355 ? 25.073 -7.685 -3.143 1.00 80.88 355 SER A O 1
ATOM 2799 N N . ASP A 1 356 ? 26.951 -8.585 -2.300 1.00 72.31 356 ASP A N 1
ATOM 2800 C CA . ASP A 1 356 ? 26.812 -8.013 -0.948 1.00 72.31 356 ASP A CA 1
ATOM 2801 C C . ASP A 1 356 ? 27.593 -6.691 -0.792 1.00 72.31 356 ASP A C 1
ATOM 2803 O O . ASP A 1 356 ? 27.726 -6.135 0.301 1.00 72.31 356 ASP A O 1
ATOM 2807 N N . HIS A 1 357 ? 28.158 -6.170 -1.885 1.00 66.19 357 HIS A N 1
ATOM 2808 C CA . HIS A 1 357 ? 28.883 -4.906 -1.884 1.00 66.19 357 HIS A CA 1
ATOM 2809 C C . HIS A 1 357 ? 27.940 -3.736 -2.168 1.00 66.19 357 HIS A C 1
ATOM 2811 O O . HIS A 1 357 ? 27.774 -3.312 -3.309 1.00 66.19 357 HIS A O 1
ATOM 2817 N N . ALA A 1 358 ? 27.372 -3.145 -1.115 1.00 60.06 358 ALA A N 1
ATOM 2818 C CA . ALA A 1 358 ? 26.690 -1.859 -1.237 1.00 60.06 358 ALA A CA 1
ATOM 2819 C C . ALA A 1 358 ? 27.726 -0.728 -1.401 1.00 60.06 358 ALA A C 1
ATOM 2821 O O 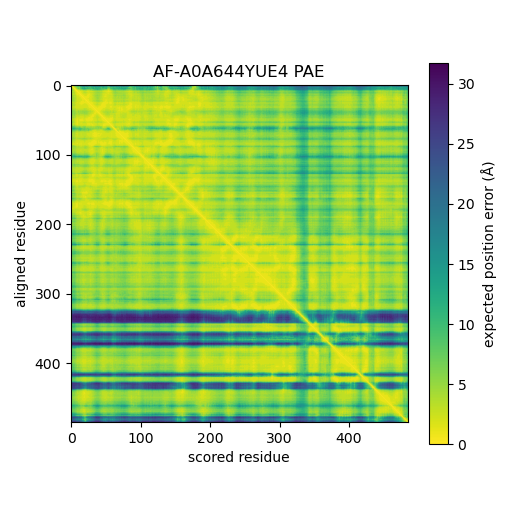. ALA A 1 358 ? 28.315 -0.263 -0.422 1.00 60.06 358 ALA A O 1
ATOM 2822 N N . ALA A 1 359 ? 27.973 -0.289 -2.635 1.00 56.97 359 ALA A N 1
ATOM 2823 C CA . ALA A 1 359 ? 28.715 0.945 -2.898 1.00 56.97 359 ALA A CA 1
ATOM 2824 C C . ALA A 1 359 ? 27.763 2.151 -2.971 1.00 56.97 359 ALA A C 1
ATOM 2826 O O . ALA A 1 359 ? 26.591 2.004 -3.316 1.00 56.97 359 ALA A O 1
ATOM 2827 N N . ALA A 1 360 ? 28.282 3.348 -2.676 1.00 54.34 360 ALA A N 1
ATOM 2828 C CA . ALA A 1 360 ? 27.522 4.599 -2.743 1.00 54.34 360 ALA A CA 1
ATOM 2829 C C . ALA A 1 360 ? 27.160 5.022 -4.181 1.00 54.34 360 ALA A C 1
ATOM 2831 O O . ALA A 1 360 ? 26.220 5.785 -4.364 1.00 54.34 360 ALA A O 1
ATOM 2832 N N . GLU A 1 361 ? 27.873 4.517 -5.193 1.00 62.88 361 GLU A N 1
ATOM 2833 C CA . GLU A 1 361 ? 27.648 4.869 -6.598 1.00 62.88 361 GLU A CA 1
ATOM 2834 C C . GLU A 1 361 ? 27.460 3.613 -7.458 1.00 62.88 361 GLU A C 1
ATOM 2836 O O . GLU A 1 361 ? 28.391 2.820 -7.642 1.00 62.88 361 GLU A O 1
ATOM 2841 N N . SER A 1 362 ? 26.251 3.447 -8.010 1.00 66.31 362 SER A N 1
ATOM 2842 C CA . SER A 1 362 ? 25.843 2.275 -8.799 1.00 66.31 362 SER A CA 1
ATOM 2843 C C . SER A 1 362 ? 26.746 2.044 -10.015 1.00 66.31 362 SER A C 1
ATOM 2845 O O . SER A 1 362 ? 27.127 0.910 -10.296 1.00 66.31 362 SER A O 1
ATOM 2847 N N . GLY A 1 363 ? 27.145 3.114 -10.714 1.00 63.09 363 GLY A N 1
ATOM 2848 C CA . GLY A 1 363 ? 27.997 3.014 -11.903 1.00 63.09 363 GLY A CA 1
ATOM 2849 C C . GLY A 1 363 ? 29.411 2.503 -11.611 1.00 63.09 363 GLY A C 1
ATOM 2850 O O . GLY A 1 363 ? 29.922 1.651 -12.333 1.00 63.09 363 GLY A O 1
ATOM 2851 N N . ASN A 1 364 ? 30.024 2.959 -10.518 1.00 66.75 364 ASN A N 1
ATOM 2852 C CA . ASN A 1 364 ? 31.348 2.495 -10.103 1.00 66.75 364 ASN A CA 1
ATOM 2853 C C . ASN A 1 364 ? 31.313 1.041 -9.624 1.00 66.75 364 ASN A C 1
ATOM 2855 O O . ASN A 1 364 ? 32.218 0.268 -9.939 1.00 66.75 364 ASN A O 1
ATOM 2859 N N . LEU A 1 365 ? 30.249 0.647 -8.916 1.00 65.75 365 LEU A N 1
ATOM 2860 C CA . LEU A 1 365 ? 30.027 -0.750 -8.545 1.00 65.75 365 LEU A CA 1
ATOM 2861 C C . LEU A 1 365 ? 29.951 -1.641 -9.784 1.00 65.75 365 LEU A C 1
ATOM 2863 O O . LEU A 1 365 ? 30.645 -2.650 -9.853 1.00 65.75 365 LEU A O 1
ATOM 2867 N N . PHE A 1 366 ? 29.164 -1.232 -10.778 1.00 73.38 366 PHE A N 1
ATOM 2868 C CA . PHE A 1 366 ? 29.039 -1.966 -12.027 1.00 73.38 366 PHE A CA 1
ATOM 2869 C C . 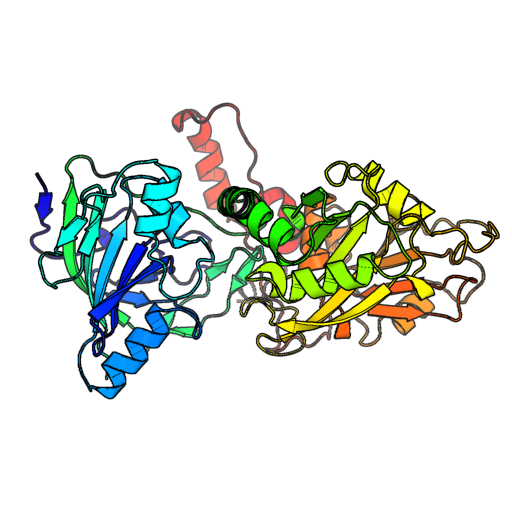PHE A 1 366 ? 30.369 -2.082 -12.774 1.00 73.38 366 PHE A C 1
ATOM 2871 O O . PHE A 1 366 ? 30.759 -3.190 -13.111 1.00 73.38 366 PHE A O 1
ATOM 2878 N N . LEU A 1 367 ? 31.106 -0.982 -12.965 1.00 69.12 367 LEU A N 1
ATOM 2879 C CA . LEU A 1 367 ? 32.403 -1.004 -13.658 1.00 69.12 367 LEU A CA 1
ATOM 2880 C C . LEU A 1 367 ? 33.441 -1.896 -12.960 1.00 69.12 367 LEU A C 1
ATOM 2882 O O . LEU A 1 367 ? 34.261 -2.533 -13.624 1.00 69.12 367 LEU A O 1
ATOM 2886 N N . ASN A 1 368 ? 33.399 -1.950 -11.626 1.00 64.69 368 ASN A N 1
ATOM 2887 C CA . ASN A 1 368 ? 34.251 -2.833 -10.834 1.00 64.69 368 ASN A CA 1
ATOM 2888 C C . ASN A 1 368 ? 33.850 -4.305 -10.998 1.00 64.69 368 ASN A C 1
ATOM 2890 O O . ASN A 1 368 ? 34.724 -5.154 -11.159 1.00 64.69 368 ASN A O 1
ATOM 2894 N N . LEU A 1 369 ? 32.547 -4.606 -10.991 1.00 62.00 369 LEU A N 1
ATOM 2895 C CA . LEU A 1 369 ? 32.030 -5.961 -11.213 1.00 62.00 369 LEU A CA 1
ATOM 2896 C C . LEU A 1 369 ? 32.235 -6.428 -12.662 1.00 62.00 369 LEU A C 1
ATOM 2898 O O . LEU A 1 369 ? 32.483 -7.607 -12.897 1.00 62.00 369 LEU A O 1
ATOM 2902 N N . SER A 1 370 ? 32.193 -5.509 -13.628 1.00 63.53 370 SER A N 1
ATOM 2903 C CA . SER A 1 370 ? 32.303 -5.798 -15.060 1.00 63.53 370 SER A CA 1
ATOM 2904 C C . SER A 1 370 ? 33.751 -5.863 -15.573 1.00 63.53 370 SER A C 1
ATOM 2906 O O . SER A 1 370 ? 33.960 -5.979 -16.779 1.00 63.53 370 SER A O 1
ATOM 2908 N N . GLY A 1 371 ? 34.762 -5.738 -14.703 1.00 57.28 371 GLY A N 1
ATOM 2909 C CA . GLY A 1 371 ? 36.161 -6.057 -15.020 1.00 57.28 371 GLY A CA 1
ATOM 2910 C C . GLY A 1 371 ? 36.855 -5.228 -16.118 1.00 57.28 371 GLY A C 1
ATOM 2911 O O . GLY A 1 371 ? 37.857 -5.695 -16.647 1.00 57.28 371 GLY A O 1
ATOM 2912 N N . LYS A 1 372 ? 36.383 -4.009 -16.437 1.00 53.91 372 LYS A N 1
ATOM 2913 C CA . LYS A 1 372 ? 36.865 -3.130 -17.537 1.00 53.91 372 LYS A CA 1
ATOM 2914 C C . LYS A 1 372 ? 36.650 -3.677 -18.977 1.00 53.91 372 LYS A C 1
ATOM 2916 O O . LYS A 1 372 ? 37.563 -4.164 -19.624 1.00 53.91 372 LYS A O 1
ATOM 2921 N N . THR A 1 373 ? 35.428 -3.474 -19.483 1.00 54.19 373 THR A N 1
ATOM 2922 C CA . THR A 1 373 ? 35.073 -2.876 -20.802 1.00 54.19 373 THR A CA 1
ATOM 2923 C C . THR A 1 373 ? 35.388 -3.531 -22.162 1.00 54.19 373 THR A C 1
ATOM 2925 O O . THR A 1 373 ? 35.638 -2.789 -23.100 1.00 54.19 373 THR A O 1
ATOM 2928 N N . ASP A 1 374 ? 35.180 -4.838 -22.359 1.00 51.50 374 ASP A N 1
ATOM 2929 C CA . ASP A 1 374 ? 34.985 -5.387 -23.730 1.00 51.50 374 ASP A CA 1
ATOM 2930 C C . ASP A 1 374 ? 33.750 -6.313 -23.894 1.00 51.50 374 ASP A C 1
ATOM 2932 O O . ASP A 1 374 ? 33.436 -6.748 -25.001 1.00 51.50 374 ASP A O 1
ATOM 2936 N N . SER A 1 375 ? 33.000 -6.591 -22.817 1.00 63.75 375 SER A N 1
ATOM 2937 C CA . SER A 1 375 ? 31.985 -7.665 -22.760 1.00 63.75 375 SER A CA 1
ATOM 2938 C C . SER A 1 375 ? 30.564 -7.244 -22.341 1.00 63.75 375 SER A C 1
ATOM 2940 O O . SER A 1 375 ? 29.722 -8.105 -22.098 1.00 63.75 375 SER A O 1
ATOM 2942 N N . VAL A 1 376 ? 30.272 -5.943 -22.231 1.00 72.00 376 VAL A N 1
ATOM 2943 C CA . VAL A 1 376 ? 28.983 -5.441 -21.713 1.00 72.00 376 VAL A CA 1
ATOM 2944 C C . VAL A 1 376 ? 28.002 -5.154 -22.851 1.00 72.00 376 VAL A C 1
ATOM 2946 O O . VAL A 1 376 ? 28.289 -4.344 -23.733 1.00 72.00 376 VAL A O 1
ATOM 2949 N N . SER A 1 377 ? 26.822 -5.779 -22.804 1.00 75.62 377 SER A N 1
ATOM 2950 C CA . SER A 1 377 ? 25.728 -5.533 -23.754 1.00 75.62 377 SER A CA 1
ATOM 2951 C C . SER A 1 377 ? 24.821 -4.379 -23.301 1.00 75.62 377 SER A C 1
ATOM 2953 O O . SER A 1 377 ? 24.801 -4.031 -22.118 1.00 75.62 377 SER A O 1
ATOM 2955 N N . LYS A 1 378 ? 24.074 -3.765 -24.230 1.00 82.06 378 LYS A N 1
ATOM 2956 C CA . LYS A 1 378 ? 23.080 -2.735 -23.881 1.00 82.06 378 LYS A CA 1
ATOM 2957 C C . LYS A 1 378 ? 21.965 -3.347 -23.031 1.00 82.06 378 LYS A C 1
ATOM 2959 O O . LYS A 1 378 ? 21.546 -4.470 -23.296 1.00 82.06 378 LYS A O 1
ATOM 2964 N N . GLY A 1 379 ? 21.451 -2.603 -22.055 1.00 88.00 379 GLY A N 1
ATOM 2965 C CA . GLY A 1 379 ? 20.343 -3.094 -21.238 1.00 88.00 379 GLY A CA 1
ATOM 2966 C C . GLY A 1 379 ? 20.247 -2.488 -19.845 1.00 88.00 379 GLY A C 1
ATOM 2967 O O . GLY A 1 379 ? 20.830 -1.439 -19.551 1.00 88.00 379 GLY A O 1
ATOM 2968 N N . ILE A 1 380 ? 19.478 -3.172 -19.002 1.00 92.88 380 ILE A N 1
ATOM 2969 C CA . ILE A 1 380 ? 19.240 -2.867 -17.595 1.00 92.88 380 ILE A CA 1
ATOM 2970 C C . ILE A 1 380 ? 20.004 -3.891 -16.755 1.00 92.88 380 ILE A C 1
ATOM 2972 O O . ILE A 1 380 ? 19.765 -5.090 -16.863 1.00 92.88 380 ILE A O 1
ATOM 2976 N N . TYR A 1 381 ? 20.896 -3.418 -15.891 1.00 91.50 381 TYR A N 1
ATOM 2977 C CA . TYR A 1 381 ? 21.682 -4.244 -14.982 1.00 91.50 381 TYR A CA 1
ATOM 2978 C C . TYR A 1 381 ? 21.294 -3.900 -13.552 1.00 91.50 381 TYR A C 1
ATOM 2980 O O . TYR A 1 381 ? 21.551 -2.799 -13.065 1.00 91.50 381 TYR A O 1
ATOM 2988 N N . ILE A 1 382 ? 20.650 -4.843 -12.880 1.00 93.25 382 ILE A N 1
ATOM 2989 C CA . ILE A 1 382 ? 20.173 -4.704 -11.512 1.00 93.25 382 ILE A CA 1
ATOM 2990 C C . ILE A 1 382 ? 21.153 -5.420 -10.594 1.00 93.25 382 ILE A C 1
ATOM 2992 O O . ILE A 1 382 ? 21.382 -6.615 -10.739 1.00 93.25 382 ILE A O 1
ATOM 2996 N N . ILE A 1 383 ? 21.717 -4.705 -9.631 1.00 89.81 383 ILE A N 1
ATOM 2997 C CA . ILE A 1 383 ? 22.619 -5.269 -8.629 1.00 89.81 383 ILE A CA 1
ATOM 2998 C C . ILE A 1 383 ? 21.830 -5.420 -7.329 1.00 89.81 383 ILE A C 1
ATOM 3000 O O . ILE A 1 383 ? 21.250 -4.444 -6.858 1.00 89.81 383 ILE A O 1
ATOM 3004 N N . THR A 1 384 ? 21.764 -6.622 -6.760 1.00 89.81 384 THR A N 1
ATOM 3005 C CA . THR A 1 384 ? 20.991 -6.902 -5.536 1.00 89.81 384 THR A CA 1
ATOM 3006 C C . THR A 1 384 ? 21.691 -7.923 -4.635 1.00 89.81 384 THR A C 1
ATOM 3008 O O . THR A 1 384 ? 22.680 -8.533 -5.034 1.00 89.81 384 THR A O 1
ATOM 3011 N N . ASP A 1 385 ? 21.213 -8.099 -3.403 1.00 87.38 385 ASP A N 1
ATOM 3012 C CA . ASP A 1 385 ? 21.904 -8.881 -2.369 1.00 87.38 385 ASP A CA 1
ATOM 3013 C C . ASP A 1 385 ? 21.962 -10.385 -2.688 1.00 87.38 385 ASP A C 1
ATOM 3015 O O . ASP A 1 385 ? 20.987 -10.980 -3.160 1.00 87.38 385 ASP A O 1
ATOM 3019 N N . THR A 1 386 ? 23.076 -11.050 -2.350 1.00 86.25 386 THR A N 1
ATOM 3020 C CA . THR A 1 386 ? 23.296 -12.474 -2.688 1.00 86.25 386 THR A CA 1
ATOM 3021 C C . THR A 1 386 ? 22.281 -13.423 -2.059 1.00 86.25 386 THR A C 1
ATOM 3023 O O . THR A 1 386 ? 21.969 -14.471 -2.623 1.00 86.25 386 THR A O 1
ATOM 3026 N N . ARG A 1 387 ? 21.682 -13.032 -0.931 1.00 85.75 387 ARG A N 1
ATOM 3027 C CA . ARG A 1 387 ? 20.598 -13.775 -0.270 1.00 85.75 387 ARG A CA 1
ATOM 3028 C C . ARG A 1 387 ? 19.346 -13.952 -1.130 1.00 85.75 387 ARG A C 1
ATOM 3030 O O . ARG A 1 387 ? 18.556 -14.849 -0.857 1.00 85.75 387 ARG A O 1
ATOM 3037 N N . MET A 1 388 ? 19.170 -13.118 -2.154 1.00 89.81 388 MET A N 1
ATOM 3038 C CA . MET A 1 388 ? 18.041 -13.201 -3.079 1.00 89.81 388 MET A CA 1
ATOM 3039 C C . MET A 1 388 ? 18.314 -14.130 -4.267 1.00 89.81 388 MET A C 1
ATOM 3041 O O . MET A 1 388 ? 17.439 -14.310 -5.110 1.00 89.81 388 MET A O 1
ATOM 3045 N N . LYS A 1 389 ? 19.496 -14.764 -4.329 1.00 89.31 389 LYS A N 1
ATOM 3046 C CA . LYS A 1 389 ? 19.911 -15.623 -5.447 1.00 89.31 389 LYS A CA 1
ATOM 3047 C C . LYS A 1 389 ? 18.985 -16.808 -5.700 1.00 89.31 389 LYS A C 1
ATOM 3049 O O . LYS A 1 389 ? 18.834 -17.196 -6.852 1.00 89.31 389 LYS A O 1
ATOM 3054 N N . GLU A 1 390 ? 18.351 -17.346 -4.660 1.00 90.44 390 GLU A N 1
ATOM 3055 C CA . GLU A 1 390 ? 17.412 -18.478 -4.745 1.00 90.44 390 GLU A CA 1
ATOM 3056 C C . GLU A 1 390 ? 15.939 -18.043 -4.643 1.00 90.44 390 GLU A C 1
ATOM 3058 O O . GLU A 1 390 ? 15.038 -18.878 -4.628 1.00 90.44 390 GLU A O 1
ATOM 3063 N N . ALA A 1 391 ? 15.663 -16.735 -4.578 1.00 91.56 391 ALA A N 1
ATOM 3064 C CA . ALA A 1 391 ? 14.292 -16.238 -4.538 1.00 91.56 391 ALA A CA 1
ATOM 3065 C C . ALA A 1 391 ? 13.565 -16.548 -5.853 1.00 91.56 391 ALA A C 1
ATOM 3067 O O . ALA A 1 391 ? 14.174 -16.594 -6.921 1.00 91.56 391 ALA A O 1
ATOM 3068 N N . SER A 1 392 ? 12.252 -16.738 -5.809 1.00 93.00 392 SER A N 1
ATOM 3069 C CA . SER A 1 392 ? 11.450 -16.763 -7.034 1.00 93.00 392 SER A CA 1
ATOM 3070 C C . SER A 1 392 ? 11.373 -15.366 -7.657 1.00 93.00 392 SER A C 1
ATOM 3072 O O . SER A 1 392 ? 11.587 -14.361 -6.977 1.00 93.00 392 SER A O 1
ATOM 3074 N N . ASP A 1 393 ? 11.047 -15.290 -8.944 1.00 93.62 393 ASP A N 1
ATOM 3075 C CA . ASP A 1 393 ? 11.135 -14.041 -9.712 1.00 93.62 393 ASP A CA 1
ATOM 3076 C C . ASP A 1 393 ? 10.197 -12.935 -9.201 1.00 93.62 393 ASP A C 1
ATOM 3078 O O . ASP A 1 393 ? 10.563 -11.763 -9.199 1.00 93.62 393 ASP A O 1
ATOM 3082 N N . ASP A 1 394 ? 9.015 -13.292 -8.695 1.00 93.00 394 ASP A N 1
ATOM 3083 C CA . ASP A 1 394 ? 8.068 -12.362 -8.069 1.00 93.00 394 ASP A CA 1
ATOM 3084 C C . ASP A 1 394 ? 8.605 -11.767 -6.758 1.00 93.00 394 ASP A C 1
ATOM 3086 O O . ASP A 1 394 ? 8.483 -10.564 -6.528 1.00 93.00 394 ASP A O 1
ATOM 3090 N N . ILE A 1 395 ? 9.249 -12.585 -5.920 1.00 94.12 395 ILE A N 1
ATOM 3091 C CA . ILE A 1 395 ? 9.874 -12.133 -4.670 1.00 94.12 395 ILE A CA 1
ATOM 3092 C C . ILE A 1 395 ? 11.109 -11.284 -4.968 1.00 94.12 395 ILE A C 1
ATOM 3094 O O . ILE A 1 395 ? 11.328 -10.267 -4.313 1.00 94.12 395 ILE A O 1
ATOM 3098 N N . LEU A 1 396 ? 11.900 -11.673 -5.969 1.00 94.50 396 LEU A N 1
ATOM 3099 C CA . LEU A 1 396 ? 13.051 -10.904 -6.424 1.00 94.50 396 LEU A CA 1
ATOM 3100 C C . LEU A 1 396 ? 12.618 -9.522 -6.936 1.00 94.50 396 LEU A C 1
ATOM 3102 O O . LEU A 1 396 ? 13.191 -8.515 -6.523 1.00 94.50 396 LEU A O 1
ATOM 3106 N N . LEU A 1 397 ? 11.573 -9.458 -7.769 1.00 95.75 397 LEU A N 1
ATOM 3107 C CA . LEU A 1 397 ? 11.032 -8.200 -8.287 1.00 95.75 397 LEU A CA 1
ATOM 3108 C C . LEU A 1 397 ? 10.487 -7.305 -7.166 1.00 95.75 397 LEU A C 1
ATOM 3110 O O . LEU A 1 397 ? 10.804 -6.116 -7.138 1.00 95.75 397 LEU A O 1
ATOM 3114 N N . TRP A 1 398 ? 9.721 -7.868 -6.225 1.00 95.56 398 TRP A N 1
ATOM 3115 C CA . TRP A 1 398 ? 9.239 -7.138 -5.047 1.00 95.56 398 TRP A CA 1
ATOM 3116 C C . TRP A 1 398 ? 10.376 -6.544 -4.232 1.00 95.56 398 TRP A C 1
ATOM 3118 O O . TRP A 1 398 ? 10.365 -5.350 -3.934 1.00 95.56 398 TRP A O 1
ATOM 3128 N N . TYR A 1 399 ? 11.378 -7.359 -3.927 1.00 93.81 399 TYR A N 1
ATOM 3129 C CA . TYR A 1 399 ? 12.525 -6.932 -3.147 1.00 93.81 399 TYR A CA 1
ATOM 3130 C C . TYR A 1 399 ? 13.287 -5.796 -3.833 1.00 93.81 399 TYR A C 1
ATOM 3132 O O . TYR A 1 399 ? 13.570 -4.781 -3.204 1.00 93.81 399 TYR A O 1
ATOM 3140 N N . ILE A 1 400 ? 13.557 -5.930 -5.137 1.00 94.50 400 ILE A N 1
ATOM 3141 C CA . ILE A 1 400 ? 14.241 -4.902 -5.929 1.00 94.50 400 ILE A CA 1
ATOM 3142 C C . ILE A 1 400 ? 13.444 -3.594 -5.925 1.00 94.50 400 ILE A C 1
ATOM 3144 O O . ILE A 1 400 ? 14.011 -2.541 -5.653 1.00 94.50 400 ILE A O 1
ATOM 3148 N N . LEU A 1 401 ? 12.139 -3.637 -6.205 1.00 95.62 401 LEU A N 1
ATOM 3149 C CA . LEU A 1 401 ? 11.303 -2.433 -6.287 1.00 95.62 401 LEU A CA 1
ATOM 3150 C C . LEU A 1 401 ? 11.115 -1.748 -4.927 1.00 95.62 401 LEU A C 1
ATOM 3152 O O . LEU A 1 401 ? 11.055 -0.518 -4.852 1.00 95.62 401 LEU A O 1
ATOM 3156 N N . ALA A 1 402 ? 11.048 -2.534 -3.853 1.00 92.69 402 ALA A N 1
ATOM 3157 C CA . ALA A 1 402 ? 11.048 -2.011 -2.495 1.00 92.69 402 ALA A CA 1
ATOM 3158 C C . ALA A 1 402 ? 12.403 -1.398 -2.118 1.00 92.69 402 ALA A C 1
ATOM 3160 O O . ALA A 1 402 ? 12.428 -0.457 -1.337 1.00 92.69 402 ALA A O 1
ATOM 3161 N N . ALA A 1 403 ? 13.508 -1.884 -2.694 1.00 90.69 403 ALA A N 1
ATOM 3162 C CA . ALA A 1 403 ? 14.860 -1.443 -2.372 1.00 90.69 403 ALA A CA 1
ATOM 3163 C C . ALA A 1 403 ? 15.271 -0.095 -2.987 1.00 90.69 403 ALA A C 1
ATOM 3165 O O . ALA A 1 403 ? 16.224 0.531 -2.513 1.00 90.69 403 ALA A O 1
ATOM 3166 N N . ILE A 1 404 ? 14.581 0.346 -4.043 1.00 92.31 404 ILE A N 1
ATOM 3167 C CA . ILE A 1 404 ? 15.057 1.441 -4.892 1.00 92.31 404 ILE A CA 1
ATOM 3168 C C . ILE A 1 404 ? 14.318 2.767 -4.690 1.00 92.31 404 ILE A C 1
ATOM 3170 O O . ILE A 1 404 ? 13.099 2.820 -4.507 1.00 92.31 404 ILE A O 1
ATOM 3174 N N . ASP A 1 405 ? 15.073 3.851 -4.831 1.00 93.56 405 ASP A N 1
ATOM 3175 C CA . ASP A 1 405 ? 14.604 5.170 -5.248 1.00 93.56 405 ASP A CA 1
ATOM 3176 C C . ASP A 1 405 ? 15.313 5.512 -6.571 1.00 93.56 405 ASP A C 1
ATOM 3178 O O . ASP A 1 405 ? 16.546 5.596 -6.591 1.00 93.56 405 ASP A O 1
ATOM 3182 N N . PRO A 1 406 ? 14.588 5.715 -7.687 1.00 95.00 406 PRO A N 1
ATOM 3183 C CA . PRO A 1 406 ? 15.198 6.012 -8.975 1.00 95.00 406 PRO A CA 1
ATOM 3184 C C . PRO A 1 406 ? 16.173 7.197 -8.978 1.00 95.00 406 PRO A C 1
ATOM 3186 O O . PRO A 1 406 ? 17.158 7.144 -9.706 1.00 95.00 406 PRO A O 1
ATOM 3189 N N . ALA A 1 407 ? 15.959 8.253 -8.182 1.00 91.50 407 ALA A N 1
ATOM 3190 C CA . ALA A 1 407 ? 16.878 9.398 -8.156 1.00 91.50 407 ALA A CA 1
ATOM 3191 C C . ALA A 1 407 ? 18.226 9.046 -7.515 1.00 91.50 407 ALA A C 1
ATOM 3193 O O . ALA A 1 407 ? 19.256 9.597 -7.899 1.00 91.50 407 ALA A O 1
ATOM 3194 N N . ARG A 1 408 ? 18.218 8.130 -6.543 1.00 88.75 408 ARG A N 1
ATOM 3195 C CA . ARG A 1 408 ? 19.414 7.692 -5.818 1.00 88.75 408 ARG A CA 1
ATOM 3196 C C . ARG A 1 408 ? 20.127 6.542 -6.527 1.00 88.75 408 ARG A C 1
ATOM 3198 O O . ARG A 1 408 ? 21.352 6.487 -6.534 1.00 88.75 408 ARG A O 1
ATOM 3205 N N . ASP A 1 409 ? 19.362 5.615 -7.098 1.00 90.31 409 ASP A N 1
ATOM 3206 C CA . ASP A 1 409 ? 19.861 4.261 -7.358 1.00 90.31 409 ASP A CA 1
ATOM 3207 C C . ASP A 1 409 ? 20.096 3.961 -8.831 1.00 90.31 409 ASP A C 1
ATOM 3209 O O . ASP A 1 409 ? 20.764 2.970 -9.150 1.00 90.31 409 ASP A O 1
ATOM 3213 N N . PHE A 1 410 ? 19.580 4.810 -9.721 1.00 92.69 410 PHE A N 1
ATOM 3214 C CA . PHE A 1 410 ? 19.733 4.647 -11.158 1.00 92.69 410 PHE A CA 1
ATOM 3215 C C . PHE A 1 410 ? 20.976 5.396 -11.630 1.00 92.69 410 PHE A C 1
ATOM 3217 O O . PHE A 1 410 ? 21.174 6.574 -11.345 1.00 92.69 410 PHE A O 1
ATOM 3224 N N . SER A 1 411 ? 21.825 4.715 -12.391 1.00 90.50 411 SER A N 1
ATOM 3225 C CA . SER A 1 411 ? 22.994 5.306 -13.039 1.00 90.50 411 SER A CA 1
ATOM 3226 C C . SER A 1 411 ? 22.995 4.944 -14.514 1.00 90.50 411 SER A C 1
ATOM 3228 O O . SER A 1 411 ? 23.094 3.775 -14.876 1.00 90.50 411 SER A O 1
ATOM 3230 N N . LEU A 1 412 ? 22.901 5.958 -15.372 1.00 90.31 412 LEU A N 1
ATOM 3231 C CA . LEU A 1 412 ? 23.001 5.791 -16.816 1.00 90.31 412 LEU A CA 1
ATOM 3232 C C . LEU A 1 412 ? 24.464 5.925 -17.255 1.00 90.31 412 LEU A C 1
ATOM 3234 O O . LEU A 1 412 ? 25.034 7.017 -17.210 1.00 90.31 412 LEU A O 1
ATOM 3238 N N . ILE A 1 413 ? 25.056 4.833 -17.731 1.00 85.88 413 ILE A N 1
ATOM 3239 C CA . ILE A 1 413 ? 26.412 4.816 -18.282 1.00 85.88 413 ILE A CA 1
ATOM 3240 C C . ILE A 1 413 ? 26.314 4.960 -19.801 1.00 85.88 413 ILE A C 1
ATOM 3242 O O . ILE A 1 413 ? 25.988 4.014 -20.512 1.00 85.88 413 ILE A O 1
ATOM 3246 N N . ARG A 1 414 ? 26.595 6.169 -20.300 1.00 81.81 414 ARG A N 1
ATOM 3247 C CA . ARG A 1 414 ? 26.556 6.497 -21.739 1.00 81.81 414 ARG A CA 1
ATOM 3248 C C . ARG A 1 414 ? 27.810 6.056 -22.500 1.00 81.81 414 ARG A C 1
ATOM 3250 O O . ARG A 1 414 ? 27.796 6.025 -23.721 1.00 81.81 414 ARG A O 1
ATOM 3257 N N . SER A 1 415 ? 28.901 5.775 -21.787 1.00 69.31 415 SER A N 1
ATOM 3258 C CA . SER A 1 415 ? 30.204 5.414 -22.361 1.00 69.31 415 SER A CA 1
ATOM 3259 C C . SER A 1 415 ? 30.331 3.937 -22.760 1.00 69.31 415 SER A C 1
ATOM 3261 O O . SER A 1 415 ? 31.349 3.562 -23.332 1.00 69.31 415 SER A O 1
ATOM 3263 N N . LEU A 1 416 ? 29.327 3.105 -22.464 1.00 64.56 416 LEU A N 1
ATOM 3264 C CA . LEU A 1 416 ? 29.275 1.670 -22.764 1.00 64.56 416 LEU A CA 1
ATOM 3265 C C . LEU A 1 416 ? 28.043 1.374 -23.625 1.00 64.56 416 LEU A C 1
ATOM 3267 O O . LEU A 1 416 ? 26.998 1.937 -23.328 1.00 64.56 416 LEU A O 1
ATOM 3271 N N . PRO A 1 417 ? 28.114 0.360 -24.507 1.00 61.12 417 PRO A N 1
ATOM 3272 C CA . PRO A 1 417 ? 27.717 0.339 -25.942 1.00 61.12 417 PRO A CA 1
ATOM 3273 C C . PRO A 1 417 ? 26.914 1.526 -26.531 1.00 61.12 417 PRO A C 1
ATOM 3275 O O . PRO A 1 417 ? 26.484 2.438 -25.843 1.00 61.12 417 PRO A O 1
ATOM 3278 N N . ALA A 1 418 ? 26.685 1.536 -27.851 1.00 58.31 418 ALA A N 1
ATOM 3279 C CA . ALA A 1 418 ? 26.094 2.679 -28.575 1.00 58.31 418 ALA A CA 1
ATOM 3280 C C . ALA A 1 418 ? 24.738 3.196 -28.028 1.00 58.31 418 ALA A C 1
ATOM 3282 O O . ALA A 1 418 ? 24.394 4.353 -28.250 1.00 58.31 418 ALA A O 1
ATOM 3283 N N . GLU A 1 419 ? 23.992 2.373 -27.284 1.00 67.25 419 GLU A N 1
ATOM 3284 C CA . GLU A 1 419 ? 22.689 2.715 -26.691 1.00 67.25 419 GLU A CA 1
ATOM 3285 C C . GLU A 1 419 ? 22.699 2.847 -25.152 1.00 67.25 419 GLU A C 1
ATOM 3287 O O . GLU A 1 419 ? 21.651 3.082 -24.545 1.00 67.25 419 GLU A O 1
ATOM 3292 N N . GLY A 1 420 ? 23.873 2.746 -24.519 1.00 80.06 420 GLY A N 1
ATOM 3293 C CA . GLY A 1 420 ? 24.053 2.895 -23.077 1.00 80.06 420 GLY A CA 1
ATOM 3294 C C . GLY A 1 420 ? 23.623 1.700 -22.232 1.00 80.06 420 GLY A C 1
ATOM 3295 O O . GLY A 1 420 ? 22.986 0.747 -22.688 1.00 80.06 420 GLY A O 1
ATOM 3296 N N . VAL A 1 421 ? 23.953 1.797 -20.946 1.00 86.81 421 VAL A N 1
ATOM 3297 C CA . VAL A 1 421 ? 23.564 0.839 -19.909 1.00 86.81 421 VAL A CA 1
ATOM 3298 C C . VAL A 1 421 ? 22.890 1.578 -18.758 1.00 86.81 421 VAL A C 1
ATOM 3300 O O . VAL A 1 421 ? 23.424 2.574 -18.265 1.00 86.81 421 VAL A O 1
ATOM 3303 N N . LEU A 1 422 ? 21.734 1.085 -18.310 1.00 92.31 422 LEU A N 1
ATOM 3304 C CA . LEU A 1 422 ? 21.127 1.503 -17.047 1.00 92.31 422 LEU A CA 1
ATOM 3305 C C . LEU A 1 422 ? 21.564 0.542 -15.945 1.00 92.31 422 LEU A C 1
ATOM 3307 O O . LEU A 1 422 ? 21.247 -0.642 -15.998 1.00 92.31 422 LEU A O 1
ATOM 3311 N N . VAL A 1 423 ? 22.233 1.061 -14.924 1.00 91.62 423 VAL A N 1
ATOM 3312 C CA . VAL A 1 423 ? 22.555 0.315 -13.707 1.00 91.62 423 VAL A CA 1
ATOM 3313 C C . VAL A 1 423 ? 21.589 0.713 -12.599 1.00 91.62 423 VAL A C 1
ATOM 3315 O O . VAL A 1 423 ? 21.427 1.900 -12.320 1.00 91.62 423 VAL A O 1
ATOM 3318 N N . ILE A 1 424 ? 20.983 -0.275 -11.944 1.00 93.00 424 ILE A N 1
ATOM 3319 C CA . ILE A 1 424 ? 20.078 -0.106 -10.804 1.00 93.00 424 ILE A CA 1
ATOM 3320 C C . ILE A 1 424 ? 20.704 -0.790 -9.589 1.00 93.00 424 ILE A C 1
ATOM 3322 O O . ILE A 1 424 ? 20.863 -2.008 -9.574 1.00 93.00 424 ILE A O 1
ATOM 3326 N N . ASN A 1 425 ? 21.055 -0.027 -8.556 1.00 89.50 425 ASN A N 1
ATOM 3327 C CA . ASN A 1 425 ? 21.597 -0.590 -7.318 1.00 89.50 425 ASN A CA 1
ATOM 3328 C C . ASN A 1 425 ? 20.487 -0.825 -6.285 1.00 89.50 425 ASN A C 1
ATOM 3330 O O . ASN A 1 425 ? 20.087 0.096 -5.576 1.00 89.50 425 ASN A O 1
ATOM 3334 N N . ALA A 1 426 ? 20.055 -2.073 -6.148 1.00 90.25 426 ALA A N 1
ATOM 3335 C CA . ALA A 1 426 ? 19.033 -2.544 -5.219 1.00 90.25 426 ALA A CA 1
ATOM 3336 C C . ALA A 1 426 ? 19.608 -3.331 -4.016 1.00 90.25 426 ALA A C 1
ATOM 3338 O O . ALA A 1 426 ? 18.886 -4.108 -3.398 1.00 90.25 426 ALA A O 1
ATOM 3339 N N . CYS A 1 427 ? 20.899 -3.181 -3.685 1.00 85.50 427 CYS A N 1
ATOM 3340 C CA . CYS A 1 427 ? 21.500 -3.812 -2.499 1.00 85.50 427 CYS A CA 1
ATOM 3341 C C . CYS A 1 427 ? 21.081 -3.099 -1.204 1.00 85.50 427 CYS A C 1
ATOM 3343 O O . CYS A 1 427 ? 21.347 -1.906 -1.042 1.00 85.50 427 CYS A O 1
ATOM 3345 N N . VAL A 1 428 ? 20.498 -3.805 -0.241 1.00 77.81 428 VAL A N 1
ATOM 3346 C 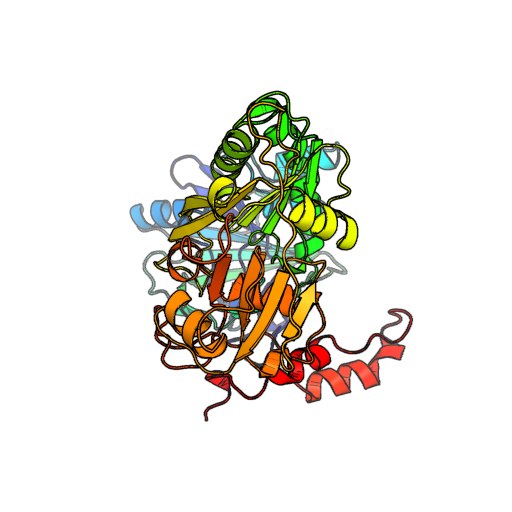CA . VAL A 1 428 ? 20.024 -3.191 1.014 1.00 77.81 428 VAL A CA 1
ATOM 3347 C C . VAL A 1 428 ? 20.946 -3.467 2.206 1.00 77.81 428 VAL A C 1
ATOM 3349 O O . VAL A 1 428 ? 20.923 -2.715 3.181 1.00 77.81 428 VAL A O 1
ATOM 3352 N N . TYR A 1 429 ? 21.794 -4.502 2.145 1.00 59.84 429 TYR A N 1
ATOM 3353 C CA . TYR A 1 429 ? 22.677 -4.885 3.249 1.00 59.84 429 TYR A CA 1
ATOM 3354 C C . TYR A 1 429 ? 24.121 -4.410 3.001 1.00 59.84 429 TYR A C 1
ATOM 3356 O O . TYR A 1 429 ? 24.892 -5.012 2.266 1.00 59.84 429 TYR A O 1
ATOM 3364 N N . GLY A 1 430 ? 24.508 -3.308 3.651 1.00 55.09 430 GLY A N 1
ATOM 3365 C CA . GLY A 1 430 ? 25.867 -2.750 3.639 1.00 55.09 430 GLY A CA 1
ATOM 3366 C C . GLY A 1 430 ? 25.914 -1.387 4.338 1.00 55.09 430 GLY A C 1
ATOM 3367 O O . GLY A 1 430 ? 24.956 -1.019 5.013 1.00 55.09 430 GLY A O 1
ATOM 3368 N N . LYS A 1 431 ? 26.988 -0.595 4.185 1.00 50.66 431 LYS A N 1
ATOM 3369 C CA . LYS A 1 431 ? 27.084 0.790 4.722 1.00 50.66 431 LYS A CA 1
ATOM 3370 C C . LYS A 1 431 ? 26.133 1.783 4.013 1.00 50.66 431 LYS A C 1
ATOM 3372 O O . LYS A 1 431 ? 26.458 2.958 3.862 1.00 50.66 431 LYS A O 1
ATOM 3377 N N . ARG A 1 432 ? 24.982 1.318 3.525 1.00 60.16 432 ARG A N 1
ATOM 3378 C CA . ARG A 1 432 ? 23.978 2.129 2.846 1.00 60.16 432 ARG A CA 1
ATOM 3379 C C . ARG A 1 432 ? 23.093 2.762 3.912 1.00 60.16 432 ARG A C 1
ATOM 3381 O O . ARG A 1 432 ? 22.308 2.083 4.566 1.00 60.16 432 ARG A O 1
ATOM 3388 N N . ALA A 1 433 ? 23.279 4.057 4.136 1.00 50.16 433 ALA A N 1
ATOM 3389 C CA . ALA A 1 433 ? 22.427 4.809 5.040 1.00 50.16 433 ALA A CA 1
ATOM 3390 C C . ALA A 1 433 ? 21.047 4.983 4.391 1.00 50.16 433 ALA A C 1
ATOM 3392 O O . ALA A 1 433 ? 20.919 5.676 3.383 1.00 50.16 433 ALA A O 1
ATOM 3393 N N . VAL A 1 434 ? 20.021 4.357 4.964 1.00 57.72 434 VAL A N 1
ATOM 3394 C CA . VAL A 1 434 ? 18.637 4.812 4.790 1.00 57.72 434 VAL A CA 1
ATOM 3395 C C . VAL A 1 434 ? 18.348 5.925 5.796 1.00 57.72 434 VAL A C 1
ATOM 3397 O O . VAL A 1 434 ? 18.952 5.928 6.878 1.00 57.72 434 VAL A O 1
ATOM 3400 N N . PRO A 1 435 ? 17.444 6.872 5.494 1.00 46.38 435 PRO A N 1
ATOM 3401 C CA . PRO A 1 435 ? 16.915 7.773 6.513 1.00 46.38 435 PRO A CA 1
ATOM 3402 C C . PRO A 1 435 ? 16.427 6.955 7.726 1.00 46.38 435 PRO A C 1
ATOM 3404 O O . PRO A 1 435 ? 15.637 6.032 7.567 1.00 46.38 435 PRO A O 1
ATOM 3407 N N . GLY A 1 436 ? 16.954 7.220 8.928 1.00 53.50 436 GLY A N 1
ATOM 3408 C CA . GLY A 1 436 ? 16.648 6.432 10.140 1.00 53.50 436 GLY A CA 1
ATOM 3409 C C . GLY A 1 436 ? 17.609 5.270 10.453 1.00 53.50 436 GLY A C 1
ATOM 3410 O O . GLY A 1 436 ? 17.527 4.680 11.525 1.00 53.50 436 GLY A O 1
ATOM 3411 N N . GLY A 1 437 ? 18.580 4.979 9.582 1.00 58.84 437 GLY A N 1
ATOM 3412 C CA . GLY A 1 437 ? 19.792 4.218 9.917 1.00 58.84 437 GLY A CA 1
ATOM 3413 C C . GLY A 1 437 ? 19.730 2.688 9.810 1.00 58.84 437 GLY A C 1
ATOM 3414 O O . GLY A 1 437 ? 20.791 2.066 9.882 1.00 58.84 437 GLY A O 1
ATOM 3415 N N . GLN A 1 438 ? 18.561 2.062 9.615 1.00 67.31 438 GLN A N 1
ATOM 3416 C CA . GLN A 1 438 ? 18.437 0.603 9.443 1.00 67.31 438 GLN A CA 1
ATOM 3417 C C . GLN A 1 438 ? 17.330 0.221 8.453 1.00 67.31 438 GLN A C 1
ATOM 3419 O O . GLN A 1 438 ? 16.235 0.773 8.496 1.00 67.31 438 GLN A O 1
ATOM 3424 N N . TRP A 1 439 ? 17.615 -0.749 7.577 1.00 78.44 439 TRP A N 1
ATOM 3425 C CA . TRP A 1 439 ? 16.624 -1.309 6.655 1.00 78.44 439 TRP A CA 1
ATOM 3426 C C . TRP A 1 439 ? 15.539 -2.073 7.430 1.00 78.44 439 TRP A C 1
ATOM 3428 O O . TRP A 1 439 ? 15.894 -2.877 8.306 1.00 78.44 439 TRP A O 1
ATOM 3438 N N . PRO A 1 440 ? 14.241 -1.865 7.140 1.00 82.69 440 PRO A N 1
ATOM 3439 C CA . PRO A 1 440 ? 13.186 -2.526 7.884 1.00 82.69 440 PRO A CA 1
ATOM 3440 C C . PRO A 1 440 ? 13.178 -4.034 7.628 1.00 82.69 440 PRO A C 1
ATOM 3442 O O . PRO A 1 440 ? 13.649 -4.545 6.611 1.00 82.69 440 PRO A O 1
ATOM 3445 N N . ALA A 1 441 ? 12.640 -4.777 8.586 1.00 86.44 441 ALA A N 1
ATOM 3446 C CA . ALA A 1 441 ? 12.527 -6.221 8.473 1.00 86.44 441 ALA A CA 1
ATOM 3447 C C . ALA A 1 441 ? 11.378 -6.597 7.537 1.00 86.44 441 ALA A C 1
ATOM 3449 O O . ALA A 1 441 ? 10.322 -5.973 7.593 1.00 86.44 441 ALA A O 1
ATOM 3450 N N . ALA A 1 442 ? 11.547 -7.638 6.723 1.00 90.38 442 ALA A N 1
ATOM 3451 C CA . ALA A 1 442 ? 10.427 -8.204 5.980 1.00 90.38 442 ALA A CA 1
ATOM 3452 C C . ALA A 1 442 ? 9.431 -8.888 6.935 1.00 90.38 442 ALA A C 1
ATOM 3454 O O . ALA A 1 442 ? 9.809 -9.450 7.969 1.00 90.38 442 ALA A O 1
ATOM 3455 N N . THR A 1 443 ? 8.155 -8.870 6.569 1.00 92.06 443 THR A N 1
ATOM 3456 C CA . THR A 1 443 ? 7.079 -9.561 7.285 1.00 92.06 443 THR A CA 1
ATOM 3457 C C . THR A 1 443 ? 7.165 -11.062 7.036 1.00 92.06 443 THR A C 1
ATOM 3459 O O . THR A 1 443 ? 6.893 -11.560 5.944 1.00 92.06 443 THR A O 1
ATOM 3462 N N . VAL A 1 444 ? 7.590 -11.802 8.061 1.00 92.69 444 VAL A N 1
ATOM 3463 C CA . VAL A 1 444 ? 7.721 -13.259 7.996 1.00 92.69 444 VAL A CA 1
ATOM 3464 C C . VAL A 1 444 ? 7.139 -13.887 9.256 1.00 92.69 444 VAL A C 1
ATOM 3466 O O . VAL A 1 444 ? 7.395 -13.427 10.369 1.00 92.69 444 VAL A O 1
ATOM 3469 N N . MET A 1 445 ? 6.349 -14.945 9.076 1.00 93.06 445 MET A N 1
ATOM 3470 C CA . MET A 1 445 ? 5.701 -15.663 10.168 1.00 93.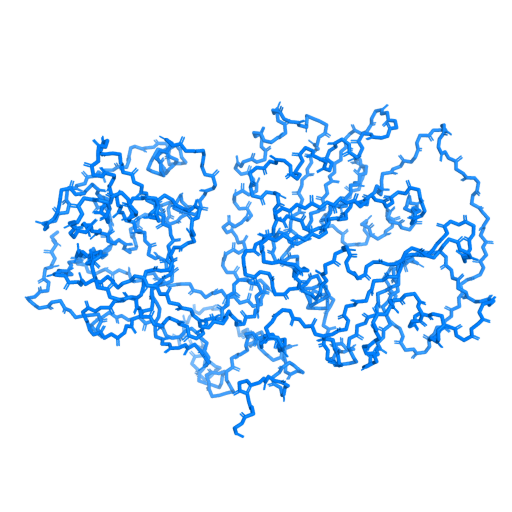06 445 MET A CA 1
ATOM 3471 C C . MET A 1 445 ? 6.692 -16.537 10.948 1.00 93.06 445 MET A C 1
ATOM 3473 O O . MET A 1 445 ? 7.673 -17.044 10.389 1.00 93.06 445 MET A O 1
ATOM 3477 N N . SER A 1 446 ? 6.423 -16.727 12.243 1.00 91.56 446 SER A N 1
ATOM 3478 C CA . SER A 1 446 ? 7.219 -17.601 13.106 1.00 91.56 446 SER A CA 1
ATOM 3479 C C . SER A 1 446 ? 7.000 -19.073 12.757 1.00 91.56 446 SER A C 1
ATOM 3481 O O . SER A 1 446 ? 5.912 -19.477 12.348 1.00 91.56 446 SER A O 1
ATOM 3483 N N . ASP A 1 447 ? 8.028 -19.899 12.958 1.00 92.00 447 ASP A N 1
ATOM 3484 C CA . ASP A 1 447 ? 7.933 -21.339 12.677 1.00 92.00 447 ASP A CA 1
ATOM 3485 C C . ASP A 1 447 ? 6.915 -22.040 13.588 1.00 92.00 447 ASP A C 1
ATOM 3487 O O . ASP A 1 447 ? 6.346 -23.056 13.209 1.00 92.00 447 ASP A O 1
ATOM 3491 N N . GLU A 1 448 ? 6.665 -21.491 14.778 1.00 93.88 448 GLU A N 1
ATOM 3492 C CA . GLU A 1 448 ? 5.626 -21.963 15.695 1.00 93.88 448 GLU A CA 1
ATOM 3493 C C . GLU A 1 448 ? 4.223 -21.803 15.103 1.00 93.88 448 GLU A C 1
ATOM 3495 O O . GLU A 1 448 ? 3.471 -22.772 15.055 1.00 93.88 448 GLU A O 1
ATOM 3500 N N . VAL A 1 449 ? 3.888 -20.609 14.600 1.00 93.81 449 VAL A N 1
ATOM 3501 C CA . VAL A 1 449 ? 2.578 -20.357 13.983 1.00 93.81 449 VAL A CA 1
ATOM 3502 C C . VAL A 1 449 ? 2.431 -21.155 12.690 1.00 93.81 449 VAL A C 1
ATOM 3504 O O . VAL A 1 449 ? 1.356 -21.687 12.436 1.00 93.81 449 VAL A O 1
ATOM 3507 N N . ILE A 1 450 ? 3.505 -21.292 11.902 1.00 95.12 450 ILE A N 1
ATOM 3508 C CA . ILE A 1 450 ? 3.495 -22.132 10.695 1.00 95.12 450 ILE A CA 1
ATOM 3509 C C . ILE A 1 450 ? 3.146 -23.579 11.058 1.00 95.12 450 ILE A C 1
ATOM 3511 O O . ILE A 1 450 ? 2.204 -24.119 10.493 1.00 95.12 450 ILE A O 1
ATOM 3515 N N . ARG A 1 451 ? 3.830 -24.180 12.042 1.00 96.12 451 ARG A N 1
ATOM 3516 C CA . ARG A 1 451 ? 3.516 -25.548 12.491 1.00 96.12 451 ARG A CA 1
ATOM 3517 C C . ARG A 1 451 ? 2.079 -25.677 12.989 1.00 96.12 451 ARG A C 1
ATOM 3519 O O . ARG A 1 451 ? 1.400 -26.623 12.618 1.00 96.12 451 ARG A O 1
ATOM 3526 N N . LEU A 1 452 ? 1.604 -24.709 13.775 1.00 95.62 452 LEU A N 1
ATOM 3527 C CA . LEU A 1 452 ? 0.238 -24.720 14.299 1.00 95.62 452 LEU A CA 1
ATOM 3528 C C . LEU A 1 452 ? -0.819 -24.697 13.184 1.00 95.62 452 LEU A C 1
ATOM 3530 O O . LEU A 1 452 ? -1.840 -25.373 13.297 1.00 95.62 452 LEU A O 1
ATOM 3534 N N . VAL A 1 453 ? -0.599 -23.897 12.138 1.00 94.75 453 VAL A N 1
ATOM 3535 C CA . VAL A 1 453 ? -1.490 -23.821 10.971 1.00 94.75 453 VAL A CA 1
ATOM 3536 C C . VAL A 1 453 ? -1.409 -25.106 10.151 1.00 94.75 453 VAL A C 1
ATOM 3538 O O . VAL A 1 453 ? -2.454 -25.633 9.779 1.00 94.75 453 VAL A O 1
ATOM 3541 N N . ASP A 1 454 ? -0.204 -25.636 9.925 1.00 95.44 454 ASP A N 1
ATOM 3542 C CA . ASP A 1 454 ? 0.008 -26.884 9.185 1.00 95.44 454 ASP A CA 1
ATOM 3543 C C . ASP A 1 454 ? -0.707 -28.066 9.876 1.00 95.44 454 ASP A C 1
ATOM 3545 O O . ASP A 1 454 ? -1.427 -28.820 9.225 1.00 95.44 454 ASP A O 1
ATOM 3549 N N . GLU A 1 455 ? -0.595 -28.181 11.205 1.00 96.25 455 GLU A N 1
ATOM 3550 C CA . GLU A 1 455 ? -1.270 -29.211 12.015 1.00 96.25 455 GLU A CA 1
ATOM 3551 C C . GLU A 1 455 ? -2.801 -29.087 11.999 1.00 96.25 455 GLU A C 1
ATOM 3553 O O . GLU A 1 455 ? -3.512 -30.081 12.143 1.00 96.25 455 GLU A O 1
ATOM 3558 N N . LYS A 1 456 ? -3.322 -27.866 11.844 1.00 96.00 456 LYS A N 1
ATOM 3559 C CA . LYS A 1 456 ? -4.763 -27.580 11.864 1.00 96.00 456 LYS A CA 1
ATOM 3560 C C . LYS A 1 456 ? -5.385 -27.460 10.479 1.00 96.00 456 LYS A C 1
ATOM 3562 O O . LYS A 1 456 ? -6.598 -27.267 10.411 1.00 96.00 456 LYS A O 1
ATOM 3567 N N . TRP A 1 457 ? -4.609 -27.585 9.403 1.00 95.69 457 TRP A N 1
ATOM 3568 C CA . TRP A 1 457 ? -5.067 -27.276 8.049 1.00 95.69 457 TRP A CA 1
ATOM 3569 C C . TRP A 1 457 ? -6.362 -28.006 7.675 1.00 95.69 457 TRP A C 1
ATOM 3571 O O . TRP A 1 457 ? -7.322 -27.382 7.225 1.00 95.69 457 TRP A O 1
ATOM 3581 N N . GLU A 1 458 ? -6.425 -29.314 7.942 1.00 93.88 458 GLU A N 1
ATOM 3582 C CA . GLU A 1 458 ? -7.602 -30.143 7.651 1.00 93.88 458 GLU A CA 1
ATOM 3583 C C . GLU A 1 458 ? -8.858 -29.689 8.415 1.00 93.88 458 GLU A C 1
ATOM 3585 O O . GLU A 1 458 ? -9.971 -29.843 7.921 1.00 93.88 458 GLU A O 1
ATOM 3590 N N . SER A 1 459 ? -8.701 -29.074 9.594 1.00 95.56 459 SER A N 1
ATOM 3591 C CA . SER A 1 459 ? -9.826 -28.584 10.404 1.00 95.56 459 SER A CA 1
ATOM 3592 C C . SER A 1 459 ? -10.441 -27.280 9.890 1.00 95.56 459 SER A C 1
ATOM 3594 O O . SER A 1 459 ? -11.547 -26.930 10.298 1.00 95.56 459 SER A O 1
ATOM 3596 N N . TYR A 1 460 ? -9.737 -26.551 9.019 1.00 92.62 460 TYR A N 1
ATOM 3597 C CA . TYR A 1 460 ? -10.214 -25.278 8.479 1.00 92.62 460 TYR A CA 1
ATOM 3598 C C . TYR A 1 460 ? -11.181 -25.438 7.306 1.00 92.62 460 TYR A C 1
ATOM 3600 O O . TYR A 1 460 ? -11.814 -24.454 6.935 1.00 92.62 460 TYR A O 1
ATOM 3608 N N . ASP A 1 461 ? -11.278 -26.639 6.719 1.00 91.88 461 ASP A N 1
ATOM 3609 C CA . ASP A 1 461 ? -12.073 -26.908 5.509 1.00 91.88 461 ASP A CA 1
ATOM 3610 C C . ASP A 1 461 ? -11.766 -25.909 4.368 1.00 91.88 461 ASP A C 1
ATOM 3612 O O . ASP A 1 461 ? -12.632 -25.456 3.623 1.00 91.88 461 ASP A O 1
ATOM 3616 N N . ALA A 1 462 ? -10.491 -25.517 4.255 1.00 88.25 462 ALA A N 1
ATOM 3617 C CA . ALA A 1 462 ? -10.021 -24.455 3.362 1.00 88.25 462 ALA A CA 1
ATOM 3618 C C . ALA A 1 462 ? -9.508 -24.971 1.999 1.00 88.25 462 ALA A C 1
ATOM 3620 O O . ALA A 1 462 ? -8.856 -24.236 1.256 1.00 88.25 462 ALA A O 1
ATOM 3621 N N . GLY A 1 463 ? -9.781 -26.236 1.663 1.00 93.06 463 GLY A N 1
ATOM 3622 C CA . GLY A 1 463 ? -9.275 -26.905 0.461 1.00 93.06 463 GLY A CA 1
ATOM 3623 C C . GLY A 1 463 ? -7.903 -27.572 0.643 1.00 93.06 463 GLY A C 1
ATOM 3624 O O . GLY A 1 463 ? -7.476 -27.880 1.757 1.00 93.06 463 GLY A O 1
ATOM 3625 N N . GLY A 1 464 ? -7.221 -27.850 -0.474 1.00 94.38 464 GLY A N 1
ATOM 3626 C CA . GLY A 1 464 ? -5.923 -28.537 -0.474 1.00 94.38 464 GLY A CA 1
ATOM 3627 C C . GLY A 1 464 ? -4.843 -27.770 0.296 1.00 94.38 464 GLY A C 1
ATOM 3628 O O . GLY A 1 464 ? -4.880 -26.545 0.344 1.00 94.38 464 GLY A O 1
ATOM 3629 N N . PHE A 1 465 ? -3.887 -28.492 0.890 1.00 94.38 465 PHE A N 1
ATOM 3630 C CA . PHE A 1 465 ? -2.798 -27.894 1.669 1.00 94.38 465 PHE A CA 1
ATOM 3631 C C . PHE A 1 465 ? -2.011 -26.854 0.865 1.00 94.38 465 PHE A C 1
ATOM 3633 O O . PHE A 1 465 ? -1.538 -27.137 -0.238 1.00 94.38 465 PHE A O 1
ATOM 3640 N N . ILE A 1 466 ? -1.842 -25.665 1.446 1.00 92.00 466 ILE A N 1
ATOM 3641 C CA . ILE A 1 466 ? -1.021 -24.587 0.894 1.00 92.00 466 ILE A CA 1
ATOM 3642 C C . ILE A 1 466 ? 0.124 -24.325 1.865 1.00 92.00 466 ILE A C 1
ATOM 3644 O O . ILE A 1 466 ? -0.088 -23.938 3.012 1.00 92.00 466 ILE A O 1
ATOM 3648 N N . GLU A 1 467 ? 1.356 -24.489 1.388 1.00 91.75 467 GLU A N 1
ATOM 3649 C CA . GLU A 1 467 ? 2.535 -24.198 2.194 1.00 91.75 467 GLU A CA 1
ATOM 3650 C C . GLU A 1 467 ? 2.624 -22.703 2.551 1.00 91.75 467 GLU A C 1
ATOM 3652 O O . GLU A 1 467 ? 2.383 -21.827 1.716 1.00 91.75 467 GLU A O 1
ATOM 3657 N N . SER A 1 468 ? 3.030 -22.402 3.791 1.00 91.69 468 SER A N 1
ATOM 3658 C CA . SER A 1 468 ? 3.206 -21.022 4.248 1.00 91.69 468 SER A CA 1
ATOM 3659 C C . SER A 1 468 ? 4.126 -20.205 3.320 1.00 91.69 468 SER A C 1
ATOM 3661 O O . SER A 1 468 ? 5.315 -20.530 3.189 1.00 91.69 468 SER A O 1
ATOM 3663 N N . PRO A 1 469 ? 3.659 -19.056 2.781 1.00 89.81 469 PRO A N 1
ATOM 3664 C CA . PRO A 1 469 ? 4.482 -18.169 1.954 1.00 89.81 469 PRO A CA 1
ATOM 3665 C C . PRO A 1 469 ? 5.743 -17.659 2.665 1.00 89.81 469 PRO A C 1
ATOM 3667 O O . PRO A 1 469 ? 6.731 -17.319 2.020 1.00 89.81 469 PRO A O 1
ATOM 3670 N N . SER A 1 470 ? 5.743 -17.649 4.002 1.00 91.25 470 SER A N 1
ATOM 3671 C CA . SER A 1 470 ? 6.892 -17.241 4.818 1.00 91.25 470 SER A CA 1
ATOM 3672 C C . SER A 1 470 ? 8.123 -18.136 4.641 1.00 91.25 470 SER A C 1
ATOM 3674 O O . SER A 1 470 ? 9.237 -17.690 4.919 1.00 91.25 470 SER A O 1
ATOM 3676 N N . LYS A 1 471 ? 7.970 -19.376 4.154 1.00 89.19 471 LYS A N 1
ATOM 3677 C CA . LYS A 1 471 ? 9.113 -20.257 3.862 1.00 89.19 471 LYS A CA 1
ATOM 3678 C C . LYS A 1 471 ? 9.937 -19.768 2.666 1.00 89.19 471 LYS A C 1
ATOM 3680 O O . LYS A 1 471 ? 11.164 -19.856 2.703 1.00 89.19 471 LYS A O 1
ATOM 3685 N N . ARG A 1 472 ? 9.288 -19.139 1.676 1.00 88.81 472 ARG A N 1
ATOM 3686 C CA . ARG A 1 472 ? 9.937 -18.499 0.510 1.00 88.81 472 ARG A CA 1
ATOM 3687 C C . ARG A 1 472 ? 10.782 -17.277 0.897 1.00 88.81 472 ARG A C 1
ATOM 3689 O O . ARG A 1 472 ? 11.616 -16.837 0.118 1.00 88.81 472 ARG A O 1
ATOM 3696 N N . LEU A 1 473 ? 10.580 -16.750 2.107 1.00 88.81 473 LEU A N 1
ATOM 3697 C CA . LEU A 1 473 ? 11.252 -15.569 2.661 1.00 88.81 473 LEU A CA 1
ATOM 3698 C C . LEU A 1 473 ? 12.250 -15.927 3.773 1.00 88.81 473 LEU A C 1
ATOM 3700 O O . LEU A 1 473 ? 12.693 -15.054 4.520 1.00 88.81 473 LEU A O 1
ATOM 3704 N N . SER A 1 474 ? 12.610 -17.206 3.914 1.00 78.38 474 SER A N 1
ATOM 3705 C CA . SER A 1 474 ? 13.503 -17.687 4.978 1.00 78.38 474 SER A CA 1
ATOM 3706 C C . SER A 1 474 ? 14.851 -16.955 5.004 1.00 78.38 474 SER A C 1
ATOM 3708 O O . SER A 1 474 ? 15.335 -16.611 6.083 1.00 78.38 474 SER A O 1
ATOM 3710 N N . ALA A 1 475 ? 15.396 -16.607 3.834 1.00 79.44 475 ALA A N 1
ATOM 3711 C CA . ALA A 1 475 ? 16.625 -15.824 3.687 1.00 79.44 475 ALA A CA 1
ATOM 3712 C C . ALA A 1 475 ? 16.544 -14.408 4.299 1.00 79.44 475 ALA A C 1
ATOM 3714 O O . ALA A 1 475 ? 17.570 -13.817 4.635 1.00 79.44 475 ALA A O 1
ATOM 3715 N N . LEU A 1 476 ? 15.333 -13.867 4.480 1.00 81.38 476 LEU A N 1
ATOM 3716 C CA . LEU A 1 476 ? 15.092 -12.550 5.076 1.00 81.38 476 LEU A CA 1
ATOM 3717 C C . LEU A 1 476 ? 14.838 -12.611 6.592 1.00 81.38 476 LEU A C 1
ATOM 3719 O O . LEU A 1 476 ? 14.920 -11.577 7.255 1.00 81.38 476 LEU A O 1
ATOM 3723 N N . LYS A 1 477 ? 14.605 -13.800 7.174 1.00 74.38 477 LYS A N 1
ATOM 3724 C CA . LYS A 1 477 ? 14.382 -13.960 8.625 1.00 74.38 477 LYS A CA 1
ATOM 3725 C C . LYS A 1 477 ? 15.615 -13.567 9.450 1.00 74.38 477 LYS A C 1
ATOM 3727 O O . LYS A 1 477 ? 15.489 -12.890 10.461 1.00 74.38 477 LYS A O 1
ATOM 3732 N N . SER A 1 478 ? 16.819 -13.965 9.045 1.00 56.19 478 SER A N 1
ATOM 3733 C CA . SER A 1 478 ? 18.018 -13.956 9.907 1.00 56.19 478 SER A CA 1
ATOM 3734 C C . SER A 1 478 ? 18.721 -12.598 10.077 1.00 56.19 478 SER A C 1
ATOM 3736 O O . SER A 1 478 ? 19.621 -12.485 10.904 1.00 56.19 478 SER A O 1
ATOM 3738 N N . GLY A 1 479 ? 18.340 -11.562 9.317 1.00 54.19 479 GLY A N 1
ATOM 3739 C CA . GLY A 1 479 ? 19.090 -10.295 9.236 1.00 54.19 479 GLY A CA 1
ATOM 3740 C C . GLY A 1 479 ? 18.439 -9.068 9.880 1.00 54.19 479 GLY A C 1
ATOM 3741 O O . GLY A 1 479 ? 19.016 -7.984 9.816 1.00 54.19 479 GLY A O 1
ATOM 3742 N N . SER A 1 480 ? 17.245 -9.210 10.453 1.00 58.16 480 SER A N 1
ATOM 3743 C CA . SER A 1 480 ? 16.472 -8.089 10.999 1.00 58.16 480 SER A CA 1
ATOM 3744 C C . SER A 1 480 ? 17.115 -7.483 12.254 1.00 58.16 480 SER A C 1
ATOM 3746 O O . SER A 1 480 ? 17.603 -8.212 13.118 1.00 58.16 480 SER A O 1
ATOM 3748 N N . TYR A 1 481 ? 17.052 -6.157 12.408 1.00 59.06 481 TYR A N 1
ATOM 3749 C CA . TYR A 1 481 ? 17.381 -5.496 13.677 1.00 59.06 481 TYR A CA 1
ATOM 3750 C C . TYR A 1 481 ? 16.477 -5.967 14.824 1.00 59.06 481 TYR A C 1
ATOM 3752 O O . TYR A 1 481 ? 16.935 -6.058 15.957 1.00 59.06 481 TYR A O 1
ATOM 3760 N N . LEU A 1 482 ? 15.241 -6.376 14.517 1.00 59.59 482 LEU A N 1
ATOM 3761 C CA . LEU A 1 482 ? 14.304 -6.974 15.473 1.00 59.59 482 LEU A CA 1
ATOM 3762 C C . LEU A 1 482 ? 14.782 -8.345 15.987 1.00 59.59 482 LEU A C 1
ATOM 3764 O O . LEU A 1 482 ? 14.255 -8.841 16.977 1.00 59.59 482 LEU A O 1
ATOM 3768 N N . ASN A 1 483 ? 15.782 -8.953 15.333 1.00 52.97 483 ASN A N 1
ATOM 3769 C CA . ASN A 1 483 ? 16.421 -10.200 15.761 1.00 52.97 483 ASN A CA 1
ATOM 3770 C C . ASN A 1 483 ? 17.741 -10.003 16.512 1.00 52.97 483 ASN A C 1
ATOM 3772 O O . ASN A 1 483 ? 18.299 -10.980 17.014 1.00 52.97 483 ASN A O 1
ATOM 3776 N N . ARG A 1 484 ? 18.247 -8.769 16.619 1.00 53.25 484 ARG A N 1
ATOM 3777 C CA . ARG A 1 484 ? 19.435 -8.457 17.422 1.00 53.25 484 ARG A CA 1
ATOM 3778 C C . ARG A 1 484 ? 18.976 -8.190 18.857 1.00 53.25 484 ARG A C 1
ATOM 3780 O O . ARG A 1 484 ? 18.548 -7.083 19.162 1.00 53.25 484 ARG A O 1
ATOM 3787 N N . LYS A 1 485 ? 18.979 -9.238 19.685 1.00 39.34 485 LYS A N 1
ATOM 3788 C CA . LYS A 1 485 ? 18.775 -9.124 21.138 1.00 39.34 485 LYS A CA 1
ATOM 3789 C C . LYS A 1 485 ? 19.955 -8.451 21.820 1.00 39.34 485 LYS A C 1
ATOM 3791 O O . LYS A 1 485 ? 21.099 -8.732 21.395 1.00 39.34 485 LYS A O 1
#

Secondary structure (DSSP, 8-state):
-EEE-SS--GGGS-PBP-STT-SSEEESS-EEEEE-TTT--EEEEE--EEE-SSSEEE----TTSHHHHHHHHHHHTT-PEEEEEEE-S-HHHHHHTTS-PPTT--HHHHHHHHHTS---EEE-SSS--EEETT-SEEEEEEE-TTSPPEEE--EE-TTSBEEPPEEEPEEEEEEEEEETT--------SSSSSTHHHHHHHHHHHHHHHHHHHT-TTEEEEE--GGGTTTTEEEEEE---STTHHHHHHHHHHTSGGGGG-SEEEEEETT--TT-HHHHHHHHHHH--HHHHEEEEEEE--TT-TT-SBTTEEEEEEEEESPPPGGG------------TTEEEETTTEEEEE-S---S-HHHHHHHHTTSSSSPPSEEEEEE-GGGTTS-HHHHHHHHHHH--HHHHEEEETTSSTT-EEEEE---SSS---TTSSPPPB----HHHHHHHHHHGGGGT-SS----GGGGGHHHHT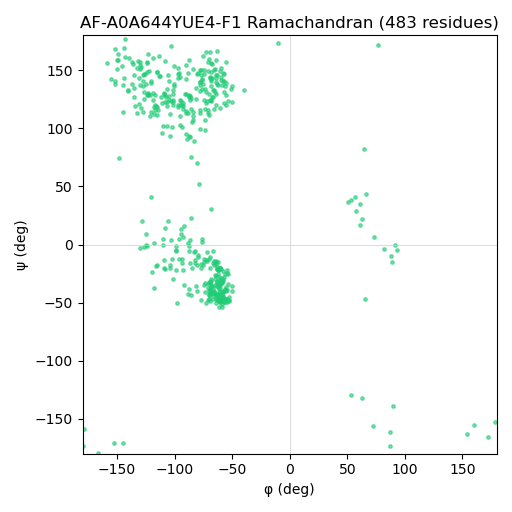T-GGG--

Radius of gyration: 24.59 Å; Cα contacts (8 Å, |Δi|>4): 1005; chains: 1; bounding box: 68×54×68 Å

Solvent-accessible surface area (backbone atoms only — not comparable to full-atom values): 26769 Å² total; per-residue (Å²): 116,75,49,68,50,93,66,50,47,54,78,81,46,92,65,44,57,85,46,78,75,31,58,44,32,37,45,58,57,32,40,38,37,35,52,30,82,85,80,65,51,71,44,58,38,60,40,47,26,39,48,77,51,47,43,36,27,29,49,54,63,57,83,91,38,66,65,39,52,29,49,55,52,22,37,76,69,74,38,68,36,63,36,39,34,36,31,48,46,60,68,56,51,64,52,28,27,68,52,93,66,62,91,92,60,51,38,59,57,50,29,16,60,77,66,74,42,85,69,60,68,38,66,49,92,91,48,92,50,77,39,62,62,61,35,14,32,40,42,33,35,31,30,56,61,86,58,80,58,42,80,36,51,28,39,49,30,60,84,13,28,38,44,76,59,48,74,23,52,49,37,41,53,71,37,35,33,28,38,76,90,53,56,85,66,74,70,62,56,19,51,58,78,41,64,64,50,58,54,51,48,50,48,49,64,72,46,40,63,56,50,23,72,76,68,35,69,46,50,75,48,74,41,54,46,50,36,27,58,51,39,43,27,37,38,34,28,25,64,80,87,60,90,65,51,57,58,56,47,49,54,41,40,47,69,41,78,78,44,27,40,34,33,32,38,38,30,30,34,73,85,55,47,76,87,39,70,66,47,43,34,54,34,38,59,73,36,48,34,49,69,81,26,55,43,79,51,69,46,52,37,50,78,83,48,73,34,36,80,41,92,41,29,31,26,22,37,32,35,37,26,30,77,65,54,81,96,65,61,73,88,82,80,89,70,71,82,64,91,64,99,63,57,50,74,50,71,86,26,40,38,36,40,58,40,66,75,46,60,96,46,38,52,60,48,47,49,62,74,61,70,72,84,86,56,70,56,53,33,42,39,35,35,26,40,51,74,51,72,82,43,53,71,57,57,41,46,25,51,38,55,55,43,41,21,48,66,77,23,52,29,78,41,71,92,43,48,103,45,8,28,30,27,35,42,25,45,70,64,52,90,60,78,38,86,90,68,63,75,65,36,61,50,54,66,48,70,67,60,49,50,55,48,64,76,40,43,83,79,64,76,74,71,79,91,74,81,67,71,42,66,78,45,51,74,56,63,84,74,26,68,91,70,65,126